Protein AF-0000000068965129 (afdb_homodimer)

Organism: Plasmodiophora brassicae (NCBI:txid37360)

Sequence (446 aa):
MVMEKGTTDAKAMTFIVGRTMVEDPVLAECRDYTQSALNKASPMLLSPDVGQFLKTVAALTNAKNVIEIGTFTGYSTLAMAQALPDDGRIVAMDVSKEFTDVGKRFWKKAKVDHKINLVLGPALDTLRELNADPKNAGAFDLAFIDADKVNYPNYYEALLPLLCKRGTIICDNMMWSMKVANPAITDPDTNGIRALHDRIVKDPRVVASTLNFSDGITMIVKLMVMEKGTTDAKAMTFIVGRTMVEDPVLAECRDYTQSALNKASPMLLSPDVGQFLKTVAALTNAKNVIEIGTFTGYSTLAMAQALPDDGRIVAMDVSKEFTDVGKRFWKKAKVDHKINLVLGPALDTLRELNADPKNAGAFDLAFIDADKVNYPNYYEALLPLLCKRGTIICDNMMWSMKVANPAITDPDTNGIRALHDRIVKDPRVVASTLNFSDGITMIVKL

Secondary structure (DSSP, 8-state):
-HHHHHHHHHHHHHHHHHTT----HHHHHHHHHHHHHSGGGGGGSPPHHHHHHHHHHHHHHT--EEEEE--TTSHHHHHHHHHS-TT-EEEEEES-HHHHHHHHHHHHHTT-GGGEEEEES-HHHHHHHHHHSGGGTT-EEEEEE-S-GGGHHHHHHHHGGGEEEEEEEEES-SSTTTGGG-TT---HHHHHHHHHHHHHHH-TTEEEEEE-STT-EEEEEE-/-HHHHHHHHHHHHHHHHHTT----HHHHHHHHHHHHHSGGGGGGSPPHHHHHHHHHHHHHHT--EEEEE--TTSHHHHHHHHHS-TT-EEEEEES-HHHHHHHHHHHHHTT-GGGEEEEES-HHHHHHHHHHSGGGTT-EEEEEE-S-GGGHHHHHHHHGGGEEEEEEEEES-SSTTTGGG-TT---HHHHHHHHHHHHHHH-TTEEEEEE-STT-EEEEEE-

Structure (mmCIF, N/CA/C/O backbone):
data_AF-0000000068965129-model_v1
#
loop_
_entity.id
_entity.type
_entity.pdbx_description
1 polymer 'Caffeoyl-CoA O-methyltransferase'
#
loop_
_atom_site.group_PDB
_atom_site.id
_atom_site.type_symbol
_atom_site.label_atom_id
_atom_site.label_alt_id
_atom_site.label_comp_id
_atom_site.label_asym_id
_atom_site.label_entity_id
_atom_site.label_seq_id
_atom_site.pdbx_PDB_ins_code
_atom_site.Cartn_x
_atom_site.Cartn_y
_atom_site.Cartn_z
_atom_site.occupancy
_atom_site.B_iso_or_equiv
_atom_site.auth_seq_id
_atom_site.auth_comp_id
_atom_site.auth_asym_id
_atom_site.auth_atom_id
_atom_site.pdbx_PDB_model_num
ATOM 1 N N . MET A 1 1 ? -33.281 0.305 -5.309 1 22.48 1 MET A N 1
ATOM 2 C CA . MET A 1 1 ? -32.594 1.565 -4.996 1 22.48 1 MET A CA 1
ATOM 3 C C . MET A 1 1 ? -31.25 1.316 -4.328 1 22.48 1 MET A C 1
ATOM 5 O O . MET A 1 1 ? -30.375 2.18 -4.352 1 22.48 1 MET A O 1
ATOM 9 N N . VAL A 1 2 ? -31.016 0.327 -3.463 1 27.36 2 VAL A N 1
ATOM 10 C CA . VAL A 1 2 ? -29.844 -0.206 -2.771 1 27.36 2 VAL A CA 1
ATOM 11 C C . VAL A 1 2 ? -28.875 -0.81 -3.787 1 27.36 2 VAL A C 1
ATOM 13 O O . VAL A 1 2 ? -27.656 -0.667 -3.652 1 27.36 2 VAL A O 1
ATOM 16 N N . MET A 1 3 ? -29.328 -1.571 -4.688 1 35.75 3 MET A N 1
ATOM 17 C CA . MET A 1 3 ? -28.641 -2.258 -5.773 1 35.75 3 MET A CA 1
ATOM 18 C C . MET A 1 3 ? -27.922 -1.263 -6.676 1 35.75 3 MET A C 1
ATOM 20 O O . MET A 1 3 ? -26.828 -1.552 -7.184 1 35.75 3 MET A O 1
ATOM 24 N N . GLU A 1 4 ? -28.578 -0.101 -6.895 1 37 4 GLU A N 1
ATOM 25 C CA . GLU A 1 4 ? -28.094 0.909 -7.828 1 37 4 GLU A CA 1
ATOM 26 C C . GLU A 1 4 ? -26.906 1.675 -7.246 1 37 4 GLU A C 1
ATOM 28 O O . GLU A 1 4 ? -25.984 2.047 -7.969 1 37 4 GLU A O 1
ATOM 33 N N . LYS A 1 5 ? -26.984 1.887 -5.93 1 40.78 5 LYS A N 1
ATOM 34 C CA . LYS A 1 5 ? -25.969 2.633 -5.207 1 40.78 5 LYS A CA 1
ATOM 35 C C . LYS A 1 5 ? -24.641 1.863 -5.172 1 40.78 5 LYS A C 1
ATOM 37 O O . LYS A 1 5 ? -23.578 2.445 -5.359 1 40.78 5 LYS A O 1
ATOM 42 N N . GLY A 1 6 ? -24.859 0.576 -4.84 1 44.28 6 GLY A N 1
ATOM 43 C CA . GLY A 1 6 ? -23.719 -0.324 -4.863 1 44.28 6 GLY A CA 1
ATOM 44 C C . GLY A 1 6 ? -23 -0.348 -6.199 1 44.28 6 GLY A C 1
ATOM 45 O O . GLY A 1 6 ? -21.766 -0.294 -6.25 1 44.28 6 GLY A O 1
ATOM 46 N N . THR A 1 7 ? -23.812 -0.347 -7.238 1 45.5 7 THR A N 1
ATOM 47 C CA . THR A 1 7 ? -23.281 -0.38 -8.602 1 45.5 7 THR A CA 1
ATOM 48 C C . THR A 1 7 ? -22.641 0.955 -8.961 1 45.5 7 THR A C 1
ATOM 50 O O . THR A 1 7 ? -21.594 0.988 -9.594 1 45.5 7 THR A O 1
ATOM 53 N N . THR A 1 8 ? -23.344 2.053 -8.516 1 47.78 8 THR A N 1
ATOM 54 C CA . THR A 1 8 ? -22.812 3.387 -8.789 1 47.78 8 THR A CA 1
ATOM 55 C C . THR A 1 8 ? -21.5 3.609 -8.039 1 47.78 8 THR A C 1
ATOM 57 O O . THR A 1 8 ? -20.547 4.168 -8.602 1 47.78 8 THR A O 1
ATOM 60 N N . ASP A 1 9 ? -21.469 2.975 -6.934 1 70.31 9 ASP A N 1
ATOM 61 C CA . ASP A 1 9 ? -20.266 3.131 -6.133 1 70.31 9 ASP A CA 1
ATOM 62 C C . ASP A 1 9 ? -19.109 2.334 -6.727 1 70.31 9 ASP A C 1
ATOM 64 O O . ASP A 1 9 ? -17.969 2.822 -6.785 1 70.31 9 ASP A O 1
ATOM 68 N N . ALA A 1 10 ? -19.578 1.229 -7.332 1 69.44 10 ALA A N 1
ATOM 69 C CA . ALA A 1 10 ? -18.531 0.408 -7.938 1 69.44 10 ALA A CA 1
ATOM 70 C C . ALA A 1 10 ? -17.984 1.065 -9.203 1 69.44 10 ALA A C 1
ATOM 72 O O . ALA A 1 10 ? -16.766 1.053 -9.438 1 69.44 10 ALA A O 1
ATOM 73 N N . LYS A 1 11 ? -18.891 1.588 -10.016 1 75.75 11 LYS A N 1
ATOM 74 C CA . LYS A 1 11 ? -18.469 2.281 -11.227 1 75.75 11 LYS A CA 1
ATOM 75 C C . LYS A 1 11 ? -17.641 3.52 -10.898 1 75.75 11 LYS A C 1
ATOM 77 O O . LYS A 1 11 ? -16.641 3.799 -11.555 1 75.75 11 LYS A O 1
ATOM 82 N N . ALA A 1 12 ? -18.109 4.203 -9.922 1 79.12 12 ALA A N 1
ATOM 83 C CA . ALA A 1 12 ? -17.391 5.398 -9.484 1 79.12 12 ALA A CA 1
ATOM 84 C C . ALA A 1 12 ? -16 5.043 -8.953 1 79.12 12 ALA A C 1
ATOM 86 O O . ALA A 1 12 ? -15.023 5.723 -9.258 1 79.12 12 ALA A O 1
ATOM 87 N N . MET A 1 13 ? -15.945 3.979 -8.289 1 78.5 13 MET A N 1
ATOM 88 C CA . MET A 1 13 ? -14.672 3.521 -7.734 1 78.5 13 MET A CA 1
ATOM 89 C C . MET A 1 13 ? -13.695 3.15 -8.844 1 78.5 13 MET A C 1
ATOM 91 O O . MET A 1 13 ? -12.539 3.568 -8.828 1 78.5 13 MET A O 1
ATOM 95 N N . THR A 1 14 ? -14.242 2.412 -9.805 1 78.38 14 THR A N 1
ATOM 96 C CA . THR A 1 14 ? -13.422 2 -10.938 1 78.38 14 THR A CA 1
ATOM 97 C C . THR A 1 14 ? -12.914 3.215 -11.711 1 78.38 14 THR A C 1
ATOM 99 O O . THR A 1 14 ? -11.766 3.24 -12.156 1 78.38 14 THR A O 1
ATOM 102 N N . PHE A 1 15 ? -13.789 4.152 -11.766 1 78.56 15 PHE A N 1
ATOM 103 C CA . PHE A 1 15 ? -13.414 5.383 -12.461 1 78.56 15 PHE A CA 1
ATOM 104 C C . PHE A 1 15 ? -12.273 6.09 -11.742 1 78.56 15 PHE A C 1
ATOM 106 O O . PHE A 1 15 ? -11.281 6.465 -12.359 1 78.56 15 PHE A O 1
ATOM 113 N N . ILE A 1 16 ? -12.312 6.234 -10.555 1 79.81 16 ILE A N 1
ATOM 114 C CA . ILE A 1 16 ? -11.336 7.004 -9.797 1 79.81 16 ILE A CA 1
ATOM 115 C C . ILE A 1 16 ? -10.008 6.25 -9.766 1 79.81 16 ILE A C 1
ATOM 117 O O . ILE A 1 16 ? -8.945 6.828 -10.031 1 79.81 16 ILE A O 1
ATOM 121 N N . VAL A 1 17 ? -10.109 4.945 -9.547 1 79.69 17 VAL A N 1
ATOM 122 C CA . VAL A 1 17 ? -8.906 4.121 -9.477 1 79.69 17 VAL A CA 1
ATOM 123 C C . VAL A 1 17 ? -8.219 4.098 -10.844 1 79.69 17 VAL A C 1
ATOM 125 O O . VAL A 1 17 ? -6.988 4.109 -10.93 1 79.69 17 VAL A O 1
ATOM 128 N N . GLY A 1 18 ? -9.062 4.176 -11.844 1 81.88 18 GLY A N 1
ATOM 129 C CA . GLY A 1 18 ? -8.539 4.148 -13.203 1 81.88 18 GLY A CA 1
ATOM 130 C C . GLY A 1 18 ? -7.859 5.438 -13.602 1 81.88 18 GLY A C 1
ATOM 131 O O . GLY A 1 18 ? -7.09 5.465 -14.57 1 81.88 18 GLY A O 1
ATOM 132 N N . ARG A 1 19 ? -8.047 6.434 -12.891 1 79.06 19 ARG A N 1
ATOM 133 C CA . ARG A 1 19 ? -7.539 7.75 -13.266 1 79.06 19 ARG A CA 1
ATOM 134 C C . ARG A 1 19 ? -6.023 7.812 -13.125 1 79.06 19 ARG A C 1
ATOM 136 O O . ARG A 1 19 ? -5.367 8.625 -13.781 1 79.06 19 ARG A O 1
ATOM 143 N N . THR A 1 20 ? -5.543 7.031 -12.219 1 78.38 20 THR A N 1
ATOM 144 C CA . THR A 1 20 ? -4.098 7.082 -12.039 1 78.38 20 THR A CA 1
ATOM 145 C C . THR A 1 20 ? -3.434 5.836 -12.617 1 78.38 20 THR A C 1
ATOM 147 O O . THR A 1 20 ? -2.283 5.531 -12.297 1 78.38 20 THR A O 1
ATOM 150 N N . MET A 1 21 ? -4.164 5.172 -13.352 1 81.62 21 MET A N 1
ATOM 151 C CA . MET A 1 21 ? -3.635 3.914 -13.867 1 81.62 21 MET A CA 1
ATOM 152 C C . MET A 1 21 ? -3.4 3.992 -15.367 1 81.62 21 MET A C 1
ATOM 154 O O . MET A 1 21 ? -4.195 4.59 -16.094 1 81.62 21 MET A O 1
ATOM 158 N N . VAL A 1 22 ? -2.266 3.545 -15.734 1 80.62 22 VAL A N 1
ATOM 159 C CA . VAL A 1 22 ? -1.995 3.248 -17.141 1 80.62 22 VAL A CA 1
ATOM 160 C C . VAL A 1 22 ? -1.709 1.757 -17.312 1 80.62 22 VAL A C 1
ATOM 162 O O . VAL A 1 22 ? -0.636 1.278 -16.938 1 80.62 22 VAL A O 1
ATOM 165 N N . GLU A 1 23 ? -2.691 1.065 -17.797 1 89.25 23 GLU A N 1
ATOM 166 C CA . GLU A 1 23 ? -2.479 -0.359 -18.047 1 89.25 23 GLU A CA 1
ATOM 167 C C . GLU A 1 23 ? -1.677 -0.588 -19.328 1 89.25 23 GLU A C 1
ATOM 169 O O . GLU A 1 23 ? -2.062 -0.121 -20.391 1 89.25 23 GLU A O 1
ATOM 174 N N . ASP A 1 24 ? -0.587 -1.286 -19.172 1 93.19 24 ASP A N 1
ATOM 175 C CA . ASP A 1 24 ? 0.201 -1.68 -20.328 1 93.19 24 ASP A CA 1
ATOM 176 C C . ASP A 1 24 ? -0.659 -2.424 -21.344 1 93.19 24 ASP A C 1
ATOM 178 O O . ASP A 1 24 ? -1.48 -3.266 -20.984 1 93.19 24 ASP A O 1
ATOM 182 N N . PRO A 1 25 ? -0.438 -2.135 -22.609 1 95.44 25 PRO A N 1
ATOM 183 C CA . PRO A 1 25 ? -1.286 -2.756 -23.625 1 95.44 25 PRO A CA 1
ATOM 184 C C . PRO A 1 25 ? -1.236 -4.281 -23.594 1 95.44 25 PRO A C 1
ATOM 186 O O . PRO A 1 25 ? -2.25 -4.941 -23.828 1 95.44 25 PRO A O 1
ATOM 189 N N . VAL A 1 26 ? -0.048 -4.895 -23.344 1 97.69 26 VAL A N 1
ATOM 190 C CA . VAL A 1 26 ? 0.055 -6.352 -23.312 1 97.69 26 VAL A CA 1
ATOM 191 C C . VAL A 1 26 ? -0.672 -6.887 -22.078 1 97.69 26 VAL A C 1
ATOM 193 O O . VAL A 1 26 ? -1.292 -7.949 -22.125 1 97.69 26 VAL A O 1
ATOM 196 N N . LEU A 1 27 ? -0.62 -6.156 -20.938 1 96.19 27 LEU A N 1
ATOM 197 C CA . LEU A 1 27 ? -1.403 -6.504 -19.766 1 96.19 27 LEU A CA 1
ATOM 198 C C . LEU A 1 27 ? -2.895 -6.504 -20.078 1 96.19 27 LEU A C 1
ATOM 200 O O . LEU A 1 27 ? -3.615 -7.434 -19.703 1 96.19 27 LEU A O 1
ATOM 204 N N . ALA A 1 28 ? -3.338 -5.484 -20.781 1 95.19 28 ALA A N 1
ATOM 205 C CA . ALA A 1 28 ? -4.742 -5.367 -21.156 1 95.19 28 ALA A CA 1
ATOM 206 C C . ALA A 1 28 ? -5.168 -6.52 -22.062 1 95.19 28 ALA A C 1
ATOM 208 O O . ALA A 1 28 ? -6.27 -7.059 -21.922 1 95.19 28 ALA A O 1
ATOM 209 N N . GLU A 1 29 ? -4.336 -6.863 -22.969 1 96.75 29 GLU A N 1
ATOM 210 C CA . GLU A 1 29 ? -4.621 -7.984 -23.859 1 96.75 29 GLU A CA 1
ATOM 211 C C . GLU A 1 29 ? -4.734 -9.289 -23.078 1 96.75 29 GLU A C 1
ATOM 213 O O . GLU A 1 29 ? -5.605 -10.117 -23.359 1 96.75 29 GLU A O 1
ATOM 218 N N . CYS A 1 30 ? -3.787 -9.508 -22.156 1 96.5 30 CYS A N 1
ATOM 219 C CA . CYS A 1 30 ? -3.83 -10.695 -21.312 1 96.5 30 CYS A CA 1
ATOM 220 C C . CYS A 1 30 ? -5.148 -10.773 -20.547 1 96.5 30 CYS A C 1
ATOM 222 O O . CYS A 1 30 ? -5.785 -11.828 -20.516 1 96.5 30 CYS A O 1
ATOM 224 N N . ARG A 1 31 ? -5.543 -9.648 -19.906 1 94.31 31 ARG A N 1
ATOM 225 C CA . ARG A 1 31 ? -6.797 -9.562 -19.172 1 94.31 31 ARG A CA 1
ATOM 226 C C . ARG A 1 31 ? -7.984 -9.891 -20.078 1 94.31 31 ARG A C 1
ATOM 228 O O . ARG A 1 31 ? -8.828 -10.727 -19.719 1 94.31 31 ARG A O 1
ATOM 235 N N . ASP A 1 32 ? -8.062 -9.266 -21.281 1 93.94 32 ASP A N 1
ATOM 236 C CA . ASP A 1 32 ? -9.172 -9.453 -22.203 1 93.94 32 ASP A CA 1
ATOM 237 C C . ASP A 1 32 ? -9.258 -10.898 -22.688 1 93.94 32 ASP A C 1
ATOM 239 O O . ASP A 1 32 ? -10.344 -11.469 -22.781 1 93.94 32 ASP A O 1
ATOM 243 N N . TYR A 1 33 ? -8.102 -11.445 -22.984 1 94.62 33 TYR A N 1
ATOM 244 C CA . TYR A 1 33 ? -8.062 -12.836 -23.406 1 94.62 33 TYR A CA 1
ATOM 245 C C . TYR A 1 33 ? -8.586 -13.766 -22.312 1 94.62 33 TYR A C 1
ATOM 247 O O . TYR A 1 33 ? -9.398 -14.648 -22.594 1 94.62 33 TYR A O 1
ATOM 255 N N . THR A 1 34 ? -8.055 -13.555 -21.109 1 94.12 34 THR A N 1
ATOM 256 C CA . THR A 1 34 ? -8.453 -14.391 -19.969 1 94.12 34 THR A CA 1
ATOM 257 C C . THR A 1 34 ? -9.961 -14.32 -19.75 1 94.12 34 THR A C 1
ATOM 259 O O . THR A 1 34 ? -10.609 -15.344 -19.547 1 94.12 34 THR A O 1
ATOM 262 N N . GLN A 1 35 ? -10.555 -13.141 -19.812 1 90.62 35 GLN A N 1
ATOM 263 C CA . GLN A 1 35 ? -11.984 -12.938 -19.578 1 90.62 35 GLN A CA 1
ATOM 264 C C . GLN A 1 35 ? -12.82 -13.594 -20.672 1 90.62 35 GLN A C 1
ATOM 266 O O . GLN A 1 35 ? -13.891 -14.133 -20.406 1 90.62 35 GLN A O 1
ATOM 271 N N . SER A 1 36 ? -12.367 -13.531 -21.859 1 90.19 36 SER A N 1
ATOM 272 C CA . SER A 1 36 ? -13.117 -14.055 -23 1 90.19 36 SER A CA 1
ATOM 273 C C . SER A 1 36 ? -12.969 -15.57 -23.094 1 90.19 36 SER A C 1
ATOM 275 O O . SER A 1 36 ? -13.945 -16.281 -23.344 1 90.19 36 SER A O 1
ATOM 277 N N . ALA A 1 37 ? -11.758 -16.031 -22.891 1 86.56 37 ALA A N 1
ATOM 278 C CA . ALA A 1 37 ? -11.453 -17.438 -23.172 1 86.56 37 ALA A CA 1
ATOM 279 C C . ALA A 1 37 ? -11.836 -18.312 -21.984 1 86.56 37 ALA A C 1
ATOM 281 O O . ALA A 1 37 ? -12.164 -19.5 -22.156 1 86.56 37 ALA A O 1
ATOM 282 N N . LEU A 1 38 ? -11.734 -17.75 -20.844 1 82.38 38 LEU A N 1
ATOM 283 C CA . LEU A 1 38 ? -11.922 -18.609 -19.672 1 82.38 38 LEU A CA 1
ATOM 284 C C . LEU A 1 38 ? -13.195 -18.219 -18.922 1 82.38 38 LEU A C 1
ATOM 286 O O . LEU A 1 38 ? -13.344 -18.562 -17.734 1 82.38 38 LEU A O 1
ATOM 290 N N . ASN A 1 39 ? -14.141 -17.672 -19.422 1 71.38 39 ASN A N 1
ATOM 291 C CA . ASN A 1 39 ? -15.43 -17.188 -18.938 1 71.38 39 ASN A CA 1
ATOM 292 C C . ASN A 1 39 ? -15.609 -17.484 -17.453 1 71.38 39 ASN A C 1
ATOM 294 O O . ASN A 1 39 ? -15.688 -16.562 -16.641 1 71.38 39 ASN A O 1
ATOM 298 N N . LYS A 1 40 ? -15.625 -18.797 -17.094 1 69.62 40 LYS A N 1
ATOM 299 C CA . LYS A 1 40 ? -15.945 -19.234 -15.742 1 69.62 40 LYS A CA 1
ATOM 300 C C . LYS A 1 40 ? -14.805 -18.938 -14.773 1 69.62 40 LYS A C 1
ATOM 302 O O . LYS A 1 40 ? -15.031 -18.766 -13.578 1 69.62 40 LYS A O 1
ATOM 307 N N . ALA A 1 41 ? -13.617 -18.984 -15.258 1 70.75 41 ALA A N 1
ATOM 308 C CA . ALA A 1 41 ? -12.445 -18.812 -14.391 1 70.75 41 ALA A CA 1
ATOM 309 C C . ALA A 1 41 ? -12.039 -17.344 -14.312 1 70.75 41 ALA A C 1
ATOM 311 O O . ALA A 1 41 ? -11.141 -16.984 -13.555 1 70.75 41 ALA A O 1
ATOM 312 N N . SER A 1 42 ? -12.789 -16.516 -14.836 1 72.81 42 SER A N 1
ATOM 313 C CA . SER A 1 42 ? -12.445 -15.109 -14.984 1 72.81 42 SER A CA 1
ATOM 314 C C . SER A 1 42 ? -12.414 -14.406 -13.633 1 72.81 42 SER A C 1
ATOM 316 O O . SER A 1 42 ? -11.617 -13.477 -13.43 1 72.81 42 SER A O 1
ATOM 318 N N . PRO A 1 43 ? -13.086 -14.969 -12.711 1 70.88 43 PRO A N 1
ATOM 319 C CA . PRO A 1 43 ? -13.023 -14.258 -11.43 1 70.88 43 PRO A CA 1
ATOM 320 C C . PRO A 1 43 ? -11.68 -14.414 -10.734 1 70.88 43 PRO A C 1
ATOM 322 O O . PRO A 1 43 ? -11.375 -13.672 -9.789 1 70.88 43 PRO A O 1
ATOM 325 N N . MET A 1 44 ? -10.977 -15.242 -11.266 1 78.19 44 MET A N 1
ATOM 326 C CA . MET A 1 44 ? -9.664 -15.469 -10.672 1 78.19 44 MET A CA 1
ATOM 327 C C . MET A 1 44 ? -8.664 -14.422 -11.156 1 78.19 44 MET A C 1
ATOM 329 O O . MET A 1 44 ? -7.582 -14.273 -10.586 1 78.19 44 MET A O 1
ATOM 333 N N . LEU A 1 45 ? -9.062 -13.711 -12.109 1 83.88 45 LEU A N 1
ATOM 334 C CA . LEU A 1 45 ? -8.188 -12.695 -12.695 1 83.88 45 LEU A CA 1
ATOM 335 C C . LEU A 1 45 ? -7.996 -11.523 -11.734 1 83.88 45 LEU A C 1
ATOM 337 O O . LEU A 1 45 ? -8.969 -11.031 -11.148 1 83.88 45 LEU A O 1
ATOM 341 N N . LEU A 1 46 ? -6.715 -11.211 -11.562 1 89.94 46 LEU A N 1
ATOM 342 C CA . LEU A 1 46 ? -6.363 -10.055 -10.75 1 89.94 46 LEU A CA 1
ATOM 343 C C . LEU A 1 46 ? -6.895 -8.773 -11.367 1 89.94 46 LEU A C 1
ATOM 345 O O . LEU A 1 46 ? -6.812 -8.586 -12.586 1 89.94 46 LEU A O 1
ATOM 349 N N . SER A 1 47 ? -7.5 -7.922 -10.57 1 89.44 47 SER A N 1
ATOM 350 C CA . SER A 1 47 ? -7.973 -6.641 -11.086 1 89.44 47 SER A CA 1
ATOM 351 C C . SER A 1 47 ? -6.805 -5.734 -11.477 1 89.44 47 SER A C 1
ATOM 353 O O . SER A 1 47 ? -5.762 -5.746 -10.82 1 89.44 47 SER A O 1
ATOM 355 N N . PRO A 1 48 ? -6.973 -4.941 -12.492 1 91.75 48 PRO A N 1
ATOM 356 C CA . PRO A 1 48 ? -5.895 -4.078 -12.977 1 91.75 48 PRO A CA 1
ATOM 357 C C . PRO A 1 48 ? -5.344 -3.15 -11.898 1 91.75 48 PRO A C 1
ATOM 359 O O . PRO A 1 48 ? -4.148 -2.84 -11.891 1 91.75 48 PRO A O 1
ATOM 362 N N . ASP A 1 49 ? -6.191 -2.684 -11 1 91.44 49 ASP A N 1
ATOM 363 C CA . ASP A 1 49 ? -5.727 -1.786 -9.945 1 91.44 49 ASP A CA 1
ATOM 364 C C . ASP A 1 49 ? -4.758 -2.5 -9.008 1 91.44 49 ASP A C 1
ATOM 366 O O . ASP A 1 49 ? -3.785 -1.903 -8.539 1 91.44 49 ASP A O 1
ATOM 370 N N . VAL A 1 50 ? -4.969 -3.758 -8.75 1 94.19 50 VAL A N 1
ATOM 371 C CA . VAL A 1 50 ? -4.023 -4.52 -7.938 1 94.19 50 VAL A CA 1
ATOM 372 C C . VAL A 1 50 ? -2.727 -4.727 -8.711 1 94.19 50 VAL A C 1
ATOM 374 O O . VAL A 1 50 ? -1.638 -4.676 -8.141 1 94.19 50 VAL A O 1
ATOM 377 N N . GLY A 1 51 ? -2.842 -4.996 -10.023 1 95.25 51 GLY A N 1
ATOM 378 C CA . GLY A 1 51 ? -1.647 -5.055 -10.852 1 95.25 51 GLY A CA 1
ATOM 379 C C . GLY A 1 51 ? -0.8 -3.801 -10.766 1 95.25 51 GLY A C 1
ATOM 380 O O . GLY A 1 51 ? 0.423 -3.879 -10.625 1 95.25 51 GLY A O 1
ATOM 381 N N . GLN A 1 52 ? -1.46 -2.705 -10.859 1 94.75 52 GLN A N 1
ATOM 382 C CA . GLN A 1 52 ? -0.769 -1.425 -10.75 1 94.75 52 GLN A CA 1
ATOM 383 C C . GLN A 1 52 ? -0.145 -1.252 -9.375 1 94.75 52 GLN A C 1
ATOM 385 O O . GLN A 1 52 ? 0.953 -0.706 -9.242 1 94.75 52 GLN A O 1
ATOM 390 N N . PHE A 1 53 ? -0.863 -1.671 -8.398 1 96.06 53 PHE A N 1
ATOM 391 C CA . PHE A 1 53 ? -0.34 -1.621 -7.035 1 96.06 53 PHE A CA 1
ATOM 392 C C . PHE A 1 53 ? 0.927 -2.459 -6.91 1 96.06 53 PHE A C 1
ATOM 394 O O . PHE A 1 53 ? 1.917 -2.014 -6.324 1 96.06 53 PHE A O 1
ATOM 401 N N . LEU A 1 54 ? 0.942 -3.646 -7.473 1 97.5 54 LEU A N 1
ATOM 402 C CA . LEU A 1 54 ? 2.119 -4.508 -7.453 1 97.5 54 LEU A CA 1
ATOM 403 C C . LEU A 1 54 ? 3.293 -3.842 -8.164 1 97.5 54 LEU A C 1
ATOM 405 O O . LEU A 1 54 ? 4.43 -3.906 -7.691 1 97.5 54 LEU A O 1
ATOM 409 N N . LYS A 1 55 ? 3.035 -3.203 -9.273 1 95.88 55 LYS A N 1
ATOM 410 C CA . LYS A 1 55 ? 4.082 -2.461 -9.977 1 95.88 55 LYS A CA 1
ATOM 411 C C . LYS A 1 55 ? 4.656 -1.356 -9.094 1 95.88 55 LYS A C 1
ATOM 413 O O . LYS A 1 55 ? 5.871 -1.148 -9.062 1 95.88 55 LYS A O 1
ATOM 418 N N . THR A 1 56 ? 3.777 -0.686 -8.438 1 96.19 56 THR A N 1
ATOM 419 C CA . THR A 1 56 ? 4.18 0.422 -7.578 1 96.19 56 THR A CA 1
ATOM 420 C C . THR A 1 56 ? 5.039 -0.076 -6.418 1 96.19 56 THR A C 1
ATOM 422 O O . THR A 1 56 ? 6.074 0.517 -6.105 1 96.19 56 THR A O 1
ATOM 425 N N . VAL A 1 57 ? 4.645 -1.199 -5.801 1 97.5 57 VAL A N 1
ATOM 426 C CA . VAL A 1 57 ? 5.406 -1.774 -4.695 1 97.5 57 VAL A CA 1
ATOM 427 C C . VAL A 1 57 ? 6.762 -2.264 -5.203 1 97.5 57 VAL A C 1
ATOM 429 O O . VAL A 1 57 ? 7.781 -2.09 -4.531 1 97.5 57 VAL A O 1
ATOM 432 N N . ALA A 1 58 ? 6.77 -2.859 -6.379 1 96.5 58 ALA A N 1
ATOM 433 C CA . ALA A 1 58 ? 8.031 -3.311 -6.961 1 96.5 58 ALA A CA 1
ATOM 434 C C . ALA A 1 58 ? 8.984 -2.139 -7.18 1 96.5 58 ALA A C 1
ATOM 436 O O . ALA A 1 58 ? 10.18 -2.244 -6.902 1 96.5 58 ALA A O 1
ATOM 437 N N . ALA A 1 59 ? 8.461 -1.035 -7.613 1 93.56 59 ALA A N 1
ATOM 438 C CA . ALA A 1 59 ? 9.273 0.161 -7.824 1 93.56 59 ALA A CA 1
ATOM 439 C C . ALA A 1 59 ? 9.766 0.723 -6.496 1 93.56 59 ALA A C 1
ATOM 441 O O . ALA A 1 59 ? 10.945 1.078 -6.363 1 93.56 59 ALA A O 1
ATOM 442 N N . LEU A 1 60 ? 8.875 0.78 -5.59 1 95.69 60 LEU A N 1
ATOM 443 C CA . LEU A 1 60 ? 9.18 1.317 -4.27 1 95.69 60 LEU A CA 1
ATOM 444 C C . LEU A 1 60 ? 10.32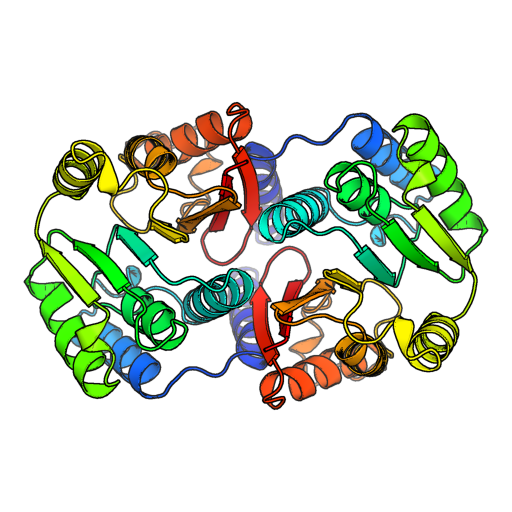8 0.554 -3.623 1 95.69 60 LEU A C 1
ATOM 446 O O . LEU A 1 60 ? 11.219 1.156 -3.016 1 95.69 60 LEU A O 1
ATOM 450 N N . THR A 1 61 ? 10.344 -0.734 -3.785 1 95.06 61 THR A N 1
ATOM 451 C CA . THR A 1 61 ? 11.297 -1.588 -3.084 1 95.06 61 THR A CA 1
ATOM 452 C C . THR A 1 61 ? 12.516 -1.871 -3.957 1 95.06 61 THR A C 1
ATOM 454 O O . THR A 1 61 ? 13.445 -2.562 -3.531 1 95.06 61 THR A O 1
ATOM 457 N N . ASN A 1 62 ? 12.492 -1.384 -5.129 1 93.88 62 ASN A N 1
ATOM 458 C CA . ASN A 1 62 ? 13.523 -1.771 -6.086 1 93.88 62 ASN A CA 1
ATOM 459 C C . ASN A 1 62 ? 13.68 -3.289 -6.164 1 93.88 62 ASN A C 1
ATOM 461 O O . ASN A 1 62 ? 14.789 -3.812 -6.07 1 93.88 62 ASN A O 1
ATOM 465 N N . ALA A 1 63 ? 12.555 -3.941 -6.301 1 97.06 63 ALA A N 1
ATOM 466 C CA . ALA A 1 63 ? 12.531 -5.402 -6.25 1 97.06 63 ALA A CA 1
ATOM 467 C C . ALA A 1 63 ? 13.312 -6 -7.418 1 97.06 63 ALA A C 1
ATOM 469 O O . ALA A 1 63 ? 13.234 -5.504 -8.547 1 97.06 63 ALA A O 1
ATOM 470 N N . LYS A 1 64 ? 14.055 -7.02 -7.105 1 98.44 64 LYS A N 1
ATOM 471 C CA . LYS A 1 64 ? 14.82 -7.738 -8.109 1 98.44 64 LYS A CA 1
ATOM 472 C C . LYS A 1 64 ? 14.469 -9.227 -8.117 1 98.44 64 LYS A C 1
ATOM 474 O O . LYS A 1 64 ? 14.312 -9.828 -9.18 1 98.44 64 LYS A O 1
ATOM 479 N N . ASN A 1 65 ? 14.414 -9.844 -7 1 98.81 65 ASN A N 1
ATOM 480 C CA . ASN A 1 65 ? 14.062 -11.25 -6.836 1 98.81 65 ASN A CA 1
ATOM 481 C C . ASN A 1 65 ? 12.688 -11.406 -6.188 1 98.81 65 ASN A C 1
ATOM 483 O O . ASN A 1 65 ? 12.508 -11.055 -5.02 1 98.81 65 ASN A O 1
ATOM 487 N N . VAL A 1 66 ? 11.75 -12 -6.934 1 98.88 66 VAL A N 1
ATOM 488 C CA . VAL A 1 66 ? 10.352 -12.031 -6.531 1 98.88 66 VAL A CA 1
ATOM 489 C C . VAL A 1 66 ? 9.844 -13.469 -6.543 1 98.88 66 VAL A C 1
ATOM 491 O O . VAL A 1 66 ? 10.258 -14.273 -7.379 1 98.88 66 VAL A O 1
ATOM 494 N N . ILE A 1 67 ? 8.984 -13.812 -5.582 1 98.94 67 ILE A N 1
ATOM 495 C CA . ILE A 1 67 ? 8.266 -15.078 -5.582 1 98.94 67 ILE A CA 1
ATOM 496 C C . ILE A 1 67 ? 6.773 -14.82 -5.773 1 98.94 67 ILE A C 1
ATOM 498 O O . ILE A 1 67 ? 6.207 -13.914 -5.16 1 98.94 67 ILE A O 1
ATOM 502 N N . GLU A 1 68 ? 6.168 -15.562 -6.668 1 98.88 68 GLU A N 1
ATOM 503 C CA . GLU A 1 68 ? 4.719 -15.523 -6.848 1 98.88 68 GLU A CA 1
ATOM 504 C C . GLU A 1 68 ? 4.094 -16.891 -6.645 1 98.88 68 GLU A C 1
ATOM 506 O O . GLU A 1 68 ? 4.477 -17.859 -7.312 1 98.88 68 GLU A O 1
ATOM 511 N N . ILE A 1 69 ? 3.176 -16.969 -5.73 1 98.81 69 ILE A N 1
ATOM 512 C CA . ILE A 1 69 ? 2.381 -18.172 -5.52 1 98.81 69 ILE A CA 1
ATOM 513 C C . ILE A 1 69 ? 0.986 -17.984 -6.109 1 98.81 69 ILE A C 1
ATOM 515 O O . ILE A 1 69 ? 0.189 -17.188 -5.59 1 98.81 69 ILE A O 1
ATOM 519 N N . GLY A 1 70 ? 0.627 -18.734 -7.137 1 98.06 70 GLY A N 1
ATOM 520 C CA . GLY A 1 70 ? -0.587 -18.531 -7.91 1 98.06 70 GLY A CA 1
ATOM 521 C C . GLY A 1 70 ? -0.385 -17.625 -9.109 1 98.06 70 GLY A C 1
ATOM 522 O O . GLY A 1 70 ? -0.516 -16.406 -9 1 98.06 70 GLY A O 1
ATOM 523 N N . THR A 1 71 ? -0.157 -18.281 -10.305 1 97.31 71 THR A N 1
ATOM 524 C CA . THR A 1 71 ? 0.187 -17.547 -11.516 1 97.31 71 THR A CA 1
ATOM 525 C C . THR A 1 71 ? -1.039 -17.375 -12.406 1 97.31 71 THR A C 1
ATOM 527 O O . THR A 1 71 ? -1.197 -16.344 -13.062 1 97.31 71 THR A 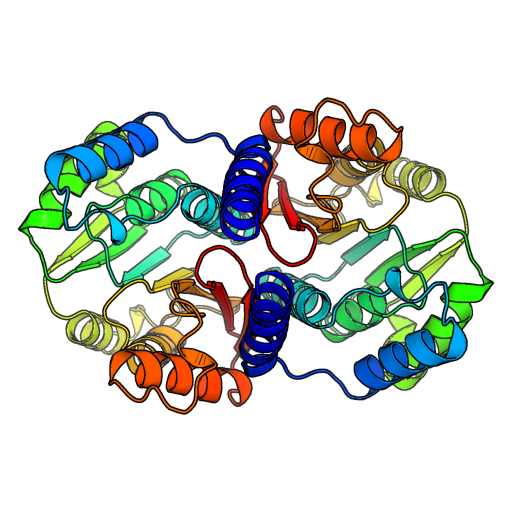O 1
ATOM 530 N N . PHE A 1 72 ? -1.908 -18.438 -12.438 1 96.12 72 PHE A N 1
ATOM 531 C CA . PHE A 1 72 ? -3.076 -18.453 -13.312 1 96.12 72 PHE A CA 1
ATOM 532 C C . PHE A 1 72 ? -2.688 -18.094 -14.742 1 96.12 72 PHE A C 1
ATOM 534 O O . PHE A 1 72 ? -1.818 -18.734 -15.336 1 96.12 72 PHE A O 1
ATOM 541 N N . THR A 1 73 ? -3.275 -17.078 -15.32 1 96.31 73 THR A N 1
ATOM 542 C CA . THR A 1 73 ? -2.967 -16.734 -16.703 1 96.31 73 THR A CA 1
ATOM 543 C C . THR A 1 73 ? -1.865 -15.68 -16.766 1 96.31 73 THR A C 1
ATOM 545 O O . THR A 1 73 ? -1.672 -15.039 -17.797 1 96.31 73 THR A O 1
ATOM 548 N N . GLY A 1 74 ? -1.206 -15.438 -15.711 1 97.44 74 GLY A N 1
ATOM 549 C CA . GLY A 1 74 ? 0.081 -14.766 -15.711 1 97.44 74 GLY A CA 1
ATOM 550 C C . GLY A 1 74 ? -0.039 -13.25 -15.656 1 97.44 74 GLY A C 1
ATOM 551 O O . GLY A 1 74 ? 0.947 -12.539 -15.859 1 97.44 74 GLY A O 1
ATOM 552 N N . TYR A 1 75 ? -1.204 -12.68 -15.375 1 97.62 75 TYR A N 1
ATOM 553 C CA . TYR A 1 75 ? -1.403 -11.234 -15.367 1 97.62 75 TYR A CA 1
ATOM 554 C C . TYR A 1 75 ? -0.542 -10.57 -14.297 1 97.62 75 TYR A C 1
ATOM 556 O O . TYR A 1 75 ? 0.184 -9.617 -14.586 1 97.62 75 TYR A O 1
ATOM 564 N N . SER A 1 76 ? -0.619 -11.062 -13.078 1 97.88 76 SER A N 1
ATOM 565 C CA . SER A 1 76 ? 0.173 -10.492 -12 1 97.88 76 SER A CA 1
ATOM 566 C C . SER A 1 76 ? 1.666 -10.672 -12.25 1 97.88 76 SER A C 1
ATOM 568 O O . SER A 1 76 ? 2.461 -9.773 -11.984 1 97.88 76 SER A O 1
ATOM 570 N N . THR A 1 77 ? 2.037 -11.812 -12.742 1 98.5 77 THR A N 1
ATOM 571 C CA . THR A 1 77 ? 3.428 -12.07 -13.094 1 98.5 77 THR A CA 1
ATOM 572 C C . THR A 1 77 ? 3.939 -11.039 -14.086 1 98.5 77 THR A C 1
ATOM 574 O O . THR A 1 77 ? 5.031 -10.484 -13.914 1 98.5 77 THR A O 1
ATOM 577 N N . LEU A 1 78 ? 3.135 -10.836 -15.117 1 98.38 78 LEU A N 1
ATOM 578 C CA . LEU A 1 78 ? 3.479 -9.883 -16.156 1 98.38 78 LEU A CA 1
ATOM 579 C C . LEU A 1 78 ? 3.625 -8.477 -15.586 1 98.38 78 LEU A C 1
ATOM 581 O O . LEU A 1 78 ? 4.59 -7.773 -15.898 1 98.38 78 LEU A O 1
ATOM 585 N N . ALA A 1 79 ? 2.691 -8.055 -14.766 1 97.19 79 ALA A N 1
ATOM 586 C CA . ALA A 1 79 ? 2.725 -6.73 -14.141 1 97.19 79 ALA A CA 1
ATOM 587 C C . ALA A 1 79 ? 4.008 -6.535 -13.336 1 97.19 79 ALA A C 1
ATOM 589 O O . ALA A 1 79 ? 4.695 -5.523 -13.492 1 97.19 79 ALA A O 1
ATOM 590 N N . MET A 1 80 ? 4.355 -7.477 -12.523 1 98.12 80 MET A N 1
ATOM 591 C CA . MET A 1 80 ? 5.559 -7.375 -11.695 1 98.12 80 MET A CA 1
ATOM 592 C C . MET A 1 80 ? 6.812 -7.414 -12.562 1 98.12 80 MET A C 1
ATOM 594 O O . MET A 1 80 ? 7.73 -6.613 -12.367 1 98.12 80 MET A O 1
ATOM 598 N N . ALA A 1 81 ? 6.832 -8.289 -13.516 1 98.5 81 ALA A N 1
ATOM 599 C CA . ALA A 1 81 ? 8.008 -8.43 -14.375 1 98.5 81 ALA A CA 1
ATOM 600 C C . ALA A 1 81 ? 8.32 -7.125 -15.102 1 98.5 81 ALA A C 1
ATOM 602 O O . ALA A 1 81 ? 9.484 -6.758 -15.258 1 98.5 81 ALA A O 1
ATOM 603 N N . GLN A 1 82 ? 7.297 -6.461 -15.523 1 96.75 82 GLN A N 1
ATOM 604 C CA . GLN A 1 82 ? 7.469 -5.203 -16.234 1 96.75 82 GLN A CA 1
ATOM 605 C C . GLN A 1 82 ? 8.094 -4.137 -15.344 1 96.75 82 GLN A C 1
ATOM 607 O O . GLN A 1 82 ? 8.719 -3.199 -15.836 1 96.75 82 GLN A O 1
ATOM 612 N N . ALA A 1 83 ? 7.926 -4.25 -14.102 1 95.81 83 ALA A N 1
ATOM 613 C CA . ALA A 1 83 ? 8.414 -3.248 -13.156 1 95.81 83 ALA A CA 1
ATOM 614 C C . ALA A 1 83 ? 9.82 -3.586 -12.672 1 95.81 83 ALA A C 1
ATOM 616 O O . ALA A 1 83 ? 10.492 -2.754 -12.055 1 95.81 83 ALA A O 1
ATOM 617 N N . LEU A 1 84 ? 10.297 -4.809 -12.938 1 97.75 84 LEU A N 1
ATOM 618 C CA . LEU A 1 84 ? 11.609 -5.238 -12.484 1 97.75 84 LEU A CA 1
ATOM 619 C C . LEU A 1 84 ? 12.703 -4.758 -13.438 1 97.75 84 LEU A C 1
ATOM 621 O O . LEU A 1 84 ? 12.43 -4.5 -14.609 1 97.75 84 LEU A O 1
ATOM 625 N N . PRO A 1 85 ? 13.945 -4.555 -12.93 1 97 85 PRO A N 1
ATOM 626 C CA . PRO A 1 85 ? 15.055 -4.324 -13.852 1 97 85 PRO A CA 1
ATOM 627 C C . PRO A 1 85 ? 15.297 -5.5 -14.797 1 97 85 PRO A C 1
ATOM 629 O O . PRO A 1 85 ? 14.719 -6.574 -14.609 1 97 85 PRO A O 1
ATOM 632 N N . ASP A 1 86 ? 16.109 -5.309 -15.711 1 97.38 86 ASP A N 1
ATOM 633 C CA . ASP A 1 86 ? 16.312 -6.309 -16.766 1 97.38 86 ASP A CA 1
ATOM 634 C C . ASP A 1 86 ? 16.844 -7.613 -16.172 1 97.38 86 ASP A C 1
ATOM 636 O O . ASP A 1 86 ? 16.562 -8.695 -16.703 1 97.38 86 ASP A O 1
ATOM 640 N N . ASP A 1 87 ? 17.578 -7.492 -15.156 1 98 87 ASP A N 1
ATOM 641 C CA . ASP A 1 87 ? 18.156 -8.68 -14.539 1 98 87 ASP A CA 1
ATOM 642 C C . ASP A 1 87 ? 17.312 -9.164 -13.359 1 98 87 ASP A C 1
ATOM 644 O O . ASP A 1 87 ? 17.781 -9.938 -12.531 1 98 87 ASP A O 1
ATOM 648 N N . GLY A 1 88 ? 16.109 -8.648 -13.25 1 98.44 88 GLY A N 1
ATOM 649 C CA . GLY A 1 88 ? 15.172 -9.141 -12.25 1 98.44 88 GLY A CA 1
ATOM 650 C C . GLY A 1 88 ? 14.695 -10.547 -12.516 1 98.44 88 GLY A C 1
ATOM 651 O O . GLY A 1 88 ? 14.75 -11.031 -13.648 1 98.44 88 GLY A O 1
ATOM 652 N N . ARG A 1 89 ? 14.25 -11.242 -11.438 1 98.69 89 ARG A N 1
ATOM 653 C CA . ARG A 1 89 ? 13.805 -12.633 -11.539 1 98.69 89 ARG A CA 1
ATOM 654 C C . ARG A 1 89 ? 12.523 -12.852 -10.742 1 98.69 89 ARG A C 1
ATOM 656 O O . ARG A 1 89 ? 12.367 -12.32 -9.641 1 98.69 89 ARG A O 1
ATOM 663 N N . ILE A 1 90 ? 11.672 -13.617 -11.328 1 98.88 90 ILE A N 1
ATOM 664 C CA . ILE A 1 90 ? 10.461 -14.055 -10.648 1 98.88 90 ILE A CA 1
ATOM 665 C C . ILE A 1 90 ? 10.398 -15.586 -10.641 1 98.88 90 ILE A C 1
ATOM 667 O O . ILE A 1 90 ? 10.5 -16.219 -11.688 1 98.88 90 ILE A O 1
ATOM 671 N N . VAL A 1 91 ? 10.336 -16.172 -9.516 1 98.94 91 VAL A N 1
ATOM 672 C CA . VAL A 1 91 ? 9.914 -17.562 -9.398 1 98.94 91 VAL A CA 1
ATOM 673 C C . VAL A 1 91 ? 8.391 -17.625 -9.281 1 98.94 91 VAL A C 1
ATOM 675 O O . VAL A 1 91 ? 7.828 -17.312 -8.234 1 98.94 91 VAL A O 1
ATOM 678 N N . ALA A 1 92 ? 7.785 -18 -10.359 1 98.88 92 ALA A N 1
ATOM 679 C CA . ALA A 1 92 ? 6.328 -18.109 -10.414 1 98.88 92 ALA A CA 1
ATOM 680 C C . ALA A 1 92 ? 5.879 -19.547 -10.227 1 98.88 92 ALA A C 1
ATOM 682 O O . ALA A 1 92 ? 6.449 -20.469 -10.828 1 98.88 92 ALA A O 1
ATOM 683 N N . MET A 1 93 ? 4.859 -19.766 -9.391 1 98.81 93 MET A N 1
ATOM 684 C CA . MET A 1 93 ? 4.434 -21.125 -9.055 1 98.81 93 MET A CA 1
ATOM 685 C C . MET A 1 93 ? 2.947 -21.312 -9.344 1 98.81 93 MET A C 1
ATOM 687 O O . MET A 1 93 ? 2.131 -20.438 -9.016 1 98.81 93 MET A O 1
ATOM 691 N N . ASP A 1 94 ? 2.627 -22.359 -9.938 1 98.12 94 ASP A N 1
ATOM 692 C CA . ASP A 1 94 ? 1.247 -22.781 -10.164 1 98.12 94 ASP A CA 1
ATOM 693 C C . ASP A 1 94 ? 1.163 -24.281 -10.406 1 98.12 94 ASP A C 1
ATOM 695 O O . ASP A 1 94 ? 2.176 -24.938 -10.68 1 98.12 94 ASP A O 1
ATOM 699 N N . VAL A 1 95 ? -0.034 -24.781 -10.258 1 96.88 95 VAL A N 1
ATOM 700 C CA . VAL A 1 95 ? -0.206 -26.219 -10.469 1 96.88 95 VAL A CA 1
ATOM 701 C C . VAL A 1 95 ? -0.708 -26.469 -11.891 1 96.88 95 VAL A C 1
ATOM 703 O O . VAL A 1 95 ? -0.587 -27.578 -12.414 1 96.88 95 VAL A O 1
ATOM 706 N N . SER A 1 96 ? -1.276 -25.469 -12.539 1 94.94 96 SER A N 1
ATOM 707 C CA . SER A 1 96 ? -1.974 -25.688 -13.805 1 94.94 96 SER A CA 1
ATOM 708 C C . SER A 1 96 ? -1.109 -25.266 -14.992 1 94.94 96 SER A C 1
ATOM 710 O O . SER A 1 96 ? -0.866 -24.078 -15.195 1 94.94 96 SER A O 1
ATOM 712 N N . LYS A 1 97 ? -0.726 -26.219 -15.805 1 95.81 97 LYS A N 1
ATOM 713 C CA . LYS A 1 97 ? -0.033 -25.922 -17.062 1 95.81 97 LYS A CA 1
ATOM 714 C C . LYS A 1 97 ? -0.958 -25.219 -18.047 1 95.81 97 LYS A C 1
ATOM 716 O O . LYS A 1 97 ? -0.525 -24.328 -18.781 1 95.81 97 LYS A O 1
ATOM 721 N N . GLU A 1 98 ? -2.176 -25.625 -18.047 1 93.75 98 GLU A N 1
ATOM 722 C CA . GLU A 1 98 ? -3.158 -25.078 -18.969 1 93.75 98 GLU A CA 1
ATOM 723 C C . GLU A 1 98 ? -3.266 -23.562 -18.828 1 93.75 98 GLU A C 1
ATOM 725 O O . GLU A 1 98 ? -3.162 -22.844 -19.828 1 93.75 98 GLU A O 1
ATOM 730 N N . PHE A 1 99 ? -3.434 -23.078 -17.656 1 94 99 PHE A N 1
ATOM 731 C CA . PHE A 1 99 ? -3.588 -21.641 -17.422 1 94 99 PHE A CA 1
ATOM 732 C C . PHE A 1 99 ? -2.271 -20.906 -17.656 1 94 99 PHE A C 1
ATOM 734 O O . PHE A 1 99 ? -2.25 -19.844 -18.281 1 94 99 PHE A O 1
ATOM 741 N N . THR A 1 100 ? -1.152 -21.5 -17.234 1 96.06 100 THR A N 1
ATOM 742 C CA . THR A 1 100 ? 0.116 -20.781 -17.297 1 96.06 100 THR A CA 1
ATOM 743 C C . THR A 1 100 ? 0.629 -20.719 -18.734 1 96.06 100 THR A C 1
ATOM 745 O O . THR A 1 100 ? 1.398 -19.828 -19.094 1 96.06 100 THR A O 1
ATOM 748 N N . ASP A 1 101 ? 0.191 -21.625 -19.547 1 96.25 101 ASP A N 1
ATOM 749 C CA . ASP A 1 101 ? 0.557 -21.562 -20.953 1 96.25 101 ASP A CA 1
ATOM 750 C C . ASP A 1 101 ? 0.024 -20.297 -21.609 1 96.25 101 ASP A C 1
ATOM 752 O O . ASP A 1 101 ? 0.642 -19.766 -22.531 1 96.25 101 ASP A O 1
ATOM 756 N N . VAL A 1 102 ? -1.103 -19.891 -21.125 1 94.62 102 VAL A N 1
ATOM 757 C CA . VAL A 1 102 ? -1.635 -18.609 -21.594 1 94.62 102 VAL A CA 1
ATOM 758 C C . VAL A 1 102 ? -0.669 -17.484 -21.25 1 94.62 102 VAL A C 1
ATOM 760 O O . VAL A 1 102 ? -0.345 -16.656 -22.094 1 94.62 102 VAL A O 1
ATOM 763 N N . GLY A 1 103 ? -0.24 -17.438 -20.031 1 95.94 103 GLY A N 1
ATOM 764 C CA . GLY A 1 103 ? 0.658 -16.406 -19.547 1 95.94 103 GLY A CA 1
ATOM 765 C C . GLY A 1 103 ? 1.953 -16.312 -20.328 1 95.94 103 GLY A C 1
ATOM 766 O O . GLY A 1 103 ? 2.426 -15.219 -20.641 1 95.94 103 GLY A O 1
ATOM 767 N N . LYS A 1 104 ? 2.502 -17.469 -20.672 1 97.88 104 LYS A N 1
ATOM 768 C CA . LYS A 1 104 ? 3.773 -17.531 -21.391 1 97.88 104 LYS A CA 1
ATOM 769 C C . LYS A 1 104 ? 3.717 -16.719 -22.688 1 97.88 104 LYS A C 1
ATOM 771 O O . LYS A 1 104 ? 4.691 -16.078 -23.062 1 97.88 104 LYS A O 1
ATOM 776 N N . ARG A 1 105 ? 2.627 -16.781 -23.297 1 97.5 105 ARG A N 1
ATOM 777 C CA . ARG A 1 105 ? 2.463 -16.062 -24.562 1 97.5 105 ARG A CA 1
ATOM 778 C C . ARG A 1 105 ? 2.582 -14.547 -24.344 1 97.5 105 ARG A C 1
ATOM 780 O O . ARG A 1 105 ? 3.248 -13.859 -25.125 1 97.5 105 ARG A O 1
ATOM 787 N N . PHE A 1 106 ? 1.997 -14.078 -23.328 1 98.25 106 PHE A N 1
ATOM 788 C CA . PHE A 1 106 ? 1.979 -12.633 -23.094 1 98.25 106 PHE A CA 1
ATOM 789 C C . PHE A 1 106 ? 3.303 -12.172 -22.5 1 98.25 106 PHE A C 1
ATOM 791 O O . PHE A 1 106 ? 3.746 -11.047 -22.766 1 98.25 106 PHE A O 1
ATOM 798 N N . TRP A 1 107 ? 3.963 -13.055 -21.688 1 98.69 107 TRP A N 1
ATOM 799 C CA . TRP A 1 107 ? 5.285 -12.711 -21.172 1 98.69 107 TRP A CA 1
ATOM 800 C C . TRP A 1 107 ? 6.285 -12.539 -22.312 1 98.69 107 TRP A C 1
ATOM 802 O O . TRP A 1 107 ? 7.105 -11.617 -22.297 1 98.69 107 TRP A O 1
ATOM 812 N N . LYS A 1 108 ? 6.164 -13.398 -23.297 1 98.69 108 LYS A N 1
ATOM 813 C CA . LYS A 1 108 ? 7.02 -13.305 -24.469 1 98.69 108 LYS A CA 1
ATOM 814 C C . LYS A 1 108 ? 6.711 -12.047 -25.281 1 98.69 108 LYS A C 1
ATOM 816 O O . LYS A 1 108 ? 7.621 -11.344 -25.703 1 98.69 108 LYS A O 1
ATOM 821 N N . LYS A 1 109 ? 5.453 -11.82 -25.484 1 98.5 109 LYS A N 1
ATOM 822 C CA . LYS A 1 109 ? 5.027 -10.641 -26.219 1 98.5 109 LYS A CA 1
ATOM 823 C C . LYS A 1 109 ? 5.551 -9.359 -25.578 1 98.5 109 LYS A C 1
ATOM 825 O O . LYS A 1 109 ? 5.938 -8.422 -26.266 1 98.5 109 LYS A O 1
ATOM 830 N N . ALA A 1 110 ? 5.582 -9.297 -24.281 1 98.31 110 ALA A N 1
ATOM 831 C CA . ALA A 1 110 ? 6.027 -8.125 -23.516 1 98.31 110 ALA A CA 1
ATOM 832 C C . ALA A 1 110 ? 7.547 -8.125 -23.359 1 98.31 110 ALA A C 1
ATOM 834 O O . ALA A 1 110 ? 8.117 -7.191 -22.781 1 98.31 110 ALA A O 1
ATOM 835 N N . LYS A 1 111 ? 8.227 -9.18 -23.781 1 98.38 111 LYS A N 1
ATOM 836 C CA . LYS A 1 111 ? 9.672 -9.336 -23.75 1 98.38 111 LYS A CA 1
ATOM 837 C C . LYS A 1 111 ? 10.195 -9.359 -22.312 1 98.38 111 LYS A C 1
ATOM 839 O O . LYS A 1 111 ? 11.219 -8.742 -22 1 98.38 111 LYS A O 1
ATOM 844 N N . VAL A 1 112 ? 9.438 -10.078 -21.453 1 98.56 112 VAL A N 1
ATOM 845 C CA . VAL A 1 112 ? 9.875 -10.18 -20.062 1 98.56 112 VAL A CA 1
ATOM 846 C C . VAL A 1 112 ? 10.023 -11.648 -19.672 1 98.56 112 VAL A C 1
ATOM 848 O O . VAL A 1 112 ? 10.281 -11.961 -18.5 1 98.56 112 VAL A O 1
ATOM 851 N N . ASP A 1 113 ? 9.852 -12.555 -20.578 1 98.62 113 ASP A N 1
ATOM 852 C CA . ASP A 1 113 ? 9.867 -13.984 -20.297 1 98.62 113 ASP A CA 1
ATOM 853 C C . ASP A 1 113 ? 11.211 -14.414 -19.719 1 98.62 113 ASP A C 1
ATOM 855 O O . ASP A 1 113 ? 11.281 -15.352 -18.922 1 98.62 113 ASP A O 1
ATOM 859 N N . HIS A 1 114 ? 12.258 -13.719 -20.062 1 98.62 114 HIS A N 1
ATOM 860 C CA . HIS A 1 114 ? 13.586 -14.062 -19.578 1 98.62 114 HIS A CA 1
ATOM 861 C C . HIS A 1 114 ? 13.688 -13.844 -18.062 1 98.62 114 HIS A C 1
ATOM 863 O O . HIS A 1 114 ? 14.578 -14.383 -17.422 1 98.62 114 HIS A O 1
ATOM 869 N N . LYS A 1 115 ? 12.812 -13.07 -17.438 1 98.75 115 LYS A N 1
ATOM 870 C CA . LYS A 1 115 ? 12.828 -12.773 -16.016 1 98.75 115 LYS A CA 1
ATOM 871 C C . LYS A 1 115 ? 12.047 -13.82 -15.227 1 98.75 115 LYS A C 1
ATOM 873 O O . LYS A 1 115 ? 12.109 -13.852 -13.992 1 98.75 115 LYS A O 1
ATOM 878 N N . ILE A 1 116 ? 11.305 -14.711 -15.906 1 98.88 116 ILE A N 1
ATOM 879 C CA . ILE A 1 116 ? 10.289 -15.508 -15.234 1 98.88 116 ILE A CA 1
ATOM 880 C C . ILE A 1 116 ? 10.688 -16.984 -15.258 1 98.88 116 ILE A C 1
ATOM 882 O O . ILE A 1 116 ? 10.828 -17.578 -16.328 1 98.88 116 ILE A O 1
ATOM 886 N N . ASN A 1 117 ? 10.906 -17.547 -14.125 1 98.75 117 ASN A N 1
ATOM 887 C CA . ASN A 1 117 ? 11.055 -18.984 -13.93 1 98.75 117 ASN A CA 1
ATOM 888 C C . ASN A 1 117 ? 9.758 -19.625 -13.422 1 98.75 117 ASN A C 1
ATOM 890 O O . ASN A 1 117 ? 9.453 -19.531 -12.227 1 98.75 117 ASN A O 1
ATOM 894 N N . LEU A 1 118 ? 9.023 -20.234 -14.258 1 98.81 118 LEU A N 1
ATOM 895 C CA . LEU A 1 118 ? 7.762 -20.875 -13.898 1 98.81 118 LEU A CA 1
ATOM 896 C C . LEU A 1 118 ? 8 -22.297 -13.398 1 98.81 118 LEU A C 1
ATOM 898 O O . LEU A 1 118 ? 8.641 -23.094 -14.078 1 98.81 118 LEU A O 1
ATOM 902 N N . VAL A 1 119 ? 7.492 -22.562 -12.273 1 98.69 119 VAL A N 1
ATOM 903 C CA . VAL A 1 119 ? 7.598 -23.891 -11.68 1 98.69 119 VAL A CA 1
ATOM 904 C C . VAL A 1 119 ? 6.203 -24.484 -11.492 1 98.69 119 VAL A C 1
ATOM 906 O O . VAL A 1 119 ? 5.363 -23.906 -10.797 1 98.69 119 VAL A O 1
ATOM 909 N N . LEU A 1 120 ? 5.957 -25.625 -12.078 1 98.5 120 LEU A N 1
ATOM 910 C CA . LEU A 1 120 ? 4.668 -26.281 -11.969 1 98.5 120 LEU A CA 1
ATOM 911 C C . LEU A 1 120 ? 4.672 -27.297 -10.828 1 98.5 120 LEU A C 1
ATOM 913 O O . LEU A 1 120 ? 5.629 -28.062 -10.672 1 98.5 120 LEU A O 1
ATOM 917 N N . GLY A 1 121 ? 3.646 -27.312 -10 1 98.25 121 GLY A N 1
ATOM 918 C CA . GLY A 1 121 ? 3.492 -28.219 -8.867 1 98.25 121 GLY A CA 1
ATOM 919 C C . GLY A 1 121 ? 2.994 -27.516 -7.617 1 98.25 121 GLY A C 1
ATOM 920 O O . GLY A 1 121 ? 2.799 -26.297 -7.621 1 98.25 121 GLY A O 1
ATOM 921 N N . PRO A 1 122 ? 2.768 -28.281 -6.586 1 98.25 122 PRO A N 1
ATOM 922 C CA . PRO A 1 122 ? 2.367 -27.641 -5.328 1 98.25 122 PRO A CA 1
ATOM 923 C C . PRO A 1 122 ? 3.395 -26.625 -4.824 1 98.25 122 PRO A C 1
ATOM 925 O O . PRO A 1 122 ? 4.582 -26.953 -4.715 1 98.25 122 PRO A O 1
ATOM 928 N N . ALA A 1 123 ? 2.996 -25.422 -4.562 1 98.69 123 ALA A N 1
ATOM 929 C CA . ALA A 1 123 ? 3.889 -24.328 -4.195 1 98.69 123 ALA A CA 1
ATOM 930 C C . ALA A 1 123 ? 4.695 -24.672 -2.945 1 98.69 123 ALA A C 1
ATOM 932 O O . ALA A 1 123 ? 5.867 -24.312 -2.84 1 98.69 123 ALA A O 1
ATOM 933 N N . LEU A 1 124 ? 4.062 -25.359 -2 1 98.75 124 LEU A N 1
ATOM 934 C CA . LEU A 1 124 ? 4.75 -25.672 -0.752 1 98.75 124 LEU A CA 1
ATOM 935 C C . LEU A 1 124 ? 5.945 -26.594 -1.003 1 98.75 124 LEU A C 1
ATOM 937 O O . LEU A 1 124 ? 6.945 -26.531 -0.285 1 98.75 124 LEU A O 1
ATOM 941 N N . ASP A 1 125 ? 5.859 -27.469 -2.053 1 98.62 125 ASP A N 1
ATOM 942 C CA . ASP A 1 125 ? 7.008 -28.297 -2.42 1 98.62 125 ASP A CA 1
ATOM 943 C C . ASP A 1 125 ? 8.164 -27.438 -2.924 1 98.62 125 ASP A C 1
ATOM 945 O O . ASP A 1 125 ? 9.312 -27.625 -2.508 1 98.62 125 ASP A O 1
ATOM 949 N N . THR A 1 126 ? 7.844 -26.5 -3.795 1 98.5 126 THR A N 1
ATOM 950 C CA . THR A 1 126 ? 8.859 -25.594 -4.312 1 98.5 126 THR A CA 1
ATOM 951 C C . THR A 1 126 ? 9.461 -24.75 -3.189 1 98.5 126 THR A C 1
ATOM 953 O O . THR A 1 126 ? 10.68 -24.578 -3.129 1 98.5 126 THR A O 1
ATOM 956 N N . LEU A 1 127 ? 8.664 -24.234 -2.279 1 98.88 127 LEU A N 1
ATOM 957 C CA . LEU A 1 127 ? 9.133 -23.406 -1.165 1 98.88 127 LEU A CA 1
ATOM 958 C C . LEU A 1 127 ? 10.031 -24.219 -0.239 1 98.88 127 LEU A C 1
ATOM 960 O O . LEU A 1 127 ? 11.023 -23.703 0.277 1 98.88 127 LEU A O 1
ATOM 964 N N . ARG A 1 128 ? 9.617 -25.5 -0.039 1 98.69 128 ARG A N 1
ATOM 965 C CA . ARG A 1 128 ? 10.469 -26.391 0.751 1 98.69 128 ARG A CA 1
ATOM 966 C C . ARG A 1 128 ? 11.844 -26.531 0.109 1 98.69 128 ARG A C 1
ATOM 968 O O . ARG A 1 128 ? 12.867 -26.484 0.797 1 98.69 128 ARG A O 1
ATOM 975 N N . GLU A 1 129 ? 11.859 -26.734 -1.139 1 98.56 129 GLU A N 1
ATOM 976 C CA . GLU A 1 129 ? 13.125 -26.859 -1.863 1 98.56 129 GLU A CA 1
ATOM 977 C C . GLU A 1 129 ? 13.938 -25.578 -1.773 1 98.56 129 GLU A C 1
ATOM 979 O O . GLU A 1 129 ? 15.156 -25.609 -1.561 1 98.56 129 GLU A O 1
ATOM 984 N N . LEU A 1 130 ? 13.305 -24.438 -2 1 98.69 130 LEU A N 1
ATOM 985 C CA . LEU A 1 130 ? 14 -23.156 -1.891 1 98.69 130 LEU A CA 1
ATOM 986 C C . LEU A 1 130 ? 14.594 -22.969 -0.499 1 98.69 130 LEU A C 1
ATOM 988 O O . LEU A 1 130 ? 15.742 -22.531 -0.362 1 98.69 130 LEU A O 1
ATOM 992 N N . ASN A 1 131 ? 13.852 -23.344 0.52 1 98.75 131 ASN A N 1
ATOM 993 C CA . ASN A 1 131 ? 14.289 -23.172 1.899 1 98.75 131 ASN A CA 1
ATOM 994 C C . ASN A 1 131 ? 15.43 -24.125 2.25 1 98.75 131 ASN A C 1
ATOM 996 O O . ASN A 1 131 ? 16.219 -23.844 3.158 1 98.75 131 ASN A O 1
ATOM 1000 N N . ALA A 1 132 ? 15.477 -25.266 1.575 1 98.56 132 ALA A N 1
ATOM 1001 C CA . ALA A 1 132 ? 16.5 -26.266 1.855 1 98.56 132 ALA A CA 1
ATOM 1002 C C . ALA A 1 132 ? 17.875 -25.781 1.396 1 98.56 132 ALA A C 1
ATOM 1004 O O . ALA A 1 132 ? 18.906 -26.266 1.871 1 98.56 132 ALA A O 1
ATOM 1005 N N . ASP A 1 133 ? 17.922 -24.906 0.458 1 98.31 133 ASP A N 1
ATOM 1006 C CA . ASP A 1 133 ? 19.172 -24.344 -0.036 1 98.31 133 ASP A CA 1
ATOM 1007 C C . ASP A 1 133 ? 19.531 -23.062 0.708 1 98.31 133 ASP A C 1
ATOM 1009 O O . ASP A 1 133 ? 18.891 -22.031 0.52 1 98.31 133 ASP A O 1
ATOM 1013 N N . PRO A 1 134 ? 20.594 -23.031 1.457 1 97.94 134 PRO A N 1
ATOM 1014 C CA . PRO A 1 134 ? 20.953 -21.875 2.268 1 97.94 134 PRO A CA 1
ATOM 1015 C C . PRO A 1 134 ? 21.203 -20.625 1.427 1 9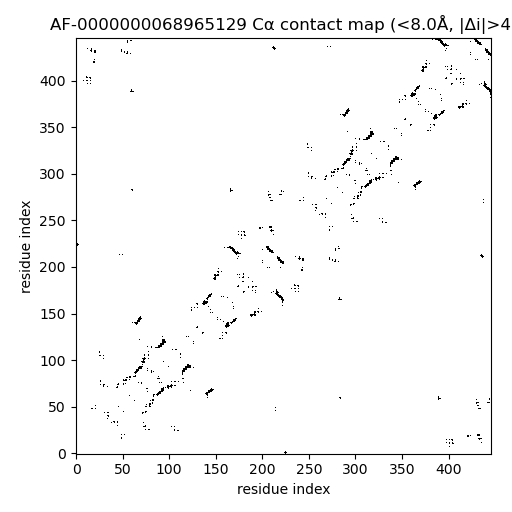7.94 134 PRO A C 1
ATOM 1017 O O . PRO A 1 134 ? 21.094 -19.5 1.932 1 97.94 134 PRO A O 1
ATOM 1020 N N . LYS A 1 135 ? 21.469 -20.797 0.173 1 98.06 135 LYS A N 1
ATOM 1021 C CA . LYS A 1 135 ? 21.719 -19.656 -0.703 1 98.06 135 LYS A CA 1
ATOM 1022 C C . LYS A 1 135 ? 20.469 -18.812 -0.893 1 98.06 135 LYS A C 1
ATOM 1024 O O . LYS A 1 135 ? 20.547 -17.641 -1.276 1 98.06 135 LYS A O 1
ATOM 1029 N N . ASN A 1 136 ? 19.359 -19.328 -0.626 1 98.62 136 ASN A N 1
ATOM 1030 C CA . ASN A 1 136 ? 18.094 -18.641 -0.85 1 98.62 136 ASN A CA 1
ATOM 1031 C C . ASN A 1 136 ? 17.641 -17.875 0.395 1 98.62 136 ASN A C 1
ATOM 1033 O O . ASN A 1 136 ? 16.672 -17.109 0.344 1 98.62 136 ASN A O 1
ATOM 1037 N N . ALA A 1 137 ? 18.344 -18.125 1.501 1 98.69 137 ALA A N 1
ATOM 1038 C CA . ALA A 1 137 ? 17.969 -17.391 2.713 1 98.69 137 ALA A CA 1
ATOM 1039 C C . ALA A 1 137 ? 18.125 -15.883 2.51 1 98.69 137 ALA A C 1
ATOM 1041 O O . ALA A 1 137 ? 19.219 -15.398 2.199 1 98.69 137 ALA A O 1
ATOM 1042 N N . GLY A 1 138 ? 17.062 -15.172 2.654 1 98.62 138 GLY A N 1
ATOM 1043 C CA . GLY A 1 138 ? 17.094 -13.727 2.516 1 98.62 138 GLY A CA 1
ATOM 1044 C C . GLY A 1 138 ? 17.359 -13.266 1.094 1 98.62 138 GLY A C 1
ATOM 1045 O O . GLY A 1 138 ? 17.844 -12.156 0.875 1 98.62 138 GLY A O 1
ATOM 1046 N N . ALA A 1 139 ? 17.031 -14.07 0.107 1 98.62 139 ALA A N 1
ATOM 1047 C CA . ALA A 1 139 ? 17.438 -13.781 -1.265 1 98.62 139 ALA A CA 1
ATOM 1048 C C . ALA A 1 139 ? 16.344 -13.031 -2.02 1 98.62 139 ALA A C 1
ATOM 1050 O O . ALA A 1 139 ? 16.578 -12.492 -3.102 1 98.62 139 ALA A O 1
ATOM 1051 N N . PHE A 1 140 ? 15.172 -12.961 -1.438 1 98.81 140 PHE A N 1
ATOM 1052 C CA . PHE A 1 140 ? 14.039 -12.406 -2.164 1 98.81 140 PHE A CA 1
ATOM 1053 C C . PHE A 1 140 ? 13.57 -11.102 -1.523 1 98.81 140 PHE A C 1
ATOM 1055 O O . PHE A 1 140 ? 13.641 -10.945 -0.303 1 98.81 140 PHE A O 1
ATOM 1062 N N . ASP A 1 141 ? 13.031 -10.227 -2.383 1 98.12 141 ASP A N 1
ATOM 1063 C CA . ASP A 1 141 ? 12.641 -8.883 -1.975 1 98.12 141 ASP A CA 1
ATOM 1064 C C . ASP A 1 141 ? 11.125 -8.789 -1.795 1 98.12 141 ASP A C 1
ATOM 1066 O O . ASP A 1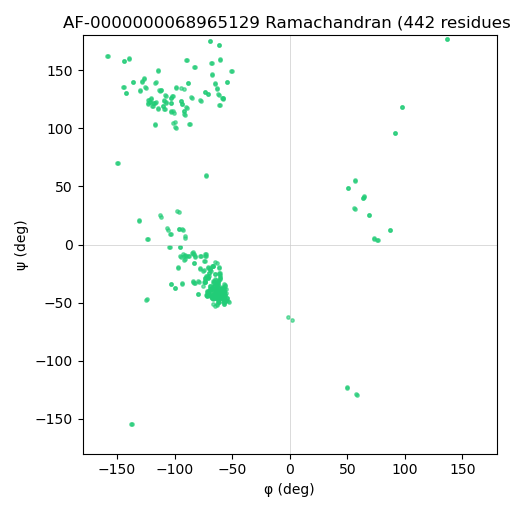 141 ? 10.633 -7.965 -1.017 1 98.12 141 ASP A O 1
ATOM 1070 N N . LEU A 1 142 ? 10.453 -9.523 -2.623 1 98.75 142 LEU A N 1
ATOM 1071 C CA . LEU A 1 142 ? 9.008 -9.398 -2.73 1 98.75 142 LEU A CA 1
ATOM 1072 C C . LEU A 1 142 ? 8.359 -10.758 -2.996 1 98.75 142 LEU A C 1
ATOM 1074 O O . LEU A 1 142 ? 8.891 -11.562 -3.762 1 98.75 142 LEU A O 1
ATOM 1078 N N . ALA A 1 143 ? 7.316 -11.008 -2.299 1 98.94 143 ALA A N 1
ATOM 1079 C CA . ALA A 1 143 ? 6.484 -12.18 -2.555 1 98.94 143 ALA A CA 1
ATOM 1080 C C . ALA A 1 143 ? 5.016 -11.797 -2.703 1 98.94 143 ALA A C 1
ATOM 1082 O O . ALA A 1 143 ? 4.535 -10.891 -2.016 1 98.94 143 ALA A O 1
ATOM 1083 N N . PHE A 1 144 ? 4.348 -12.43 -3.625 1 98.88 144 PHE A N 1
ATOM 1084 C CA . PHE A 1 144 ? 2.92 -12.227 -3.838 1 98.88 144 PHE A CA 1
ATOM 1085 C C . PHE A 1 144 ? 2.16 -13.547 -3.721 1 98.88 144 PHE A C 1
ATOM 1087 O O . PHE A 1 144 ? 2.502 -14.523 -4.383 1 98.88 144 PHE A O 1
ATOM 1094 N N . ILE A 1 145 ? 1.171 -13.586 -2.846 1 98.75 145 ILE A N 1
ATOM 1095 C CA . ILE A 1 145 ? 0.362 -14.781 -2.623 1 98.75 145 ILE A CA 1
ATOM 1096 C C . ILE A 1 145 ? -1.051 -14.555 -3.154 1 98.75 145 ILE A C 1
ATOM 1098 O O . ILE A 1 145 ? -1.777 -13.695 -2.656 1 98.75 145 ILE A O 1
ATOM 1102 N N . ASP A 1 146 ? -1.541 -15.289 -4.086 1 98.06 146 ASP A N 1
ATOM 1103 C CA . ASP A 1 146 ? -2.895 -15.344 -4.633 1 98.06 146 ASP A CA 1
ATOM 1104 C C . ASP A 1 146 ? -3.234 -16.75 -5.129 1 98.06 146 ASP A C 1
ATOM 1106 O O . ASP A 1 146 ? -3.379 -16.969 -6.332 1 98.06 146 ASP A O 1
ATOM 1110 N N . ALA A 1 147 ? -3.389 -17.641 -4.219 1 96.88 147 ALA A N 1
ATOM 1111 C CA . ALA A 1 147 ? -3.559 -19.062 -4.5 1 96.88 147 ALA A CA 1
ATOM 1112 C C . ALA A 1 147 ? -4.648 -19.672 -3.621 1 96.88 147 ALA A C 1
ATOM 1114 O O . ALA A 1 147 ? -5.668 -19.047 -3.359 1 96.88 147 ALA A O 1
ATOM 1115 N N . ASP A 1 148 ? -4.539 -21.031 -3.385 1 96.44 148 ASP A N 1
ATOM 1116 C CA . ASP A 1 148 ? -5.508 -21.672 -2.502 1 96.44 148 ASP A CA 1
ATOM 1117 C C . ASP A 1 148 ? -5.441 -21.094 -1.093 1 96.44 148 ASP A C 1
ATOM 1119 O O . ASP A 1 148 ? -4.375 -21.094 -0.469 1 96.44 148 ASP A O 1
ATOM 1123 N N . LYS A 1 149 ? -6.535 -20.688 -0.53 1 97.5 149 LYS A N 1
ATOM 1124 C CA . LYS A 1 149 ? -6.605 -19.891 0.687 1 97.5 149 LYS A CA 1
ATOM 1125 C C . LYS A 1 149 ? -6.266 -20.719 1.917 1 97.5 149 LYS A C 1
ATOM 1127 O O . LYS A 1 149 ? -5.715 -20.203 2.893 1 97.5 149 LYS A O 1
ATOM 1132 N N . VAL A 1 150 ? -6.523 -21.969 1.865 1 97.81 150 VAL A N 1
ATOM 1133 C CA . VAL A 1 150 ? -6.324 -22.859 3.008 1 97.81 150 VAL A CA 1
ATOM 1134 C C . VAL A 1 150 ? -4.852 -22.859 3.408 1 97.81 150 VAL A C 1
ATOM 1136 O O . VAL A 1 150 ? -4.523 -22.984 4.59 1 97.81 150 VAL A O 1
ATOM 1139 N N . ASN A 1 151 ? -3.938 -22.594 2.525 1 98.38 151 ASN A N 1
ATOM 1140 C CA . ASN A 1 151 ? -2.508 -22.734 2.779 1 98.38 151 ASN A CA 1
ATOM 1141 C C . ASN A 1 151 ? -1.846 -21.375 3.014 1 98.38 151 ASN A C 1
ATOM 1143 O O . ASN A 1 151 ? -0.622 -21.281 3.125 1 98.38 151 ASN A O 1
ATOM 1147 N N . TYR A 1 152 ? -2.594 -20.297 3.141 1 98.62 152 TYR A N 1
ATOM 1148 C CA . TYR A 1 152 ? -2.033 -18.969 3.314 1 98.62 152 TYR A CA 1
ATOM 1149 C C . TYR A 1 152 ? -1.103 -18.922 4.52 1 98.62 152 TYR A C 1
ATOM 1151 O O . TYR A 1 152 ? 0.014 -18.406 4.43 1 98.62 152 TYR A O 1
ATOM 1159 N N . PRO A 1 153 ? -1.492 -19.547 5.688 1 98.62 153 PRO A N 1
ATOM 1160 C CA . PRO A 1 153 ? -0.552 -19.531 6.812 1 98.62 153 PRO A CA 1
ATOM 1161 C C . PRO A 1 153 ? 0.739 -20.281 6.512 1 98.62 153 PRO A C 1
ATOM 1163 O O . PRO A 1 153 ? 1.819 -19.859 6.93 1 98.62 153 PRO A O 1
ATOM 1166 N N . ASN A 1 154 ? 0.634 -21.344 5.75 1 98.81 154 ASN A N 1
ATOM 1167 C CA . ASN A 1 154 ? 1.812 -22.125 5.406 1 98.81 154 ASN A CA 1
ATOM 1168 C C . ASN A 1 154 ? 2.721 -21.391 4.43 1 98.81 154 ASN A C 1
ATOM 1170 O O . ASN A 1 154 ? 3.943 -21.422 4.566 1 98.81 154 ASN A O 1
ATOM 1174 N N . TYR A 1 155 ? 2.119 -20.766 3.438 1 98.88 155 TYR A N 1
ATOM 1175 C CA . TYR A 1 155 ? 2.9 -19.953 2.514 1 98.88 155 TYR A CA 1
ATOM 1176 C C . TYR A 1 155 ? 3.646 -18.844 3.256 1 98.88 155 TYR A C 1
ATOM 1178 O O . TYR A 1 155 ? 4.84 -18.641 3.033 1 98.88 155 TYR A O 1
ATOM 1186 N N . TYR A 1 156 ? 2.916 -18.172 4.156 1 98.81 156 TYR A N 1
ATOM 1187 C CA . TYR A 1 156 ? 3.475 -17.094 4.961 1 98.81 156 TYR A CA 1
ATOM 1188 C C . TYR A 1 156 ? 4.711 -17.562 5.719 1 98.81 156 TYR A C 1
ATOM 1190 O O . TYR A 1 156 ? 5.773 -16.938 5.629 1 98.81 156 TYR A O 1
ATOM 1198 N N . GLU A 1 157 ? 4.613 -18.688 6.363 1 98.81 157 GLU A N 1
ATOM 1199 C CA . GLU A 1 157 ? 5.711 -19.203 7.176 1 98.81 157 GLU A CA 1
ATOM 1200 C C . GLU A 1 157 ? 6.887 -19.641 6.301 1 98.81 157 GLU A C 1
ATOM 1202 O O . GLU A 1 157 ? 8.047 -19.453 6.672 1 98.81 157 GLU A O 1
ATOM 1207 N N . ALA A 1 158 ? 6.574 -20.203 5.191 1 98.88 158 ALA A N 1
ATOM 1208 C CA . ALA A 1 158 ? 7.621 -2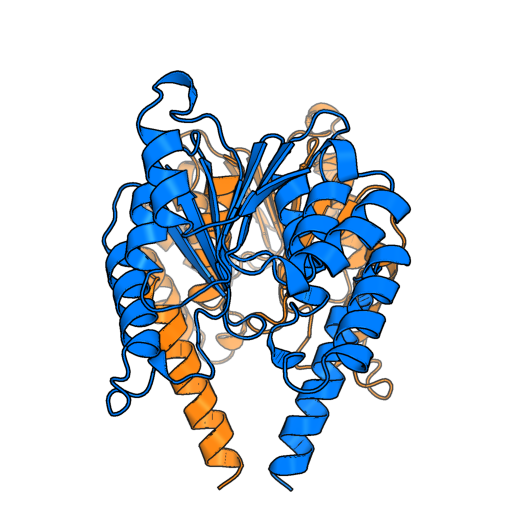0.703 4.297 1 98.88 158 ALA A CA 1
ATOM 1209 C C . ALA A 1 158 ? 8.344 -19.547 3.609 1 98.88 158 ALA A C 1
ATOM 1211 O O . ALA A 1 158 ? 9.516 -19.672 3.26 1 98.88 158 ALA A O 1
ATOM 1212 N N . LEU A 1 159 ? 7.676 -18.422 3.424 1 98.94 159 LEU A N 1
ATOM 1213 C CA . LEU A 1 159 ? 8.219 -17.297 2.662 1 98.94 159 LEU A CA 1
ATOM 1214 C C . LEU A 1 159 ? 9.141 -16.453 3.531 1 98.94 159 LEU A C 1
ATOM 1216 O O . LEU A 1 159 ? 10.125 -15.898 3.039 1 98.94 159 LEU A O 1
ATOM 1220 N N . LEU A 1 160 ? 8.875 -16.328 4.812 1 98.81 160 LEU A N 1
ATOM 1221 C CA . LEU A 1 160 ? 9.531 -15.359 5.676 1 98.81 160 LEU A CA 1
ATOM 1222 C C . LEU A 1 160 ? 11.047 -15.57 5.684 1 98.81 160 LEU A C 1
ATOM 1224 O O . LEU A 1 160 ? 11.812 -14.617 5.512 1 98.81 160 LEU A O 1
ATOM 1228 N N . PRO A 1 161 ? 11.562 -16.875 5.73 1 98.75 161 PRO A N 1
ATOM 1229 C CA . PRO A 1 161 ? 13.016 -17.047 5.75 1 98.75 161 PRO A CA 1
ATOM 1230 C C . PRO A 1 161 ? 13.672 -16.703 4.414 1 98.75 161 PRO A C 1
ATOM 1232 O O . PRO A 1 161 ? 14.875 -16.438 4.359 1 98.75 161 PRO A O 1
ATOM 1235 N N . LEU A 1 162 ? 12.938 -16.703 3.398 1 98.88 162 LEU A N 1
ATOM 1236 C CA . LEU A 1 162 ? 13.461 -16.453 2.061 1 98.88 162 LEU A CA 1
ATOM 1237 C C . LEU A 1 162 ? 13.586 -14.961 1.791 1 98.88 162 LEU A C 1
ATOM 1239 O O . LEU A 1 162 ? 14.266 -14.547 0.852 1 98.88 162 LEU A O 1
ATOM 1243 N N . LEU A 1 163 ? 12.938 -14.117 2.59 1 98.75 163 LEU A N 1
ATOM 1244 C CA . LEU A 1 163 ? 12.891 -12.68 2.365 1 98.75 163 LEU A CA 1
ATOM 1245 C C . LEU A 1 163 ? 14.078 -11.992 3.031 1 98.75 163 LEU A C 1
ATOM 1247 O O . LEU A 1 163 ? 14.477 -12.359 4.141 1 98.75 163 LEU A O 1
ATOM 1251 N N . CYS A 1 164 ? 14.648 -11.047 2.371 1 98.25 164 CYS A N 1
ATOM 1252 C CA . CYS A 1 164 ? 15.648 -10.18 2.969 1 98.25 164 CYS A CA 1
ATOM 1253 C C . CYS A 1 164 ? 15.023 -9.258 4.008 1 98.25 164 CYS A C 1
ATOM 1255 O O . CYS A 1 164 ? 13.805 -9.289 4.219 1 98.25 164 CYS A O 1
ATOM 1257 N N . LYS A 1 165 ? 15.891 -8.492 4.684 1 96.94 165 LYS A N 1
ATOM 1258 C CA . LYS A 1 165 ? 15.383 -7.457 5.574 1 96.94 165 LYS A CA 1
ATOM 1259 C C . LYS A 1 165 ? 14.492 -6.469 4.82 1 96.94 165 LYS A C 1
ATOM 1261 O O . LYS A 1 165 ? 14.867 -5.98 3.754 1 96.94 165 LYS A O 1
ATOM 1266 N N . ARG A 1 166 ? 13.281 -6.301 5.312 1 96.5 166 ARG A N 1
ATOM 1267 C CA . ARG A 1 166 ? 12.25 -5.43 4.777 1 96.5 166 ARG A CA 1
ATOM 1268 C C . ARG A 1 166 ? 11.602 -6.043 3.539 1 96.5 166 ARG A C 1
ATOM 1270 O O . ARG A 1 166 ? 10.836 -5.379 2.834 1 96.5 166 ARG A O 1
ATOM 1277 N N . GLY A 1 167 ? 12.094 -7.309 3.291 1 98.31 167 GLY A N 1
ATOM 1278 C CA . GLY A 1 167 ? 11.328 -8.039 2.291 1 98.31 167 GLY A CA 1
ATOM 1279 C C . GLY A 1 167 ? 9.836 -8.039 2.574 1 98.31 167 GLY A C 1
ATOM 1280 O O . GLY A 1 167 ? 9.414 -8 3.732 1 98.31 167 GLY A O 1
ATOM 1281 N N . THR A 1 168 ? 9.023 -8.094 1.53 1 98.62 168 THR A N 1
ATOM 1282 C CA . THR A 1 168 ? 7.602 -7.812 1.691 1 98.62 168 THR A CA 1
ATOM 1283 C C . THR A 1 168 ? 6.758 -8.906 1.049 1 98.62 168 THR A C 1
ATOM 1285 O O . THR A 1 168 ? 7.062 -9.375 -0.051 1 98.62 168 THR A O 1
ATOM 1288 N N . ILE A 1 169 ? 5.766 -9.375 1.791 1 98.81 169 ILE A N 1
ATOM 1289 C CA . ILE A 1 169 ? 4.742 -10.258 1.251 1 98.81 169 ILE A CA 1
ATOM 1290 C C . ILE A 1 169 ? 3.457 -9.477 1.005 1 98.81 169 ILE A C 1
ATOM 1292 O O . ILE A 1 169 ? 2.986 -8.75 1.884 1 98.81 169 ILE A O 1
ATOM 1296 N N . ILE A 1 170 ? 2.92 -9.531 -0.198 1 98.75 170 ILE A N 1
ATOM 1297 C CA . ILE A 1 170 ? 1.582 -9.039 -0.508 1 98.75 170 ILE A CA 1
ATOM 1298 C C . ILE A 1 170 ? 0.616 -10.211 -0.641 1 98.75 170 ILE A C 1
ATOM 1300 O O . ILE A 1 170 ? 0.835 -11.117 -1.453 1 98.75 170 ILE A O 1
ATOM 1304 N N . CYS A 1 171 ? -0.424 -10.219 0.148 1 98.38 171 CYS A N 1
ATOM 1305 C CA . CYS A 1 171 ? -1.452 -11.258 0.1 1 98.38 171 CYS A CA 1
ATOM 1306 C C . CYS A 1 171 ? -2.744 -10.711 -0.499 1 98.38 171 CYS A C 1
ATOM 1308 O O . CYS A 1 171 ? -3.252 -9.68 -0.057 1 98.38 171 CYS A O 1
ATOM 1310 N N . ASP A 1 172 ? -3.256 -11.383 -1.461 1 97.38 172 ASP A N 1
ATOM 1311 C CA . ASP A 1 172 ? -4.531 -11.023 -2.072 1 97.38 172 ASP A CA 1
ATOM 1312 C C . ASP A 1 172 ? -5.695 -11.719 -1.363 1 97.38 172 ASP A C 1
ATOM 1314 O O . ASP A 1 172 ? -5.484 -12.656 -0.593 1 97.38 172 ASP A O 1
ATOM 1318 N N . ASN A 1 173 ? -6.961 -11.211 -1.467 1 96.12 173 ASN A N 1
ATOM 1319 C CA . ASN A 1 173 ? -8.242 -11.758 -1.028 1 96.12 173 ASN A CA 1
ATOM 1320 C C . ASN A 1 173 ? -8.297 -11.898 0.49 1 96.12 173 ASN A C 1
ATOM 1322 O O . ASN A 1 173 ? -8.812 -12.891 1.005 1 96.12 173 ASN A O 1
ATOM 1326 N N . MET A 1 174 ? -7.793 -10.992 1.184 1 96.25 174 MET A N 1
ATOM 1327 C CA . MET A 1 174 ? -7.68 -11.102 2.635 1 96.25 174 MET A CA 1
ATOM 1328 C C . MET A 1 174 ? -8.977 -10.695 3.316 1 96.25 174 MET A C 1
ATOM 1330 O O . MET A 1 174 ? -9.148 -10.906 4.52 1 96.25 174 MET A O 1
ATOM 1334 N N . MET A 1 175 ? -9.922 -10.148 2.535 1 92.56 175 MET A N 1
ATOM 1335 C CA . MET A 1 175 ? -11.273 -9.953 3.049 1 92.56 175 MET A CA 1
ATOM 1336 C C . MET A 1 175 ? -12.172 -11.141 2.693 1 92.56 175 MET A C 1
ATOM 1338 O O . MET A 1 175 ? -13.086 -11.477 3.447 1 92.56 175 MET A O 1
ATOM 1342 N N . TRP A 1 176 ? -11.914 -11.711 1.569 1 94 176 TRP A N 1
ATOM 1343 C CA . TRP A 1 176 ? -12.57 -12.93 1.094 1 94 176 TRP A CA 1
ATOM 1344 C C . TRP A 1 176 ? -14.078 -12.75 1.046 1 94 176 TRP A C 1
ATOM 1346 O O . TRP A 1 176 ? -14.828 -13.531 1.64 1 94 176 TRP A O 1
ATOM 1356 N N . SER A 1 177 ? -14.414 -11.641 0.28 1 91.06 177 SER A N 1
ATOM 1357 C CA . SER A 1 177 ? -15.828 -11.297 0.118 1 91.06 177 SER A CA 1
ATOM 1358 C C . SER A 1 177 ? -16.5 -11.102 1.468 1 91.06 177 SER A C 1
ATOM 1360 O O . SER A 1 177 ? -17.641 -11.539 1.662 1 91.06 177 SER A O 1
ATOM 1362 N N . MET A 1 178 ? -15.844 -10.68 2.4 1 90.81 178 MET A N 1
ATOM 1363 C CA . MET A 1 178 ? -16.266 -10.312 3.748 1 90.81 178 MET A CA 1
ATOM 1364 C C . MET A 1 178 ? -16.594 -11.547 4.57 1 90.81 178 MET A C 1
ATOM 1366 O O . MET A 1 178 ? -17.031 -11.445 5.723 1 90.81 178 MET A O 1
ATOM 1370 N N . LYS A 1 179 ? -16.375 -12.648 4.082 1 92.88 179 LYS A N 1
ATOM 1371 C CA . LYS A 1 179 ? -16.656 -13.898 4.793 1 92.88 179 LYS A CA 1
ATOM 1372 C C . LYS A 1 179 ? -15.828 -13.992 6.074 1 92.88 179 LYS A C 1
ATOM 1374 O O . LYS A 1 179 ? -16.281 -14.578 7.062 1 92.88 179 LYS A O 1
ATOM 1379 N N . VAL A 1 180 ? -14.719 -13.43 6.055 1 93.5 180 VAL A N 1
ATOM 1380 C CA . VAL A 1 180 ? -13.797 -13.484 7.184 1 93.5 180 VAL A CA 1
ATOM 1381 C C . VAL A 1 180 ? -14.453 -12.867 8.414 1 93.5 180 VAL A C 1
ATOM 1383 O O . VAL A 1 180 ? -14.156 -13.258 9.547 1 93.5 180 VAL A O 1
ATOM 1386 N N . ALA A 1 181 ? -15.414 -11.992 8.219 1 91.94 181 ALA A N 1
ATOM 1387 C CA . ALA A 1 181 ? -16.031 -11.25 9.312 1 91.94 181 ALA A CA 1
ATOM 1388 C C . ALA A 1 181 ? -17.25 -12 9.867 1 91.94 181 ALA A C 1
ATOM 1390 O O . ALA A 1 181 ? -17.781 -11.633 10.914 1 91.94 181 ALA A O 1
ATOM 1391 N N . ASN A 1 182 ? -17.641 -13.039 9.172 1 93.12 182 ASN A N 1
ATOM 1392 C CA . ASN A 1 182 ? -18.844 -13.773 9.57 1 93.12 182 ASN A CA 1
ATOM 1393 C C . ASN A 1 182 ? -18.484 -15.055 10.32 1 93.12 182 ASN A C 1
ATOM 1395 O O . ASN A 1 182 ? -18.078 -16.047 9.719 1 93.12 182 ASN A O 1
ATOM 1399 N N . PRO A 1 183 ? -18.656 -15.047 11.578 1 91.81 183 PRO A N 1
ATOM 1400 C CA . PRO A 1 183 ? -18.25 -16.203 12.383 1 91.81 183 PRO A CA 1
ATOM 1401 C C . PRO A 1 183 ? -19.016 -17.469 12.031 1 91.81 183 PRO A C 1
ATOM 1403 O O . PRO A 1 183 ? -18.562 -18.578 12.352 1 91.81 183 PRO A O 1
ATOM 1406 N N . ALA A 1 184 ? -20.125 -17.375 11.328 1 95.5 184 ALA A N 1
ATOM 1407 C CA . ALA A 1 184 ? -20.938 -18.531 10.969 1 95.5 184 ALA A CA 1
ATOM 1408 C C . ALA A 1 184 ? -20.312 -19.281 9.789 1 95.5 184 ALA A C 1
ATOM 1410 O O . ALA A 1 184 ? -20.641 -20.453 9.547 1 95.5 184 ALA A O 1
ATOM 1411 N N . ILE A 1 185 ? -19.469 -18.609 9.047 1 96.19 185 ILE A N 1
ATOM 1412 C CA . ILE A 1 185 ? -18.812 -19.234 7.902 1 96.19 185 ILE A CA 1
ATOM 1413 C C . ILE A 1 185 ? -17.5 -19.859 8.344 1 96.19 185 ILE A C 1
ATOM 1415 O O . ILE A 1 185 ? -16.578 -19.156 8.766 1 96.19 185 ILE A O 1
ATOM 1419 N N . THR A 1 186 ? -17.375 -21.203 8.203 1 96.56 186 THR A N 1
ATOM 1420 C CA . THR A 1 186 ? -16.203 -21.891 8.75 1 96.56 186 THR A CA 1
ATOM 1421 C C . THR A 1 186 ? -15.578 -22.812 7.703 1 96.56 186 THR A C 1
ATOM 1423 O O . THR A 1 186 ? -14.961 -23.828 8.055 1 96.56 186 THR A O 1
ATOM 1426 N N . ASP A 1 187 ? -15.883 -22.547 6.422 1 97.38 187 ASP A N 1
ATOM 1427 C CA . ASP A 1 187 ? -15.258 -23.375 5.395 1 97.38 187 ASP A CA 1
ATOM 1428 C C . ASP A 1 187 ? -13.734 -23.25 5.441 1 97.38 187 ASP A C 1
ATOM 1430 O O . ASP A 1 187 ? -13.203 -22.281 6 1 97.38 187 ASP A O 1
ATOM 1434 N N . PRO A 1 188 ? -12.938 -24.172 4.906 1 97.62 188 PRO A N 1
ATOM 1435 C CA . PRO A 1 188 ? -11.477 -24.234 5.031 1 97.62 188 PRO A CA 1
ATOM 1436 C C . PRO A 1 188 ? -10.789 -22.984 4.48 1 97.62 188 PRO A C 1
ATOM 1438 O O . PRO A 1 188 ? -9.805 -22.516 5.059 1 97.62 188 PRO A O 1
ATOM 1441 N N . ASP A 1 189 ? -11.234 -22.438 3.443 1 97.44 189 ASP A N 1
ATOM 1442 C CA . ASP A 1 189 ? -10.625 -21.25 2.844 1 97.44 189 ASP A CA 1
ATOM 1443 C C . ASP A 1 189 ? -10.742 -20.047 3.768 1 97.44 189 ASP A C 1
ATOM 1445 O O . ASP A 1 189 ? -9.758 -19.359 4.027 1 97.44 189 ASP A O 1
ATOM 1449 N N . THR A 1 190 ? -11.977 -19.766 4.215 1 97.38 190 THR A N 1
ATOM 1450 C CA . THR A 1 190 ? -12.211 -18.672 5.133 1 97.38 190 THR A CA 1
ATOM 1451 C C . THR A 1 190 ? -11.367 -18.812 6.395 1 97.38 190 THR A C 1
ATOM 1453 O O . THR A 1 190 ? -10.727 -17.859 6.844 1 97.38 190 THR A O 1
ATOM 1456 N N . ASN A 1 191 ? -11.344 -20.016 6.883 1 97.62 191 ASN A N 1
ATOM 1457 C CA . ASN A 1 191 ? -10.555 -20.281 8.078 1 97.62 191 ASN A CA 1
ATOM 1458 C C . ASN A 1 191 ? -9.062 -20.109 7.824 1 97.62 191 ASN A C 1
ATOM 1460 O O . ASN A 1 191 ? -8.32 -19.688 8.719 1 97.62 191 ASN A O 1
ATOM 1464 N N . GLY A 1 192 ? -8.586 -20.469 6.648 1 97.88 192 GLY A N 1
ATOM 1465 C CA . GLY A 1 192 ? -7.195 -20.234 6.281 1 97.88 192 GLY A CA 1
ATOM 1466 C C . GLY A 1 192 ? -6.801 -18.766 6.32 1 97.88 192 GLY A C 1
ATOM 1467 O O . GLY A 1 192 ? -5.754 -18.422 6.863 1 97.88 192 GLY A O 1
ATOM 1468 N N . ILE A 1 193 ? -7.68 -17.922 5.816 1 97.62 193 ILE A N 1
ATOM 1469 C CA . ILE A 1 193 ? -7.414 -16.5 5.805 1 97.62 193 ILE A CA 1
ATOM 1470 C C . ILE A 1 193 ? -7.438 -15.953 7.23 1 97.62 193 ILE A C 1
ATOM 1472 O O . ILE A 1 193 ? -6.562 -15.172 7.621 1 97.62 193 ILE A O 1
ATOM 1476 N N . ARG A 1 194 ? -8.43 -16.375 8.047 1 96.69 194 ARG A N 1
ATOM 1477 C CA . ARG A 1 194 ? -8.5 -15.977 9.445 1 96.69 194 ARG A CA 1
ATOM 1478 C C . ARG A 1 194 ? -7.227 -16.375 10.195 1 96.69 194 ARG A C 1
ATOM 1480 O O . ARG A 1 194 ? -6.688 -15.578 10.969 1 96.69 194 ARG A O 1
ATOM 1487 N N . ALA A 1 195 ? -6.828 -17.578 9.93 1 97.31 195 ALA A N 1
ATOM 1488 C CA . ALA A 1 195 ? -5.629 -18.078 10.602 1 97.31 195 ALA A CA 1
ATOM 1489 C C . ALA A 1 195 ? -4.41 -17.219 10.25 1 97.31 195 ALA A C 1
ATOM 1491 O O . ALA A 1 195 ? -3.553 -16.984 11.102 1 97.31 195 ALA A O 1
ATOM 1492 N N . LEU A 1 196 ? -4.281 -16.812 9.008 1 97.88 196 LEU A N 1
ATOM 1493 C CA . LEU A 1 196 ? -3.162 -15.961 8.625 1 97.88 196 LEU A CA 1
ATOM 1494 C C . LEU A 1 196 ? -3.256 -14.602 9.312 1 97.88 196 LEU A C 1
ATOM 1496 O O . LEU A 1 196 ? -2.256 -14.094 9.828 1 97.88 196 LEU A O 1
ATOM 1500 N N . HIS A 1 197 ? -4.47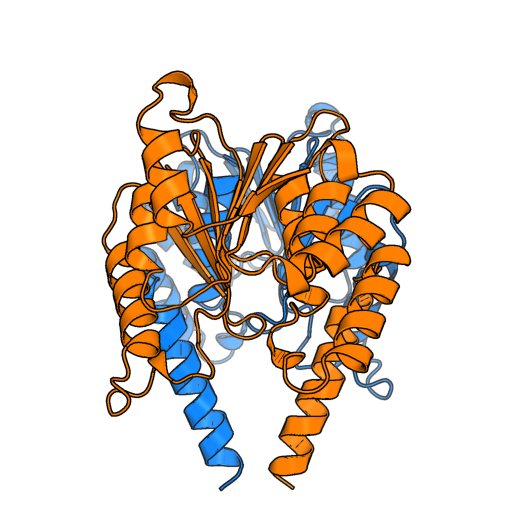3 -14.039 9.312 1 96.62 197 HIS A N 1
ATOM 1501 C CA . HIS A 1 197 ? -4.652 -12.781 10.039 1 96.62 197 HIS A CA 1
ATOM 1502 C C . HIS A 1 197 ? -4.168 -12.906 11.484 1 96.62 197 HIS A C 1
ATOM 1504 O O . HIS A 1 197 ? -3.422 -12.055 11.969 1 96.62 197 HIS A O 1
ATOM 1510 N N . ASP A 1 198 ? -4.605 -13.961 12.148 1 95.31 198 ASP A N 1
ATOM 1511 C CA . ASP A 1 198 ? -4.277 -14.188 13.555 1 95.31 198 ASP A CA 1
ATOM 1512 C C . ASP A 1 198 ? -2.773 -14.359 13.75 1 95.31 198 ASP A C 1
ATOM 1514 O O . ASP A 1 198 ? -2.221 -13.93 14.766 1 95.31 198 ASP A O 1
ATOM 1518 N N . ARG A 1 199 ? -2.154 -14.953 12.812 1 96.44 199 ARG A N 1
ATOM 1519 C CA . ARG A 1 199 ? -0.715 -15.18 12.891 1 96.44 199 ARG A CA 1
ATOM 1520 C C . ARG A 1 199 ? 0.052 -13.867 12.711 1 96.44 199 ARG A C 1
ATOM 1522 O O . ARG A 1 199 ? 1 -13.594 13.453 1 96.44 199 ARG A O 1
ATOM 1529 N N . ILE A 1 200 ? -0.339 -13.086 11.773 1 96.62 200 ILE A N 1
ATOM 1530 C CA . ILE A 1 200 ? 0.36 -11.852 11.422 1 96.62 200 ILE A CA 1
ATOM 1531 C C . ILE A 1 200 ? 0.341 -10.891 12.602 1 96.62 200 ILE A C 1
ATOM 1533 O O . ILE A 1 200 ? 1.372 -10.312 12.961 1 96.62 200 ILE A O 1
ATOM 1537 N N . VAL A 1 201 ? -0.8 -10.742 13.25 1 93.19 201 VAL A N 1
ATOM 1538 C CA . VAL A 1 201 ? -0.987 -9.703 14.258 1 93.19 201 VAL A CA 1
ATOM 1539 C C . VAL A 1 201 ? -0.139 -10.016 15.492 1 93.19 201 VAL A C 1
ATOM 1541 O O . VAL A 1 201 ? 0.278 -9.109 16.219 1 93.19 201 VAL A O 1
ATOM 1544 N N . LYS A 1 202 ? 0.257 -11.273 15.648 1 93.56 202 LYS A N 1
ATOM 1545 C CA . LYS A 1 202 ? 0.995 -11.703 16.828 1 93.56 202 LYS A CA 1
ATOM 1546 C C . LYS A 1 202 ? 2.471 -11.914 16.516 1 93.56 202 LYS A C 1
ATOM 1548 O O . LYS A 1 202 ? 3.258 -12.273 17.391 1 93.56 202 LYS A O 1
ATOM 1553 N N . ASP A 1 203 ? 2.889 -11.758 15.336 1 96.69 203 ASP A N 1
ATOM 1554 C CA . ASP A 1 203 ? 4.238 -12.117 14.906 1 96.69 203 ASP A CA 1
ATOM 1555 C C . ASP A 1 203 ? 5.191 -10.93 15.055 1 96.69 203 ASP A C 1
ATOM 1557 O O . ASP A 1 203 ? 5.082 -9.945 14.328 1 96.69 203 ASP A O 1
ATOM 1561 N N . PRO A 1 204 ? 6.16 -10.945 15.953 1 95.5 204 PRO A N 1
ATOM 1562 C CA . PRO A 1 204 ? 7.078 -9.82 16.172 1 95.5 204 PRO A CA 1
ATOM 1563 C C . PRO A 1 204 ? 8.086 -9.664 15.031 1 95.5 204 PRO A C 1
ATOM 1565 O O . PRO A 1 204 ? 8.812 -8.664 14.984 1 95.5 204 PRO A O 1
ATOM 1568 N N . ARG A 1 205 ? 8.141 -10.641 14.07 1 97.25 205 ARG A N 1
ATOM 1569 C CA . ARG A 1 205 ? 9.102 -10.594 12.969 1 97.25 205 ARG A CA 1
ATOM 1570 C C . ARG A 1 205 ? 8.641 -9.617 11.891 1 97.25 205 ARG A C 1
ATOM 1572 O O . ARG A 1 205 ? 9.414 -9.273 10.984 1 97.25 205 ARG A O 1
ATOM 1579 N N . VAL A 1 206 ? 7.332 -9.133 12.039 1 97.19 206 VAL A N 1
ATOM 1580 C CA . VAL A 1 206 ? 6.812 -8.383 10.898 1 97.19 206 VAL A CA 1
ATOM 1581 C C . VAL A 1 206 ? 6.008 -7.184 11.398 1 97.19 206 VAL A C 1
ATOM 1583 O O . VAL A 1 206 ? 5.652 -7.113 12.57 1 97.19 206 VAL A O 1
ATOM 1586 N N . VAL A 1 207 ? 5.824 -6.219 10.547 1 95.25 207 VAL A N 1
ATOM 1587 C CA . VAL A 1 207 ? 4.766 -5.211 10.609 1 95.25 207 VAL A CA 1
ATOM 1588 C C . VAL A 1 207 ? 3.855 -5.344 9.391 1 95.25 207 VAL A C 1
ATOM 1590 O O . VAL A 1 207 ? 4.316 -5.664 8.289 1 95.25 207 VAL A O 1
ATOM 1593 N N . ALA A 1 208 ? 2.553 -5.199 9.656 1 96.38 208 ALA A N 1
ATOM 1594 C CA . ALA A 1 208 ? 1.629 -5.477 8.555 1 96.38 208 ALA A CA 1
ATOM 1595 C C . ALA A 1 208 ? 0.438 -4.523 8.586 1 96.38 208 ALA A C 1
ATOM 1597 O O . ALA A 1 208 ? 0.149 -3.914 9.625 1 96.38 208 ALA A O 1
ATOM 1598 N N . SER A 1 209 ? -0.193 -4.367 7.445 1 95.38 209 SER A N 1
ATOM 1599 C CA . SER A 1 209 ? -1.447 -3.635 7.301 1 95.38 209 SER A CA 1
ATOM 1600 C C . SER A 1 209 ? -2.371 -4.312 6.297 1 95.38 209 SER A C 1
ATOM 1602 O O . SER A 1 209 ? -1.943 -4.684 5.199 1 95.38 209 SER A O 1
ATOM 1604 N N . THR A 1 210 ? -3.59 -4.508 6.707 1 95.31 210 THR A N 1
ATOM 1605 C CA . THR A 1 210 ? -4.637 -4.961 5.793 1 95.31 210 THR A CA 1
ATOM 1606 C C . THR A 1 210 ? -5.41 -3.777 5.227 1 95.31 210 THR A C 1
ATOM 1608 O O . THR A 1 210 ? -5.922 -2.945 5.98 1 95.31 210 THR A O 1
ATOM 1611 N N . LEU A 1 211 ? -5.418 -3.725 3.916 1 92.94 211 LEU A N 1
ATOM 1612 C CA . LEU A 1 211 ? -6.086 -2.65 3.191 1 92.94 211 LEU A CA 1
ATOM 1613 C C . LEU A 1 211 ? -7.434 -3.119 2.65 1 92.94 211 LEU A C 1
ATOM 1615 O O . LEU A 1 211 ? -7.523 -4.184 2.031 1 92.94 211 LEU A O 1
ATOM 1619 N N . ASN A 1 212 ? -8.484 -2.361 2.947 1 88.44 212 ASN A N 1
ATOM 1620 C CA . ASN A 1 212 ? -9.758 -2.605 2.275 1 88.44 212 ASN A CA 1
ATOM 1621 C C . ASN A 1 212 ? -9.719 -2.15 0.82 1 88.44 212 ASN A C 1
ATOM 1623 O O . ASN A 1 212 ? -10.461 -1.245 0.428 1 88.44 212 ASN A O 1
ATOM 1627 N N . PHE A 1 213 ? -8.914 -2.652 0.15 1 86.06 213 PHE A N 1
ATOM 1628 C CA . PHE A 1 213 ? -8.594 -2.455 -1.259 1 86.06 213 PHE A CA 1
ATOM 1629 C C . PHE A 1 213 ? -8.852 -3.73 -2.055 1 86.06 213 PHE A C 1
ATOM 1631 O O . PHE A 1 213 ? -8.305 -4.789 -1.732 1 86.06 213 PHE A O 1
ATOM 1638 N N . SER A 1 214 ? -9.742 -3.641 -3.113 1 88.5 214 SER A N 1
ATOM 1639 C CA . SER A 1 214 ? -10.203 -4.816 -3.85 1 88.5 214 SER A CA 1
ATOM 1640 C C . SER A 1 214 ? -10.867 -5.828 -2.922 1 88.5 214 SER A C 1
ATOM 1642 O O . SER A 1 214 ? -11.773 -5.48 -2.166 1 88.5 214 SER A O 1
ATOM 1644 N N . ASP A 1 215 ? -10.508 -7.09 -2.91 1 90.69 215 ASP A N 1
ATOM 1645 C CA . ASP A 1 215 ? -11.07 -8.078 -1.998 1 90.69 215 ASP A CA 1
ATOM 1646 C C . ASP A 1 215 ? -10.164 -8.289 -0.787 1 90.69 215 ASP A C 1
ATOM 1648 O O . ASP A 1 215 ? -10.047 -9.406 -0.276 1 90.69 215 ASP A O 1
ATOM 1652 N N . GLY A 1 216 ? -9.414 -7.199 -0.451 1 93 216 GLY A N 1
ATOM 1653 C CA . GLY A 1 216 ? -8.523 -7.234 0.697 1 93 216 GLY A CA 1
ATOM 1654 C C . GLY A 1 216 ? -7.086 -7.539 0.326 1 93 216 GLY A C 1
ATOM 1655 O O . GLY A 1 216 ? -6.797 -8.586 -0.262 1 93 216 GLY A O 1
ATOM 1656 N N . ILE A 1 217 ? -6.211 -6.605 0.616 1 96.31 217 ILE A N 1
ATOM 1657 C CA . ILE A 1 217 ? -4.777 -6.785 0.427 1 96.31 217 ILE A CA 1
ATOM 1658 C C . ILE A 1 217 ? -4.055 -6.617 1.762 1 96.31 217 ILE A C 1
ATOM 1660 O O . ILE A 1 217 ? -4.316 -5.664 2.5 1 96.31 217 ILE A O 1
ATOM 1664 N N . THR A 1 218 ? -3.271 -7.57 2.162 1 97.38 218 THR A N 1
ATOM 1665 C CA . THR A 1 218 ? -2.408 -7.383 3.322 1 97.38 218 THR A CA 1
ATOM 1666 C C . THR A 1 218 ? -0.95 -7.242 2.893 1 97.38 218 THR A C 1
ATOM 1668 O O . THR A 1 218 ? -0.444 -8.055 2.119 1 97.38 218 THR A O 1
ATOM 1671 N N . MET A 1 219 ? -0.351 -6.156 3.254 1 97.38 219 MET A N 1
ATOM 1672 C CA . MET A 1 219 ? 1.081 -5.922 3.092 1 97.38 219 MET A CA 1
ATOM 1673 C C . MET A 1 219 ? 1.842 -6.312 4.355 1 97.38 219 MET A C 1
ATOM 1675 O O . MET A 1 219 ? 1.536 -5.824 5.445 1 97.38 219 MET A O 1
ATOM 1679 N N . ILE A 1 220 ? 2.766 -7.219 4.266 1 98.19 220 ILE A N 1
ATOM 1680 C CA . ILE A 1 220 ? 3.545 -7.723 5.391 1 98.19 220 ILE A CA 1
ATOM 1681 C C . ILE A 1 220 ? 5.027 -7.438 5.16 1 98.19 220 ILE A C 1
ATOM 1683 O O . ILE A 1 220 ? 5.621 -7.941 4.207 1 98.19 220 ILE A O 1
ATOM 1687 N N . VAL A 1 221 ? 5.641 -6.676 6.043 1 97.62 221 VAL A N 1
ATOM 1688 C CA . VAL A 1 221 ? 7.047 -6.301 5.922 1 97.62 221 VAL A CA 1
ATOM 1689 C C . VAL A 1 221 ? 7.867 -7.016 6.988 1 97.62 221 VAL A C 1
ATOM 1691 O O . VAL A 1 221 ? 7.57 -6.914 8.18 1 97.62 221 VAL A O 1
ATOM 1694 N N . LYS A 1 222 ? 8.828 -7.699 6.5 1 98.19 222 LYS A N 1
ATOM 1695 C CA . LYS A 1 222 ? 9.734 -8.367 7.426 1 98.19 222 LYS A CA 1
ATOM 1696 C C . LYS A 1 222 ? 10.664 -7.363 8.109 1 98.19 222 LYS A C 1
ATOM 1698 O O . LYS A 1 222 ? 11.273 -6.52 7.441 1 98.19 222 LYS A O 1
ATOM 1703 N N . LEU A 1 223 ? 10.789 -7.434 9.398 1 95.06 223 LEU A N 1
ATOM 1704 C CA . LEU A 1 223 ? 11.617 -6.508 10.164 1 95.06 223 LEU A CA 1
ATOM 1705 C C . LEU A 1 223 ? 13.047 -7.035 10.289 1 95.06 223 LEU A C 1
ATOM 1707 O O . LEU A 1 223 ? 13.266 -8.25 10.273 1 95.06 223 LEU A O 1
ATOM 1711 N N . MET B 1 1 ? -33.188 -1.835 4.215 1 23 1 MET B N 1
ATOM 1712 C CA . MET B 1 1 ? -32.438 -3.043 3.891 1 23 1 MET B CA 1
ATOM 1713 C C . MET B 1 1 ? -31.094 -2.695 3.271 1 23 1 MET B C 1
ATOM 1715 O O . MET B 1 1 ? -30.094 -3.391 3.502 1 23 1 MET B O 1
ATOM 1719 N N . VAL B 1 2 ? -30.969 -1.694 2.299 1 28.83 2 VAL B N 1
ATOM 1720 C CA . VAL B 1 2 ? -29.844 -1.118 1.592 1 28.83 2 VAL B CA 1
ATOM 1721 C C . VAL B 1 2 ? -28.953 -0.356 2.576 1 28.83 2 VAL B C 1
ATOM 1723 O O . VAL B 1 2 ? -27.719 -0.415 2.486 1 28.83 2 VAL B O 1
ATOM 1726 N N . MET B 1 3 ? -29.531 0.358 3.447 1 33.53 3 MET B N 1
ATOM 1727 C CA . MET B 1 3 ? -28.906 1.143 4.504 1 33.53 3 MET B CA 1
ATOM 1728 C C . MET B 1 3 ? -28.172 0.237 5.496 1 33.53 3 MET B C 1
ATOM 1730 O O . MET B 1 3 ? -27.109 0.585 5.992 1 33.53 3 MET B O 1
ATOM 1734 N N . GLU B 1 4 ? -28.766 -0.909 5.777 1 36.88 4 GLU B N 1
ATOM 1735 C CA . GLU B 1 4 ? -28.266 -1.874 6.754 1 36.88 4 GLU B CA 1
ATOM 1736 C C . GLU B 1 4 ? -27.047 -2.623 6.223 1 36.88 4 GLU B C 1
ATOM 1738 O O . GLU B 1 4 ? -26.125 -2.928 6.973 1 36.88 4 GLU B O 1
ATOM 1743 N N . LYS B 1 5 ? -27.062 -2.814 4.895 1 41.59 5 LYS B N 1
ATOM 1744 C CA . LYS B 1 5 ? -25.984 -3.52 4.195 1 41.59 5 LYS B CA 1
ATOM 1745 C C . LYS B 1 5 ? -24.703 -2.699 4.191 1 41.59 5 LYS B C 1
ATOM 1747 O O . LYS B 1 5 ? -23.609 -3.236 4.414 1 41.59 5 LYS B O 1
ATOM 1752 N N . GLY B 1 6 ? -24.938 -1.409 3.914 1 45.19 6 GLY B N 1
ATOM 1753 C CA . GLY B 1 6 ? -23.844 -0.463 3.959 1 45.19 6 GLY B CA 1
ATOM 1754 C C . GLY B 1 6 ? -23.156 -0.415 5.312 1 45.19 6 GLY B C 1
ATOM 1755 O O . GLY B 1 6 ? -21.922 -0.426 5.387 1 45.19 6 GLY B O 1
ATOM 1756 N N . THR B 1 7 ? -23.984 -0.443 6.34 1 45.62 7 THR B N 1
ATOM 1757 C CA . THR B 1 7 ? -23.484 -0.39 7.707 1 45.62 7 THR B CA 1
ATOM 1758 C C . THR B 1 7 ? -22.797 -1.702 8.086 1 45.62 7 THR B C 1
ATOM 1760 O O . THR B 1 7 ? -21.766 -1.7 8.742 1 45.62 7 THR B O 1
ATOM 1763 N N . THR B 1 8 ? -23.438 -2.816 7.625 1 47.91 8 THR B N 1
ATOM 1764 C CA . THR B 1 8 ? -22.875 -4.133 7.91 1 47.91 8 THR B CA 1
ATOM 1765 C C . THR B 1 8 ? -21.547 -4.312 7.195 1 47.91 8 THR B C 1
ATOM 1767 O O . THR B 1 8 ? -20.594 -4.836 7.773 1 47.91 8 THR B O 1
ATOM 1770 N N . ASP B 1 9 ? -21.516 -3.699 6.082 1 70.19 9 ASP B N 1
ATOM 1771 C CA . ASP B 1 9 ? -20.281 -3.811 5.309 1 70.19 9 ASP B CA 1
ATOM 1772 C C . ASP B 1 9 ? -19.172 -2.973 5.926 1 70.19 9 ASP B C 1
ATOM 1774 O O . ASP B 1 9 ? -18.016 -3.42 6.008 1 70.19 9 ASP B O 1
ATOM 1778 N N . ALA B 1 10 ? -19.703 -1.856 6.516 1 68.88 10 ALA B N 1
ATOM 1779 C CA . ALA B 1 10 ? -18.703 -0.999 7.145 1 68.88 10 ALA B CA 1
ATOM 1780 C C . ALA B 1 10 ? -18.156 -1.64 8.414 1 68.88 10 ALA B C 1
ATOM 1782 O O . ALA B 1 10 ? -16.953 -1.584 8.68 1 68.88 10 ALA B O 1
ATOM 1783 N N . LYS B 1 11 ? -19.062 -2.199 9.227 1 75.75 11 LYS B N 1
ATOM 1784 C CA . LYS B 1 11 ? -18.641 -2.879 10.445 1 75.75 11 LYS B CA 1
ATOM 1785 C C . LYS B 1 11 ? -17.766 -4.09 10.133 1 75.75 11 LYS B C 1
ATOM 1787 O O . LYS B 1 11 ? -16.766 -4.336 10.812 1 75.75 11 LYS B O 1
ATOM 1792 N N . ALA B 1 12 ? -18.172 -4.781 9.141 1 78.31 12 ALA B N 1
ATOM 1793 C CA . ALA B 1 12 ? -17.406 -5.953 8.719 1 78.31 12 ALA B CA 1
ATOM 1794 C C . ALA B 1 12 ? -16.031 -5.551 8.227 1 78.31 12 ALA B C 1
ATOM 1796 O O . ALA B 1 12 ? -15.031 -6.199 8.555 1 78.31 12 ALA B O 1
ATOM 1797 N N . MET B 1 13 ? -15.984 -4.484 7.562 1 78.31 13 MET B N 1
ATOM 1798 C CA . MET B 1 13 ? -14.711 -3.982 7.039 1 78.31 13 MET B CA 1
ATOM 1799 C C . MET B 1 13 ? -13.773 -3.582 8.18 1 78.31 13 MET B C 1
ATOM 1801 O O . MET B 1 13 ? -12.602 -3.963 8.188 1 78.31 13 MET B O 1
ATOM 1805 N N . THR B 1 14 ? -14.383 -2.875 9.125 1 78 14 THR B N 1
ATOM 1806 C CA . THR B 1 14 ? -13.602 -2.438 10.273 1 78 14 THR B CA 1
ATOM 1807 C C . THR B 1 14 ? -13.07 -3.637 11.055 1 78 14 THR B C 1
ATOM 1809 O O . THR B 1 14 ? -11.93 -3.625 11.531 1 78 14 THR B O 1
ATOM 1812 N N . PHE B 1 15 ? -13.898 -4.602 11.102 1 78.5 15 PHE B N 1
ATOM 1813 C CA . PHE B 1 15 ? -13.508 -5.82 11.805 1 78.5 15 PHE B CA 1
ATOM 1814 C C . PHE B 1 15 ? -12.328 -6.488 11.109 1 78.5 15 PHE B C 1
ATOM 1816 O O . PHE B 1 15 ? -11.336 -6.828 11.758 1 78.5 15 PHE B O 1
ATOM 1823 N N . ILE B 1 16 ? -12.344 -6.625 9.914 1 79.62 16 ILE B N 1
ATOM 1824 C CA . ILE B 1 16 ? -11.32 -7.359 9.18 1 79.62 16 ILE B CA 1
ATOM 1825 C C . ILE B 1 16 ? -10.016 -6.562 9.18 1 79.62 16 ILE B C 1
ATOM 1827 O O . ILE B 1 16 ? -8.945 -7.105 9.484 1 79.62 16 ILE B O 1
ATOM 1831 N N . VAL B 1 17 ? -10.164 -5.258 8.961 1 79.5 17 VAL B N 1
ATOM 1832 C CA . VAL B 1 17 ? -8.984 -4.398 8.922 1 79.5 17 VAL B CA 1
ATOM 1833 C C . VAL B 1 17 ? -8.336 -4.348 10.305 1 79.5 17 VAL B C 1
ATOM 1835 O O . VAL B 1 17 ? -7.109 -4.32 10.422 1 79.5 17 VAL B O 1
ATOM 1838 N N . GLY B 1 18 ? -9.195 -4.469 11.289 1 81.88 18 GLY B N 1
ATOM 1839 C CA . GLY B 1 18 ? -8.711 -4.422 12.656 1 81.88 18 GLY B CA 1
ATOM 1840 C C . GLY B 1 18 ? -7.992 -5.691 13.078 1 81.88 18 GLY B C 1
ATOM 1841 O O . GLY B 1 18 ? -7.246 -5.695 14.055 1 81.88 18 GLY B O 1
ATOM 1842 N N . ARG B 1 19 ? -8.125 -6.688 12.359 1 79.12 19 ARG B N 1
ATOM 1843 C CA . ARG B 1 19 ? -7.582 -7.988 12.742 1 79.12 19 ARG B CA 1
ATOM 1844 C C . ARG B 1 19 ? -6.059 -7.996 12.641 1 79.12 19 ARG B C 1
ATOM 1846 O O . ARG B 1 19 ? -5.391 -8.781 13.312 1 79.12 19 ARG B O 1
ATOM 1853 N N . THR B 1 20 ? -5.586 -7.199 11.75 1 78.38 20 THR B N 1
ATOM 1854 C CA . THR B 1 20 ? -4.133 -7.199 11.594 1 78.38 20 THR B CA 1
ATOM 1855 C C . THR B 1 20 ? -3.525 -5.938 12.195 1 78.38 20 THR B C 1
ATOM 1857 O O . THR B 1 20 ? -2.375 -5.598 11.906 1 78.38 20 THR B O 1
ATOM 1860 N N . MET B 1 21 ? -4.309 -5.293 12.906 1 81.69 21 MET B N 1
ATOM 1861 C CA . MET B 1 21 ? -3.832 -4.016 13.422 1 81.69 21 MET B CA 1
ATOM 1862 C C . MET B 1 21 ? -3.643 -4.082 14.938 1 81.69 21 MET B C 1
ATOM 1864 O O . MET B 1 21 ? -4.441 -4.699 15.641 1 81.69 21 MET B O 1
ATOM 1868 N N . VAL B 1 22 ? -2.529 -3.596 15.336 1 80.75 22 VAL B N 1
ATOM 1869 C CA . VAL B 1 22 ? -2.312 -3.289 16.75 1 80.75 22 VAL B CA 1
ATOM 1870 C C . VAL B 1 22 ? -2.084 -1.789 16.922 1 80.75 22 VAL B C 1
ATOM 1872 O O . VAL B 1 22 ? -1.02 -1.273 16.562 1 80.75 22 VAL B O 1
ATOM 1875 N N . GLU B 1 23 ? -3.102 -1.142 17.391 1 89.56 23 GLU B N 1
ATOM 1876 C CA . GLU B 1 23 ? -2.945 0.289 17.641 1 89.56 23 GLU B CA 1
ATOM 1877 C C . GLU B 1 23 ? -2.186 0.544 18.938 1 89.56 23 GLU B C 1
ATOM 1879 O O . GLU B 1 23 ? -2.584 0.064 20 1 89.56 23 GLU B O 1
ATOM 1884 N N . ASP B 1 24 ? -1.113 1.287 18.812 1 93.31 24 ASP B N 1
ATOM 1885 C CA . ASP B 1 24 ? -0.366 1.704 20 1 93.31 24 ASP B CA 1
ATOM 1886 C C . ASP B 1 24 ? -1.275 2.414 21 1 93.31 24 ASP B C 1
ATOM 1888 O O . ASP B 1 24 ? -2.117 3.229 20.609 1 93.31 24 ASP B O 1
ATOM 1892 N N . PRO B 1 25 ? -1.079 2.139 22.266 1 95.62 25 PRO B N 1
ATOM 1893 C CA . PRO B 1 25 ? -1.97 2.727 23.266 1 95.62 25 PRO B CA 1
ATOM 1894 C C . PRO B 1 25 ? -1.975 4.254 23.234 1 95.62 25 PRO B C 1
ATOM 1896 O O . PRO B 1 25 ? -3.016 4.879 23.438 1 95.62 25 PRO B O 1
ATOM 1899 N N . VAL B 1 26 ? -0.809 4.906 23.016 1 97.69 26 VAL B N 1
ATOM 1900 C CA . VAL B 1 26 ? -0.757 6.363 22.984 1 97.69 26 VAL B CA 1
ATOM 1901 C C . VAL B 1 26 ? -1.474 6.875 21.734 1 97.69 26 VAL B C 1
ATOM 1903 O O . VAL B 1 26 ? -2.131 7.914 21.766 1 97.69 26 VAL B O 1
ATOM 1906 N N . LEU B 1 27 ? -1.366 6.145 20.594 1 96.31 27 LEU B N 1
ATOM 1907 C CA . LEU B 1 27 ? -2.133 6.465 19.406 1 96.31 27 LEU B CA 1
ATOM 1908 C C . LEU B 1 27 ? -3.631 6.41 19.688 1 96.31 27 LEU B C 1
ATOM 1910 O O . LEU B 1 27 ? -4.371 7.312 19.281 1 96.31 27 LEU B O 1
ATOM 1914 N N . ALA B 1 28 ? -4.051 5.379 20.375 1 95.38 28 ALA B N 1
ATOM 1915 C CA . ALA B 1 28 ? -5.461 5.211 20.719 1 95.38 28 ALA B CA 1
ATOM 1916 C C . ALA B 1 28 ? -5.949 6.348 21.609 1 95.38 28 ALA B C 1
ATOM 1918 O O . ALA B 1 28 ? -7.062 6.848 21.438 1 95.38 28 ALA B O 1
ATOM 1919 N N . GLU B 1 29 ? -5.145 6.719 22.531 1 96.88 29 GLU B N 1
ATOM 1920 C CA . GLU B 1 29 ? -5.492 7.824 23.406 1 96.88 29 GLU B CA 1
ATOM 1921 C C . GLU B 1 29 ? -5.633 9.133 22.625 1 96.88 29 GLU B C 1
ATOM 1923 O O . GLU B 1 29 ? -6.539 9.922 22.891 1 96.88 29 GLU B O 1
ATOM 1928 N N . CYS B 1 30 ? -4.676 9.375 21.734 1 96.56 30 CYS B N 1
ATOM 1929 C CA . CYS B 1 30 ? -4.738 10.562 20.891 1 96.56 30 CYS B CA 1
ATOM 1930 C C . CYS B 1 30 ? -6.039 10.594 20.094 1 96.56 30 CYS B C 1
ATOM 1932 O O . CYS B 1 30 ? -6.715 11.625 20.047 1 96.56 30 CYS B O 1
ATOM 1934 N N . ARG B 1 31 ? -6.375 9.461 19.438 1 94.56 31 ARG B N 1
ATOM 1935 C CA . ARG B 1 31 ? -7.609 9.336 18.672 1 94.56 31 ARG B CA 1
ATOM 1936 C C . ARG B 1 31 ? -8.828 9.625 19.547 1 94.56 31 ARG B C 1
ATOM 1938 O O . ARG B 1 31 ? -9.688 10.422 19.172 1 94.56 31 ARG B O 1
ATOM 1945 N N . ASP B 1 32 ? -8.922 9 20.734 1 94.12 32 ASP B N 1
ATOM 1946 C CA . ASP B 1 32 ? -10.062 9.141 21.641 1 94.12 32 ASP B CA 1
ATOM 1947 C C . ASP B 1 32 ? -10.203 10.586 22.125 1 94.12 32 ASP B C 1
ATOM 1949 O O . ASP B 1 32 ? -11.312 11.109 22.188 1 94.12 32 ASP B O 1
ATOM 1953 N N . TYR B 1 33 ? -9.078 11.164 22.438 1 94.69 33 TYR B N 1
ATOM 1954 C CA . TYR B 1 33 ? -9.094 12.555 22.875 1 94.69 33 TYR B CA 1
ATOM 1955 C C . TYR B 1 33 ? -9.625 13.461 21.766 1 94.69 33 TYR B C 1
ATOM 1957 O O . TYR B 1 33 ? -10.477 14.32 22.016 1 94.69 33 TYR B O 1
ATOM 1965 N N . THR B 1 34 ? -9.055 13.281 20.578 1 94.31 34 THR B N 1
ATOM 1966 C CA . THR B 1 34 ? -9.453 14.102 19.438 1 94.31 34 THR B CA 1
ATOM 1967 C C . THR B 1 34 ? -10.953 13.984 19.188 1 94.31 34 THR B C 1
ATOM 1969 O O . THR B 1 34 ? -11.633 14.984 18.953 1 94.31 34 THR B O 1
ATOM 1972 N N . GLN B 1 35 ? -11.508 12.789 19.203 1 90.81 35 GLN B N 1
ATOM 1973 C CA . GLN B 1 35 ? -12.922 12.523 18.953 1 90.81 35 GLN B CA 1
ATOM 1974 C C . GLN B 1 35 ? -13.805 13.156 20.016 1 90.81 35 GLN B C 1
ATOM 1976 O O . GLN B 1 35 ? -14.898 13.648 19.719 1 90.81 35 GLN B O 1
ATOM 1981 N N . SER B 1 36 ? -13.383 13.117 21.203 1 90.44 36 SER B N 1
ATOM 1982 C CA . SER B 1 36 ? -14.172 13.617 22.328 1 90.44 36 SER B CA 1
ATOM 1983 C C . SER B 1 36 ? -14.078 15.133 22.438 1 90.44 36 SER B C 1
ATOM 1985 O O . SER B 1 36 ? -15.086 15.812 22.656 1 90.44 36 SER B O 1
ATOM 1987 N N . ALA B 1 37 ? -12.891 15.633 22.266 1 86.75 37 ALA B N 1
ATOM 1988 C CA . ALA B 1 37 ? -12.641 17.047 22.547 1 86.75 37 ALA B CA 1
ATOM 1989 C C . ALA B 1 37 ? -13.023 17.922 21.359 1 86.75 37 ALA B C 1
ATOM 1991 O O . ALA B 1 37 ? -13.391 19.094 21.547 1 86.75 37 ALA B O 1
ATOM 1992 N N . LEU B 1 38 ? -12.867 17.375 20.219 1 82.62 38 LEU B N 1
ATOM 1993 C CA . LEU B 1 38 ? -13.039 18.25 19.062 1 82.62 38 LEU B CA 1
ATOM 1994 C C . LEU B 1 38 ? -14.289 17.859 18.281 1 82.62 38 LEU B C 1
ATOM 1996 O O . LEU B 1 38 ? -14.461 18.281 17.125 1 82.62 38 LEU B O 1
ATOM 2000 N N . ASN B 1 39 ? -15.25 17.25 18.75 1 72.25 39 ASN B N 1
ATOM 2001 C CA . ASN B 1 39 ? -16.516 16.75 18.219 1 72.25 39 ASN B CA 1
ATOM 2002 C C . ASN B 1 39 ? -16.656 17.016 16.734 1 72.25 39 ASN B C 1
ATOM 2004 O O . ASN B 1 39 ? -16.625 16.078 15.93 1 72.25 39 ASN B O 1
ATOM 2008 N N . LYS B 1 40 ? -16.719 18.344 16.344 1 69.75 40 LYS B N 1
ATOM 2009 C CA . LYS B 1 40 ? -17.016 18.75 14.969 1 69.75 40 LYS B CA 1
ATOM 2010 C C . LYS B 1 40 ? -15.828 18.5 14.047 1 69.75 40 LYS B C 1
ATOM 2012 O O . LYS B 1 40 ? -16 18.312 12.836 1 69.75 40 LYS B O 1
ATOM 2017 N N . ALA B 1 41 ? -14.641 18.578 14.562 1 71.06 41 ALA B N 1
ATOM 2018 C CA . ALA B 1 41 ? -13.445 18.453 13.75 1 71.06 41 ALA B CA 1
ATOM 2019 C C . ALA B 1 41 ? -12.984 16.984 13.68 1 71.06 41 ALA B C 1
ATOM 2021 O O . ALA B 1 41 ? -12.055 16.656 12.945 1 71.06 41 ALA B O 1
ATOM 2022 N N . SER B 1 42 ? -13.719 16.125 14.203 1 73.19 42 SER B N 1
ATOM 2023 C CA . SER B 1 42 ? -13.336 14.734 14.359 1 73.19 42 SER B CA 1
ATOM 2024 C C . SER B 1 42 ? -13.25 14.023 13.016 1 73.19 42 SER B C 1
ATOM 2026 O O . SER B 1 42 ? -12.422 13.133 12.828 1 73.19 42 SER B O 1
ATOM 2028 N N . PRO B 1 43 ? -13.93 14.562 12.07 1 71.5 43 PRO B N 1
ATOM 2029 C CA . PRO B 1 43 ? -13.82 13.852 10.789 1 71.5 43 PRO B CA 1
ATOM 2030 C C . PRO B 1 43 ? -12.461 14.047 10.125 1 71.5 43 PRO B C 1
ATOM 2032 O O . PRO B 1 43 ? -12.125 13.32 9.188 1 71.5 43 PRO B O 1
ATOM 2035 N N . MET B 1 44 ? -11.789 14.898 10.664 1 79.06 44 MET B N 1
ATOM 2036 C CA . MET B 1 44 ? -10.469 15.156 10.094 1 79.06 44 MET B CA 1
ATOM 2037 C C . MET B 1 44 ? -9.445 14.141 10.602 1 79.06 44 MET B C 1
ATOM 2039 O O . MET B 1 44 ? -8.352 14.031 10.047 1 79.06 44 MET B O 1
ATOM 2043 N N . LEU B 1 45 ? -9.844 13.414 11.539 1 84.62 45 LEU B N 1
ATOM 2044 C CA . LEU B 1 45 ? -8.953 12.43 12.148 1 84.62 45 LEU B CA 1
ATOM 2045 C C . LEU B 1 45 ? -8.695 11.266 11.195 1 84.62 45 LEU B C 1
ATOM 2047 O O . LEU B 1 45 ? -9.633 10.742 10.586 1 84.62 45 LEU B O 1
ATOM 2051 N N . LEU B 1 46 ? -7.398 11 11.055 1 90.19 46 LEU B N 1
ATOM 2052 C CA . LEU B 1 46 ? -6.988 9.852 10.25 1 90.19 46 LEU B CA 1
ATOM 2053 C C . LEU B 1 46 ? -7.492 8.555 10.859 1 90.19 46 LEU B C 1
ATOM 2055 O O . LEU B 1 46 ? -7.434 8.367 12.078 1 90.19 46 LEU B O 1
ATOM 2059 N N . SER B 1 47 ? -8.039 7.688 10.039 1 89.56 47 SER B N 1
ATOM 2060 C CA . SER B 1 47 ? -8.477 6.391 10.547 1 89.56 47 SER B CA 1
ATOM 2061 C C . SER B 1 47 ? -7.289 5.531 10.969 1 89.56 47 SER B C 1
ATOM 2063 O O . SER B 1 47 ? -6.227 5.586 10.344 1 89.56 47 SER B O 1
ATOM 2065 N N . PRO B 1 48 ? -7.457 4.723 11.977 1 91.88 48 PRO B N 1
ATOM 2066 C CA . PRO B 1 48 ? -6.363 3.895 12.492 1 91.88 48 PRO B CA 1
ATOM 2067 C C . PRO B 1 48 ? -5.758 2.988 11.43 1 91.88 48 PRO B C 1
ATOM 2069 O O . PRO B 1 48 ? -4.551 2.723 11.453 1 91.88 48 PRO B O 1
ATOM 2072 N N . ASP B 1 49 ? -6.562 2.498 10.508 1 91.62 49 ASP B N 1
ATOM 2073 C CA . ASP B 1 49 ? -6.039 1.618 9.461 1 91.62 49 ASP B CA 1
ATOM 2074 C C . ASP B 1 49 ? -5.074 2.365 8.547 1 91.62 49 ASP B C 1
ATOM 2076 O O . ASP B 1 49 ? -4.066 1.803 8.109 1 91.62 49 ASP B O 1
ATOM 2080 N N . VAL B 1 50 ? -5.324 3.613 8.281 1 94.25 50 VAL B N 1
ATOM 2081 C CA . VAL B 1 50 ? -4.383 4.406 7.496 1 94.25 50 VAL B CA 1
ATOM 2082 C C . VAL B 1 50 ? -3.117 4.66 8.305 1 94.25 50 VAL B C 1
ATOM 2084 O O . VAL B 1 50 ? -2.01 4.648 7.762 1 94.25 50 VAL B O 1
ATOM 2087 N N . GLY B 1 51 ? -3.275 4.926 9.617 1 95.25 51 GLY B N 1
ATOM 2088 C CA . GLY B 1 51 ? -2.107 5.031 10.477 1 95.25 51 GLY B CA 1
ATOM 2089 C C . GLY B 1 51 ? -1.212 3.807 10.414 1 95.25 51 GLY B C 1
ATOM 2090 O O . GLY B 1 51 ? 0.01 3.93 10.305 1 95.25 51 GLY B O 1
ATOM 2091 N N . GLN B 1 52 ? -1.821 2.689 10.492 1 94.81 52 GLN B N 1
ATOM 2092 C CA . GLN B 1 52 ? -1.081 1.435 10.398 1 94.81 52 GLN B CA 1
ATOM 2093 C C . GLN B 1 52 ? -0.417 1.284 9.031 1 94.81 52 GLN B C 1
ATOM 2095 O O . GLN B 1 52 ? 0.703 0.78 8.938 1 94.81 52 GLN B O 1
ATOM 2100 N N . PHE B 1 53 ? -1.127 1.68 8.039 1 96.12 53 PHE B N 1
ATOM 2101 C CA . PHE B 1 53 ? -0.57 1.648 6.688 1 96.12 53 PHE B CA 1
ATOM 2102 C C . PHE B 1 53 ? 0.668 2.533 6.594 1 96.12 53 PHE B C 1
ATOM 2104 O O . PHE B 1 53 ? 1.687 2.125 6.031 1 96.12 53 PHE B O 1
ATOM 2111 N N . LEU B 1 54 ? 0.623 3.717 7.16 1 97.5 54 LEU B N 1
ATOM 2112 C CA . LEU B 1 54 ? 1.769 4.621 7.172 1 97.5 54 LEU B CA 1
ATOM 2113 C C . LEU B 1 54 ? 2.947 3.994 7.91 1 97.5 54 LEU B C 1
ATOM 2115 O O . LEU B 1 54 ? 4.094 4.102 7.465 1 97.5 54 LEU B O 1
ATOM 2119 N N . LYS B 1 55 ? 2.684 3.35 9.008 1 95.81 55 LYS B N 1
ATOM 2120 C CA . LYS B 1 55 ? 3.736 2.645 9.734 1 95.81 55 LYS B CA 1
ATOM 2121 C C . LYS B 1 55 ? 4.371 1.561 8.867 1 95.81 55 LYS B C 1
ATOM 2123 O O . LYS B 1 55 ? 5.594 1.396 8.867 1 95.81 55 LYS B O 1
ATOM 2128 N N . THR B 1 56 ? 3.541 0.857 8.188 1 96.19 56 THR B N 1
ATOM 2129 C CA . THR B 1 56 ? 4.004 -0.236 7.344 1 96.19 56 THR B CA 1
ATOM 2130 C C . THR B 1 56 ? 4.871 0.292 6.207 1 96.19 56 THR B C 1
ATOM 2132 O O . THR B 1 56 ? 5.934 -0.269 5.914 1 96.19 56 THR B O 1
ATOM 2135 N N . VAL B 1 57 ? 4.449 1.406 5.574 1 97.44 57 VAL B N 1
ATOM 2136 C CA . VAL B 1 57 ? 5.215 2.008 4.492 1 97.44 57 VAL B CA 1
ATOM 2137 C C . VAL B 1 57 ? 6.539 2.545 5.031 1 97.44 57 VAL B C 1
ATOM 2139 O O . VAL B 1 57 ? 7.582 2.408 4.383 1 97.44 57 VAL B O 1
ATOM 2142 N N . ALA B 1 58 ? 6.504 3.135 6.207 1 96.5 58 ALA B N 1
ATOM 2143 C CA . ALA B 1 58 ? 7.734 3.629 6.824 1 96.5 58 ALA B CA 1
ATOM 2144 C C . ALA B 1 58 ? 8.719 2.49 7.062 1 96.5 58 ALA B C 1
ATOM 2146 O O . ALA B 1 58 ? 9.922 2.637 6.812 1 96.5 58 ALA B O 1
ATOM 2147 N N . ALA B 1 59 ? 8.227 1.362 7.492 1 93.69 59 ALA B N 1
ATOM 2148 C CA . ALA B 1 59 ? 9.078 0.195 7.719 1 93.69 59 ALA B CA 1
ATOM 2149 C C . ALA B 1 59 ? 9.625 -0.349 6.402 1 93.69 59 ALA B C 1
ATOM 2151 O O . ALA B 1 59 ? 10.812 -0.666 6.301 1 93.69 59 ALA B O 1
ATOM 2152 N N . LEU B 1 60 ? 8.75 -0.438 5.473 1 95.69 60 LEU B N 1
ATOM 2153 C CA . LEU B 1 60 ? 9.109 -0.963 4.16 1 95.69 60 LEU B CA 1
ATOM 2154 C C . LEU B 1 60 ? 10.242 -0.159 3.545 1 95.69 60 LEU B C 1
ATOM 2156 O O . LEU B 1 60 ? 11.172 -0.731 2.961 1 95.69 60 LEU B O 1
ATOM 2160 N N . THR B 1 61 ? 10.211 1.138 3.699 1 95.12 61 THR B N 1
ATOM 2161 C CA . THR B 1 61 ? 11.148 2.025 3.021 1 95.12 61 THR B CA 1
ATOM 2162 C C . THR B 1 61 ? 12.336 2.35 3.924 1 95.12 61 THR B C 1
ATOM 2164 O O . THR B 1 61 ? 13.25 3.074 3.52 1 95.12 61 THR B O 1
ATOM 2167 N N . ASN B 1 62 ? 12.305 1.856 5.105 1 93.94 62 ASN B N 1
ATOM 2168 C CA . ASN B 1 62 ? 13.305 2.275 6.086 1 93.94 62 ASN B CA 1
ATOM 2169 C C . ASN B 1 62 ? 13.398 3.797 6.172 1 93.94 62 ASN B C 1
ATOM 2171 O O . ASN B 1 62 ? 14.492 4.359 6.098 1 93.94 62 ASN B O 1
ATOM 2175 N N . ALA B 1 63 ? 12.25 4.414 6.285 1 97.12 63 ALA B N 1
ATOM 2176 C CA . ALA B 1 63 ? 12.18 5.871 6.234 1 97.12 63 ALA B CA 1
ATOM 2177 C C . ALA B 1 63 ? 12.914 6.496 7.422 1 97.12 63 ALA B C 1
ATOM 2179 O O . ALA B 1 63 ? 12.828 5.996 8.547 1 97.12 63 ALA B O 1
ATOM 2180 N N . LYS B 1 64 ? 13.617 7.551 7.129 1 98.44 64 LYS B N 1
ATOM 2181 C CA . LYS B 1 64 ? 14.336 8.297 8.156 1 98.44 64 LYS B CA 1
ATOM 2182 C C . LYS B 1 64 ? 13.93 9.766 8.148 1 98.44 64 LYS B C 1
ATOM 2184 O O . LYS B 1 64 ? 13.727 10.367 9.211 1 98.44 64 LYS B O 1
ATOM 2189 N N . ASN B 1 65 ? 13.891 10.391 7.023 1 98.81 65 ASN B N 1
ATOM 2190 C CA . ASN B 1 65 ? 13.484 11.781 6.855 1 98.81 65 ASN B CA 1
ATOM 2191 C C . ASN B 1 65 ? 12.125 11.891 6.172 1 98.81 65 ASN B C 1
ATOM 2193 O O . ASN B 1 65 ? 11.984 11.539 5 1 98.81 65 ASN B O 1
ATOM 2197 N N . VAL B 1 66 ? 11.156 12.445 6.898 1 98.88 66 VAL B 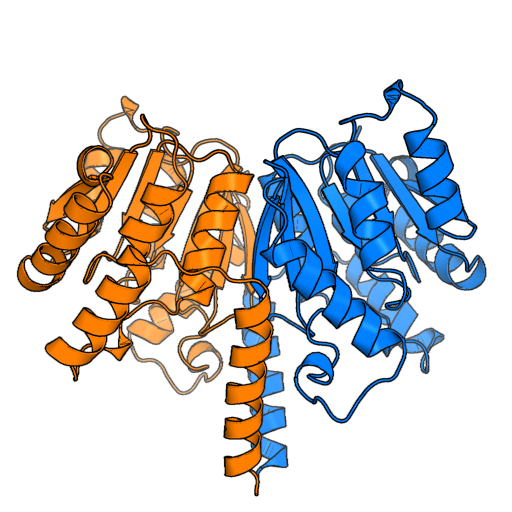N 1
ATOM 2198 C CA . VAL B 1 66 ? 9.766 12.422 6.461 1 98.88 66 VAL B CA 1
ATOM 2199 C C . VAL B 1 66 ? 9.195 13.844 6.465 1 98.88 66 VAL B C 1
ATOM 2201 O O . VAL B 1 66 ? 9.562 14.664 7.309 1 98.88 66 VAL B O 1
ATOM 2204 N N . ILE B 1 67 ? 8.359 14.156 5.477 1 98.94 67 ILE B N 1
ATOM 2205 C CA . ILE B 1 67 ? 7.594 15.398 5.457 1 98.94 67 ILE B CA 1
ATOM 2206 C C . ILE B 1 67 ? 6.105 15.094 5.617 1 98.94 67 ILE B C 1
ATOM 2208 O O . ILE B 1 67 ? 5.59 14.164 4.992 1 98.94 67 ILE B O 1
ATOM 2212 N N . GLU B 1 68 ? 5.441 15.805 6.504 1 98.88 68 GLU B N 1
ATOM 2213 C CA . GLU B 1 68 ? 3.992 15.711 6.648 1 98.88 68 GLU B CA 1
ATOM 2214 C C . GLU B 1 68 ? 3.324 17.062 6.43 1 98.88 68 GLU B C 1
ATOM 2216 O O . GLU B 1 68 ? 3.652 18.047 7.109 1 98.88 68 GLU B O 1
ATOM 2221 N N . ILE B 1 69 ? 2.436 17.109 5.488 1 98.81 69 ILE B N 1
ATOM 2222 C CA . ILE B 1 69 ? 1.604 18.281 5.254 1 98.81 69 ILE B CA 1
ATOM 2223 C C . ILE B 1 69 ? 0.203 18.031 5.812 1 98.81 69 ILE B C 1
ATOM 2225 O O . ILE B 1 69 ? -0.553 17.219 5.273 1 98.81 69 ILE B O 1
ATOM 2229 N N . GLY B 1 70 ? -0.214 18.766 6.828 1 98.06 70 GLY B N 1
ATOM 2230 C CA . GLY B 1 70 ? -1.438 18.516 7.574 1 98.06 70 GLY B CA 1
ATOM 2231 C C . GLY B 1 70 ? -1.23 17.625 8.781 1 98.06 70 GLY B C 1
ATOM 2232 O O . GLY B 1 70 ? -1.312 16.391 8.664 1 98.06 70 GLY B O 1
ATOM 2233 N N . THR B 1 71 ? -1.062 18.297 9.969 1 97.44 71 THR B N 1
ATOM 2234 C CA . THR B 1 71 ? -0.723 17.578 11.195 1 97.44 71 THR B CA 1
ATOM 2235 C C . THR B 1 71 ? -1.963 17.359 12.055 1 97.44 71 THR B C 1
ATOM 2237 O O . THR B 1 71 ? -2.1 16.312 12.695 1 97.44 71 THR B O 1
ATOM 2240 N N . PHE B 1 72 ? -2.865 18.375 12.07 1 96.19 72 PHE B N 1
ATOM 2241 C CA . PHE B 1 72 ? -4.051 18.344 12.914 1 96.19 72 PHE B CA 1
ATOM 2242 C C . PHE B 1 72 ? -3.686 18 14.352 1 96.19 72 PHE B C 1
ATOM 2244 O O . PHE B 1 72 ? -2.852 18.656 14.969 1 96.19 72 PHE B O 1
ATOM 2251 N N . THR B 1 73 ? -4.246 16.984 14.914 1 96.38 73 THR B N 1
ATOM 2252 C CA . THR B 1 73 ? -3.959 16.641 16.297 1 96.38 73 THR B CA 1
ATOM 2253 C C . THR B 1 73 ? -2.824 15.633 16.391 1 96.38 73 THR B C 1
ATOM 2255 O O . THR B 1 73 ? -2.635 15 17.438 1 96.38 73 THR B O 1
ATOM 2258 N N . GLY B 1 74 ? -2.133 15.414 15.359 1 97.5 74 GLY B N 1
ATOM 2259 C CA . GLY B 1 74 ? -0.824 14.781 15.391 1 97.5 74 GLY B CA 1
ATOM 2260 C C . GLY B 1 74 ? -0.893 13.266 15.336 1 97.5 74 GLY B C 1
ATOM 2261 O O . GLY B 1 74 ? 0.111 12.586 15.555 1 97.5 74 GLY B O 1
ATOM 2262 N N . TYR B 1 75 ? -2.033 12.656 15.023 1 97.69 75 TYR B N 1
ATOM 2263 C CA . TYR B 1 75 ? -2.184 11.203 15.008 1 97.69 75 TYR B CA 1
ATOM 2264 C C . TYR B 1 75 ? -1.274 10.57 13.961 1 97.69 75 TYR B C 1
ATOM 2266 O O . TYR B 1 75 ? -0.521 9.641 14.258 1 97.69 75 TYR B O 1
ATOM 2274 N N . SER B 1 76 ? -1.336 11.055 12.734 1 97.88 76 SER B N 1
ATOM 2275 C CA . SER B 1 76 ? -0.496 10.516 11.672 1 97.88 76 SER B CA 1
ATOM 2276 C C . SER B 1 76 ? 0.983 10.75 11.961 1 97.88 76 SER B C 1
ATOM 2278 O O . SER B 1 76 ? 1.817 9.875 11.711 1 97.88 76 SER B O 1
ATOM 2280 N N . THR B 1 77 ? 1.295 11.906 12.469 1 98.5 77 THR B N 1
ATOM 2281 C CA . THR B 1 77 ? 2.668 12.219 12.859 1 98.5 77 THR B CA 1
ATOM 2282 C C . THR B 1 77 ? 3.189 11.195 13.859 1 98.5 77 THR B C 1
ATOM 2284 O O . THR B 1 77 ? 4.301 10.688 13.719 1 98.5 77 THR B O 1
ATOM 2287 N N . LEU B 1 78 ? 2.371 10.953 14.867 1 98.38 78 LEU B N 1
ATOM 2288 C CA . LEU B 1 78 ? 2.723 10.008 15.922 1 98.38 78 LEU B CA 1
ATOM 2289 C C . LEU B 1 78 ? 2.934 8.617 15.352 1 98.38 78 LEU B C 1
ATOM 2291 O O . LEU B 1 78 ? 3.916 7.945 15.68 1 98.38 78 LEU B O 1
ATOM 2295 N N . ALA B 1 79 ? 2.035 8.164 14.5 1 97.19 79 ALA B N 1
ATOM 2296 C CA . ALA B 1 79 ? 2.131 6.848 13.875 1 97.19 79 ALA B CA 1
ATOM 2297 C C . ALA B 1 79 ? 3.439 6.699 13.109 1 97.19 79 ALA B C 1
ATOM 2299 O O . ALA B 1 79 ? 4.16 5.711 13.281 1 97.19 79 ALA B O 1
ATOM 2300 N N . MET B 1 80 ? 3.768 7.656 12.289 1 98.06 80 MET B N 1
ATOM 2301 C CA . MET B 1 80 ? 4.992 7.598 11.5 1 98.06 80 MET B CA 1
ATOM 2302 C C . MET B 1 80 ? 6.227 7.676 12.398 1 98.06 80 MET B C 1
ATOM 2304 O O . MET B 1 80 ? 7.176 6.91 12.219 1 98.06 80 MET B O 1
ATOM 2308 N N . ALA B 1 81 ? 6.188 8.555 13.359 1 98.44 81 ALA B N 1
ATOM 2309 C CA . ALA B 1 81 ? 7.332 8.734 14.25 1 98.44 81 ALA B CA 1
ATOM 2310 C C . ALA B 1 81 ? 7.672 7.434 14.977 1 98.44 81 ALA B C 1
ATOM 2312 O O . ALA B 1 81 ? 8.844 7.109 15.164 1 98.44 81 ALA B O 1
ATOM 2313 N N . GLN B 1 82 ? 6.668 6.738 15.375 1 96.75 82 GLN B N 1
ATOM 2314 C CA . GLN B 1 82 ? 6.867 5.488 16.094 1 96.75 82 GLN B CA 1
ATOM 2315 C C . GLN B 1 82 ? 7.547 4.445 15.219 1 96.75 82 GLN B C 1
ATOM 2317 O O . GLN B 1 82 ? 8.203 3.529 15.719 1 96.75 82 GLN B O 1
ATOM 2322 N N . ALA B 1 83 ? 7.414 4.555 13.961 1 95.75 83 ALA B N 1
ATOM 2323 C CA . ALA B 1 83 ? 7.961 3.57 13.023 1 95.75 83 ALA B CA 1
ATOM 2324 C C . ALA B 1 83 ? 9.367 3.961 12.578 1 95.75 83 ALA B C 1
ATOM 2326 O O . ALA B 1 83 ? 10.078 3.152 11.984 1 95.75 83 ALA B O 1
ATOM 2327 N N . LEU B 1 84 ? 9.789 5.207 12.852 1 97.75 84 LEU B N 1
ATOM 2328 C CA . LEU B 1 84 ? 11.102 5.684 12.43 1 97.75 84 LEU B CA 1
ATOM 2329 C C . LEU B 1 84 ? 12.18 5.238 13.414 1 97.75 84 LEU B C 1
ATOM 2331 O O . LEU B 1 84 ? 11.891 4.969 14.578 1 97.75 84 LEU B O 1
ATOM 2335 N N . PRO B 1 85 ? 13.445 5.078 12.93 1 97 85 PRO B N 1
ATOM 2336 C CA . PRO B 1 85 ? 14.539 4.879 13.883 1 97 85 PRO B CA 1
ATOM 2337 C C . PRO B 1 85 ? 14.719 6.059 14.836 1 97 85 PRO B C 1
ATOM 2339 O O . PRO B 1 85 ? 14.109 7.117 14.633 1 97 85 PRO B O 1
ATOM 2342 N N . ASP B 1 86 ? 15.516 5.898 15.773 1 97.38 86 ASP B N 1
ATOM 2343 C CA . ASP B 1 86 ? 15.656 6.898 16.828 1 97.38 86 ASP B CA 1
ATOM 2344 C C . ASP B 1 86 ? 16.156 8.219 16.266 1 97.38 86 ASP B C 1
ATOM 2346 O O . ASP B 1 86 ? 15.828 9.289 16.781 1 97.38 86 ASP B O 1
ATOM 2350 N N . ASP B 1 87 ? 16.922 8.133 15.258 1 98 87 ASP B N 1
ATOM 2351 C CA . ASP B 1 87 ? 17.469 9.344 14.656 1 98 87 ASP B CA 1
ATOM 2352 C C . ASP B 1 87 ? 16.641 9.797 13.461 1 98 87 ASP B C 1
ATOM 2354 O O . ASP B 1 87 ? 17.109 10.594 12.641 1 98 87 ASP B O 1
ATOM 2358 N N . GLY B 1 88 ? 15.453 9.234 13.32 1 98.5 88 GLY B N 1
ATOM 2359 C CA . GLY B 1 88 ? 14.531 9.688 12.289 1 98.5 88 GLY B CA 1
ATOM 2360 C C . GLY B 1 88 ? 13.984 11.086 12.547 1 98.5 88 GLY B C 1
ATOM 2361 O O . GLY B 1 88 ? 13.992 11.555 13.688 1 98.5 88 GLY B O 1
ATOM 2362 N N . ARG B 1 89 ? 13.547 11.781 11.461 1 98.69 89 ARG B N 1
ATOM 2363 C CA . ARG B 1 89 ? 13.047 13.148 11.555 1 98.69 89 ARG B CA 1
ATOM 2364 C C . ARG B 1 89 ? 11.781 13.32 10.727 1 98.69 89 ARG B C 1
ATOM 2366 O O . ARG B 1 89 ? 11.672 12.789 9.617 1 98.69 89 ARG B O 1
ATOM 2373 N N . ILE B 1 90 ? 10.898 14.047 11.297 1 98.88 90 ILE B N 1
ATOM 2374 C CA . ILE B 1 90 ? 9.688 14.445 10.586 1 98.88 90 ILE B CA 1
ATOM 2375 C C . ILE B 1 90 ? 9.57 15.969 10.578 1 98.88 90 ILE B C 1
ATOM 2377 O O . ILE B 1 90 ? 9.625 16.609 11.625 1 98.88 90 ILE B O 1
ATOM 2381 N N . VAL B 1 91 ? 9.523 16.562 9.445 1 98.94 91 VAL B N 1
ATOM 2382 C CA . VAL B 1 91 ? 9.055 17.938 9.32 1 98.94 91 VAL B CA 1
ATOM 2383 C C . VAL B 1 91 ? 7.531 17.953 9.172 1 98.94 91 VAL B C 1
ATOM 2385 O O . VAL B 1 91 ? 7.004 17.625 8.102 1 98.94 91 VAL B O 1
ATOM 2388 N N . ALA B 1 92 ? 6.883 18.297 10.234 1 98.88 92 ALA B N 1
ATOM 2389 C CA . ALA B 1 92 ? 5.422 18.344 10.242 1 98.88 92 ALA B CA 1
ATOM 2390 C C . ALA B 1 92 ? 4.93 19.781 10.047 1 98.88 92 ALA B C 1
ATOM 2392 O O . ALA B 1 92 ? 5.449 20.719 10.664 1 98.88 92 ALA B O 1
ATOM 2393 N N . MET B 1 93 ? 3.92 19.953 9.195 1 98.81 93 MET B N 1
ATOM 2394 C CA . MET B 1 93 ? 3.453 21.297 8.844 1 98.81 93 MET B CA 1
ATOM 2395 C C . MET B 1 93 ? 1.956 21.422 9.102 1 98.81 93 MET B C 1
ATOM 2397 O O . MET B 1 93 ? 1.179 20.531 8.75 1 98.81 93 MET B O 1
ATOM 2401 N N . ASP B 1 94 ? 1.587 22.469 9.68 1 98.12 94 ASP B N 1
ATOM 2402 C CA . ASP B 1 94 ? 0.188 22.828 9.875 1 98.12 94 ASP B CA 1
ATOM 2403 C C . ASP B 1 94 ? 0.045 24.344 10.117 1 98.12 94 ASP B C 1
ATOM 2405 O O . ASP B 1 94 ? 1.025 25.016 10.422 1 98.12 94 ASP B O 1
ATOM 2409 N N . VAL B 1 95 ? -1.17 24.797 9.93 1 97.06 95 VAL B N 1
ATOM 2410 C CA . VAL B 1 95 ? -1.396 26.219 10.148 1 97.06 95 VAL B CA 1
ATOM 2411 C C . VAL B 1 95 ? -1.952 26.438 11.555 1 97.06 95 VAL B C 1
ATOM 2413 O O . VAL B 1 95 ? -1.892 27.562 12.078 1 97.06 95 VAL B O 1
ATOM 2416 N N . SER B 1 96 ? -2.502 25.438 12.188 1 95.12 96 SER B N 1
ATOM 2417 C CA . SER B 1 96 ? -3.24 25.609 13.43 1 95.12 96 SER B CA 1
ATOM 2418 C C . SER B 1 96 ? -2.389 25.219 14.633 1 95.12 96 SER B C 1
ATOM 2420 O O . SER B 1 96 ? -2.109 24.047 14.852 1 95.12 96 SER B O 1
ATOM 2422 N N . LYS B 1 97 ? -2.055 26.188 15.461 1 95.94 97 LYS B N 1
ATOM 2423 C CA . LYS B 1 97 ? -1.382 25.938 16.734 1 95.94 97 LYS B CA 1
ATOM 2424 C C . LYS B 1 97 ? -2.303 25.188 17.703 1 95.94 97 LYS B C 1
ATOM 2426 O O . LYS B 1 97 ? -1.854 24.312 18.438 1 95.94 97 LYS B O 1
ATOM 2431 N N . GLU B 1 98 ? -3.533 25.547 17.656 1 93.88 98 GLU B N 1
ATOM 2432 C CA . GLU B 1 98 ? -4.516 24.969 18.562 1 93.88 98 GLU B CA 1
ATOM 2433 C C . GLU B 1 98 ? -4.562 23.453 18.422 1 93.88 98 GLU B C 1
ATOM 2435 O O . GLU B 1 98 ? -4.465 22.734 19.422 1 93.88 98 GLU B O 1
ATOM 2440 N N . PHE B 1 99 ? -4.688 22.953 17.25 1 94.06 99 PHE B N 1
ATOM 2441 C CA . PHE B 1 99 ? -4.781 21.516 17.016 1 94.06 99 PHE B CA 1
ATOM 2442 C C . PHE B 1 99 ? -3.447 20.844 17.281 1 94.06 99 PHE B C 1
ATOM 2444 O O . PHE B 1 99 ? -3.402 19.781 17.906 1 94.06 99 PHE B O 1
ATOM 2451 N N . THR B 1 100 ? -2.332 21.469 16.875 1 96.12 100 THR B N 1
ATOM 2452 C CA . THR B 1 100 ? -1.04 20.797 16.984 1 96.12 100 THR B CA 1
ATOM 2453 C C . THR B 1 100 ? -0.564 20.766 18.438 1 96.12 100 THR B C 1
ATOM 2455 O O . THR B 1 100 ? 0.228 19.891 18.812 1 96.12 100 THR B O 1
ATOM 2458 N N . ASP B 1 101 ? -1.059 21.641 19.219 1 96.25 101 ASP B N 1
ATOM 2459 C CA . ASP B 1 101 ? -0.728 21.594 20.641 1 96.25 101 ASP B CA 1
ATOM 2460 C C . ASP B 1 101 ? -1.232 20.312 21.281 1 96.25 101 ASP B C 1
ATOM 2462 O O . ASP B 1 101 ? -0.62 19.797 22.219 1 96.25 101 ASP B O 1
ATOM 2466 N N . VAL B 1 102 ? -2.332 19.859 20.766 1 94.62 102 VAL B N 1
ATOM 2467 C CA . VAL B 1 102 ? -2.83 18.562 21.234 1 94.62 102 VAL B CA 1
ATOM 2468 C C . VAL B 1 102 ? -1.816 17.469 20.906 1 94.62 102 VAL B C 1
ATOM 2470 O O . VAL B 1 102 ? -1.48 16.641 21.75 1 94.62 102 VAL B O 1
ATOM 2473 N N . GLY B 1 103 ? -1.354 17.438 19.703 1 96 103 GLY B N 1
ATOM 2474 C CA . GLY B 1 103 ? -0.41 16.438 19.234 1 96 103 GLY B CA 1
ATOM 2475 C C . GLY B 1 103 ? 0.867 16.391 20.047 1 96 103 GLY B C 1
ATOM 2476 O O . GLY B 1 103 ? 1.368 15.305 20.375 1 96 103 GLY B O 1
ATOM 2477 N N . LYS B 1 104 ? 1.368 17.562 20.406 1 97.94 104 LYS B N 1
ATOM 2478 C CA . LYS B 1 104 ? 2.617 17.656 21.156 1 97.94 104 LYS B CA 1
ATOM 2479 C C . LYS B 1 104 ? 2.555 16.859 22.453 1 97.94 104 LYS B C 1
ATOM 2481 O O . LYS B 1 104 ? 3.541 16.234 22.844 1 97.94 104 LYS B O 1
ATOM 2486 N N . ARG B 1 105 ? 1.454 16.859 23.031 1 97.5 105 ARG B N 1
ATOM 2487 C CA . ARG B 1 105 ? 1.281 16.141 24.297 1 97.5 105 ARG B CA 1
ATOM 2488 C C . ARG B 1 105 ? 1.457 14.641 24.078 1 97.5 105 ARG B C 1
ATOM 2490 O O . ARG B 1 105 ? 2.127 13.969 24.875 1 97.5 105 ARG B O 1
ATOM 2497 N N . PHE B 1 106 ? 0.919 14.148 23.047 1 98.25 106 PHE B N 1
ATOM 2498 C CA . PHE B 1 106 ? 0.957 12.711 22.812 1 98.25 106 PHE B CA 1
ATOM 2499 C C . PHE B 1 106 ? 2.311 12.289 22.25 1 98.25 106 PHE B C 1
ATOM 2501 O O . PHE B 1 106 ? 2.783 11.18 22.516 1 98.25 106 PHE B O 1
ATOM 2508 N N . TRP B 1 107 ? 2.959 13.188 21.469 1 98.75 107 TRP B N 1
ATOM 2509 C CA . TRP B 1 107 ? 4.305 12.891 20.984 1 98.75 107 TRP B CA 1
ATOM 2510 C C . TRP B 1 107 ? 5.281 12.75 22.141 1 98.75 107 TRP B C 1
ATOM 2512 O O . TRP B 1 107 ? 6.137 11.859 22.141 1 98.75 107 TRP B O 1
ATOM 2522 N N . LYS B 1 108 ? 5.098 13.617 23.125 1 98.69 108 LYS B N 1
ATOM 2523 C CA . LYS B 1 108 ? 5.926 13.547 24.328 1 98.69 108 LYS B CA 1
ATOM 2524 C C . LYS B 1 108 ? 5.637 12.281 25.109 1 98.69 108 LYS B C 1
ATOM 2526 O O . LYS B 1 108 ? 6.559 11.602 25.562 1 98.69 108 LYS B O 1
ATOM 2531 N N . LYS B 1 109 ? 4.387 11.992 25.297 1 98.5 109 LYS B N 1
ATOM 2532 C CA . LYS B 1 109 ? 3.986 10.797 26.031 1 98.5 109 LYS B CA 1
ATOM 2533 C C . LYS B 1 109 ? 4.566 9.539 25.391 1 98.5 109 LYS B C 1
ATOM 2535 O O . LYS B 1 109 ? 4.965 8.609 26.094 1 98.5 109 LYS B O 1
ATOM 2540 N N . ALA B 1 110 ? 4.641 9.484 24.078 1 98.31 110 ALA B N 1
ATOM 2541 C CA . ALA B 1 110 ? 5.145 8.336 23.328 1 98.31 110 ALA B CA 1
ATOM 2542 C C . ALA B 1 110 ? 6.664 8.391 23.219 1 98.31 110 ALA B C 1
ATOM 2544 O O . ALA B 1 110 ? 7.277 7.473 22.656 1 98.31 110 ALA B O 1
ATOM 2545 N N . LYS B 1 111 ? 7.289 9.469 23.656 1 98.38 111 LYS B N 1
ATOM 2546 C CA . LYS B 1 111 ? 8.734 9.672 23.656 1 98.38 111 LYS B CA 1
ATOM 2547 C C . LYS B 1 111 ? 9.289 9.719 22.234 1 98.38 111 LYS B C 1
ATOM 2549 O O . LYS B 1 111 ? 10.344 9.141 21.953 1 98.38 111 LYS B O 1
ATOM 2554 N N . VAL B 1 112 ? 8.523 10.406 21.344 1 98.56 112 VAL B N 1
ATOM 2555 C CA . VAL B 1 112 ? 8.992 10.523 19.969 1 98.56 112 VAL B CA 1
ATOM 2556 C C . VAL B 1 112 ? 9.102 12 19.594 1 98.56 112 VAL B C 1
ATOM 2558 O O . VAL B 1 112 ? 9.375 12.32 18.438 1 98.56 112 VAL B O 1
ATOM 2561 N N . ASP B 1 113 ? 8.883 12.906 20.5 1 98.62 113 ASP B N 1
ATOM 2562 C CA . ASP B 1 113 ? 8.852 14.336 20.219 1 98.62 113 ASP B CA 1
ATOM 2563 C C . ASP B 1 113 ? 10.195 14.812 19.672 1 98.62 113 ASP B C 1
ATOM 2565 O O . ASP B 1 113 ? 10.25 15.75 18.875 1 98.62 113 ASP B O 1
ATOM 2569 N N . HIS B 1 114 ? 11.258 14.156 20.047 1 98.62 114 HIS B N 1
ATOM 2570 C CA . HIS B 1 114 ? 12.586 14.547 19.578 1 98.62 114 HIS B CA 1
ATOM 2571 C C . HIS B 1 114 ? 12.727 14.32 18.078 1 98.62 114 HIS B C 1
ATOM 2573 O O . HIS B 1 114 ? 13.617 14.891 17.453 1 98.62 114 HIS B O 1
ATOM 2579 N N . LYS B 1 115 ? 11.898 13.516 17.438 1 98.75 115 LYS B N 1
ATOM 2580 C CA . LYS B 1 115 ? 11.953 13.219 16 1 98.75 115 LYS B CA 1
ATOM 2581 C C . LYS B 1 115 ? 11.156 14.242 15.195 1 98.75 115 LYS B C 1
ATOM 2583 O O . LYS B 1 115 ? 11.242 14.266 13.969 1 98.75 115 LYS B O 1
ATOM 2588 N N . ILE B 1 116 ? 10.367 15.109 15.867 1 98.88 116 ILE B N 1
ATOM 2589 C CA . ILE B 1 116 ? 9.336 15.875 15.164 1 98.88 116 ILE B CA 1
ATOM 2590 C C . ILE B 1 116 ? 9.688 17.359 15.203 1 98.88 116 ILE B C 1
ATOM 2592 O O . ILE B 1 116 ? 9.781 17.953 16.281 1 98.88 116 ILE B O 1
ATOM 2596 N N . ASN B 1 117 ? 9.914 17.953 14.078 1 98.81 117 ASN B N 1
ATOM 2597 C CA . ASN B 1 117 ? 10.016 19.391 13.898 1 98.81 117 ASN B CA 1
ATOM 2598 C C . ASN B 1 117 ? 8.711 19.984 13.352 1 98.81 117 ASN B C 1
ATOM 2600 O O . ASN B 1 117 ? 8.445 19.891 12.148 1 98.81 117 ASN B O 1
ATOM 2604 N N . LEU B 1 118 ? 7.938 20.562 14.172 1 98.81 118 LEU B N 1
ATOM 2605 C CA . LEU B 1 118 ? 6.668 21.172 13.781 1 98.81 118 LEU B CA 1
ATOM 2606 C C . LEU B 1 118 ? 6.875 22.594 13.281 1 98.81 118 LEU B C 1
ATOM 2608 O O . LEU B 1 118 ? 7.477 23.422 13.977 1 98.81 118 LEU B O 1
ATOM 2612 N N . VAL B 1 119 ? 6.387 22.844 12.125 1 98.75 119 VAL B N 1
ATOM 2613 C CA . VAL B 1 119 ? 6.457 24.188 11.531 1 98.75 119 VAL B CA 1
ATOM 2614 C C . VAL B 1 119 ? 5.047 24.719 11.312 1 98.75 119 VAL B C 1
ATOM 2616 O O . VAL B 1 119 ? 4.246 24.109 10.594 1 98.75 119 VAL B O 1
ATOM 2619 N N . LEU B 1 120 ? 4.754 25.844 11.914 1 98.5 120 LEU B N 1
ATOM 2620 C CA . LEU B 1 120 ? 3.441 26.469 11.773 1 98.5 120 LEU B CA 1
ATOM 2621 C C . LEU B 1 120 ? 3.439 27.469 10.625 1 98.5 120 LEU B C 1
ATOM 2623 O O . LEU B 1 120 ? 4.375 28.266 10.492 1 98.5 120 LEU B O 1
ATOM 2627 N N . GLY B 1 121 ? 2.432 27.438 9.773 1 98.25 121 GLY B N 1
ATOM 2628 C CA . GLY B 1 121 ? 2.273 28.328 8.633 1 98.25 121 GLY B CA 1
ATOM 2629 C C . GLY B 1 121 ? 1.829 27.609 7.371 1 98.25 121 GLY B C 1
ATOM 2630 O O . GLY B 1 121 ? 1.678 26.391 7.371 1 98.25 121 GLY B O 1
ATOM 2631 N N . PRO B 1 122 ? 1.603 28.359 6.336 1 98.25 122 PRO B N 1
ATOM 2632 C CA . PRO B 1 122 ? 1.257 27.719 5.07 1 98.25 122 PRO B CA 1
ATOM 2633 C C . PRO B 1 122 ? 2.334 26.75 4.59 1 98.25 122 PRO B C 1
ATOM 2635 O O . PRO B 1 122 ? 3.508 27.109 4.508 1 98.25 122 PRO B O 1
ATOM 2638 N N . ALA B 1 123 ? 1.975 25.547 4.312 1 98.69 123 ALA B N 1
ATOM 2639 C CA . ALA B 1 123 ? 2.916 24.484 3.969 1 98.69 123 ALA B CA 1
ATOM 2640 C C . ALA B 1 123 ? 3.738 24.859 2.738 1 98.69 123 ALA B C 1
ATOM 2642 O O . ALA B 1 123 ? 4.93 24.547 2.662 1 98.69 123 ALA B O 1
ATOM 2643 N N . LEU B 1 124 ? 3.111 25.531 1.785 1 98.75 124 LEU B N 1
ATOM 2644 C CA . LEU B 1 124 ? 3.818 25.859 0.555 1 98.75 124 LEU B CA 1
ATOM 2645 C C . LEU B 1 124 ? 4.969 26.828 0.837 1 98.75 124 LEU B C 1
ATOM 2647 O O . LEU B 1 124 ? 5.988 26.797 0.144 1 98.75 124 LEU B O 1
ATOM 2651 N N . ASP B 1 125 ? 4.824 27.703 1.893 1 98.62 125 ASP B N 1
ATOM 2652 C CA . ASP B 1 125 ? 5.934 28.562 2.291 1 98.62 125 ASP B CA 1
ATOM 2653 C C . ASP B 1 125 ? 7.105 27.75 2.82 1 98.62 125 ASP B C 1
ATOM 2655 O O . ASP B 1 125 ? 8.258 27.969 2.432 1 98.62 125 ASP B O 1
ATOM 2659 N N . THR B 1 126 ? 6.801 26.797 3.668 1 98.5 126 THR B N 1
ATOM 2660 C CA . THR B 1 126 ? 7.836 25.922 4.211 1 98.5 126 THR B CA 1
ATOM 2661 C C . THR B 1 126 ? 8.492 25.109 3.102 1 98.5 126 THR B C 1
ATOM 2663 O O . THR B 1 126 ? 9.719 24.969 3.07 1 98.5 126 THR B O 1
ATOM 2666 N N . LEU B 1 127 ? 7.734 24.562 2.18 1 98.88 127 LEU B N 1
ATOM 2667 C CA . LEU B 1 127 ? 8.258 23.766 1.077 1 98.88 127 LEU B CA 1
ATOM 2668 C C . LEU B 1 127 ? 9.156 24.609 0.173 1 98.88 127 LEU B C 1
ATOM 2670 O O . LEU B 1 127 ? 10.18 24.125 -0.32 1 98.88 127 LEU B O 1
ATOM 2674 N N . ARG B 1 128 ? 8.695 25.859 -0.043 1 98.69 128 ARG B N 1
ATOM 2675 C CA . ARG B 1 128 ? 9.531 26.781 -0.813 1 98.69 128 ARG B CA 1
ATOM 2676 C C . ARG B 1 128 ? 10.891 26.969 -0.139 1 98.69 128 ARG B C 1
ATOM 2678 O O . ARG B 1 128 ? 11.922 26.953 -0.803 1 98.69 128 ARG B O 1
ATOM 2685 N N . GLU B 1 129 ? 10.867 27.172 1.108 1 98.56 129 GLU B N 1
ATOM 2686 C CA . GLU B 1 129 ? 12.109 27.344 1.861 1 98.56 129 GLU B CA 1
ATOM 2687 C C . GLU B 1 129 ? 12.977 26.094 1.793 1 98.56 129 GLU B C 1
ATOM 2689 O O . GLU B 1 129 ? 14.188 26.172 1.608 1 98.56 129 GLU B O 1
ATOM 2694 N N . LEU B 1 130 ? 12.375 24.922 2.01 1 98.69 130 LEU B N 1
ATOM 2695 C CA . LEU B 1 130 ? 13.117 23.672 1.918 1 98.69 130 LEU B CA 1
ATOM 2696 C C . LEU B 1 130 ? 13.758 23.516 0.542 1 98.69 130 LEU B C 1
ATOM 2698 O O . LEU B 1 130 ? 14.914 23.109 0.434 1 98.69 130 LEU B O 1
ATOM 2702 N N . ASN B 1 131 ? 13.016 23.859 -0.495 1 98.75 131 ASN B N 1
ATOM 2703 C CA . ASN B 1 131 ? 13.5 23.703 -1.864 1 98.75 131 ASN B CA 1
ATOM 2704 C C . ASN B 1 131 ? 14.609 24.688 -2.189 1 98.75 131 ASN B C 1
ATOM 2706 O O . ASN B 1 131 ? 15.43 24.453 -3.074 1 98.75 131 ASN B O 1
ATOM 2710 N N . ALA B 1 132 ? 14.602 25.828 -1.512 1 98.56 132 ALA B N 1
ATOM 2711 C CA . ALA B 1 132 ? 15.602 26.875 -1.77 1 98.56 132 ALA B CA 1
ATOM 2712 C C . ALA B 1 132 ? 16.984 26.438 -1.277 1 98.56 132 ALA B C 1
ATOM 2714 O O . ALA B 1 132 ? 18 26.953 -1.735 1 98.56 132 ALA B O 1
ATOM 2715 N N . ASP B 1 133 ? 17.016 25.562 -0.335 1 98.31 133 ASP B N 1
ATOM 2716 C CA . ASP B 1 133 ? 18.281 25.047 0.191 1 98.31 133 ASP B CA 1
ATOM 2717 C C . ASP B 1 133 ? 18.703 23.781 -0.545 1 98.31 133 ASP B C 1
ATOM 2719 O O . ASP B 1 133 ? 18.094 22.734 -0.372 1 98.31 133 ASP B O 1
ATOM 2723 N N . PRO B 1 134 ? 19.781 23.797 -1.264 1 97.94 134 PRO B N 1
ATOM 2724 C CA . PRO B 1 134 ? 20.203 22.656 -2.066 1 97.94 134 PRO B CA 1
ATOM 2725 C C . PRO B 1 134 ? 20.484 21.406 -1.22 1 97.94 134 PRO B C 1
ATOM 2727 O O . PRO B 1 134 ? 20.422 20.281 -1.729 1 97.94 134 PRO B O 1
ATOM 2730 N N . LYS B 1 135 ? 20.703 21.609 0.04 1 98 135 LYS B N 1
ATOM 2731 C CA . LYS B 1 135 ? 20.984 20.469 0.922 1 98 135 LYS B CA 1
ATOM 2732 C C . LYS B 1 135 ? 19.75 19.578 1.08 1 98 135 LYS B C 1
ATOM 2734 O O . LYS B 1 135 ? 19.875 18.422 1.462 1 98 135 LYS B O 1
ATOM 2739 N N . ASN B 1 136 ? 18.641 20.062 0.782 1 98.62 136 ASN B N 1
ATOM 2740 C CA . ASN B 1 136 ? 17.391 19.312 0.975 1 98.62 136 ASN B CA 1
ATOM 2741 C C . ASN B 1 136 ? 17 18.547 -0.28 1 98.62 136 ASN B C 1
ATOM 2743 O O . ASN B 1 136 ? 16.078 17.734 -0.25 1 98.62 136 ASN B O 1
ATOM 2747 N N . ALA B 1 137 ? 17.719 18.812 -1.362 1 98.69 137 ALA B N 1
ATOM 2748 C CA . ALA B 1 137 ? 17.406 18.062 -2.582 1 98.69 137 ALA B CA 1
ATOM 2749 C C . ALA B 1 137 ? 17.609 16.578 -2.379 1 98.69 137 ALA B C 1
ATOM 2751 O O . ALA B 1 137 ? 18.703 16.125 -2.045 1 98.69 137 ALA B O 1
ATOM 2752 N N . GLY B 1 138 ? 16.578 15.82 -2.545 1 98.62 138 GLY B N 1
ATOM 2753 C CA . GLY B 1 138 ? 16.656 14.375 -2.408 1 98.62 138 GLY B CA 1
ATOM 2754 C C . GLY B 1 138 ? 16.906 13.93 -0.982 1 98.62 138 GLY B C 1
ATOM 2755 O O . GLY B 1 138 ? 17.422 12.836 -0.753 1 98.62 138 GLY B O 1
ATOM 2756 N N . ALA B 1 139 ? 16.531 14.711 -0.003 1 98.62 139 ALA B N 1
ATOM 2757 C CA . ALA B 1 139 ? 16.922 14.43 1.378 1 98.62 139 ALA B CA 1
ATOM 2758 C C . ALA B 1 139 ? 15.828 13.648 2.104 1 98.62 139 ALA B C 1
ATOM 2760 O O . ALA B 1 139 ? 16.062 13.109 3.189 1 98.62 139 ALA B O 1
ATOM 2761 N N . PHE B 1 140 ? 14.68 13.531 1.485 1 98.81 140 PHE B N 1
ATOM 2762 C CA . PHE B 1 140 ? 13.547 12.938 2.182 1 98.81 140 PHE B CA 1
ATOM 2763 C C . PHE B 1 140 ? 13.141 11.625 1.53 1 98.81 140 PHE B C 1
ATOM 2765 O O . PHE B 1 140 ? 13.242 11.469 0.312 1 98.81 140 PHE B O 1
ATOM 2772 N N . ASP B 1 141 ? 12.609 10.727 2.375 1 98.06 141 ASP B N 1
ATOM 2773 C CA . ASP B 1 141 ? 12.273 9.367 1.958 1 98.06 141 ASP B CA 1
ATOM 2774 C C . ASP B 1 141 ? 10.766 9.219 1.743 1 98.06 141 ASP B C 1
ATOM 2776 O O . ASP B 1 141 ? 10.328 8.383 0.959 1 98.06 141 ASP B O 1
ATOM 2780 N N . LEU B 1 142 ? 10.047 9.93 2.555 1 98.75 142 LEU B N 1
ATOM 2781 C CA . LEU B 1 142 ? 8.602 9.75 2.629 1 98.75 142 LEU B CA 1
ATOM 2782 C C . LEU B 1 142 ? 7.902 11.086 2.879 1 98.75 142 LEU B C 1
ATOM 2784 O O . LEU B 1 142 ? 8.383 11.906 3.658 1 98.75 142 LEU B O 1
ATOM 2788 N N . ALA B 1 143 ? 6.859 11.305 2.156 1 98.94 143 ALA B N 1
ATOM 2789 C CA . ALA B 1 143 ? 5.984 12.445 2.391 1 98.94 143 ALA B CA 1
ATOM 2790 C C . ALA B 1 143 ? 4.527 12.016 2.502 1 98.94 143 ALA B C 1
ATOM 2792 O O . ALA B 1 143 ? 4.094 11.094 1.803 1 98.94 143 ALA B O 1
ATOM 2793 N N . PHE B 1 144 ? 3.816 12.617 3.416 1 98.88 144 PHE B N 1
ATOM 2794 C CA . PHE B 1 144 ? 2.391 12.359 3.594 1 98.88 144 PHE B CA 1
ATOM 2795 C C . PHE B 1 144 ? 1.592 13.648 3.457 1 98.88 144 PHE B C 1
ATOM 2797 O O . PHE B 1 144 ? 1.882 14.641 4.129 1 98.88 144 PHE B O 1
ATOM 2804 N N . ILE B 1 145 ? 0.622 13.664 2.549 1 98.81 145 ILE B N 1
ATOM 2805 C CA . ILE B 1 145 ? -0.222 14.828 2.305 1 98.81 145 ILE B CA 1
ATOM 2806 C C . ILE B 1 145 ? -1.639 14.555 2.805 1 98.81 145 ILE B C 1
ATOM 2808 O O . ILE B 1 145 ? -2.324 13.664 2.289 1 98.81 145 ILE B O 1
ATOM 2812 N N . ASP B 1 146 ? -2.172 15.273 3.725 1 98.06 146 ASP B N 1
ATOM 2813 C CA . ASP B 1 146 ? -3.539 15.273 4.234 1 98.06 146 ASP B CA 1
ATOM 2814 C C . ASP B 1 146 ? -3.936 16.656 4.73 1 98.06 146 ASP B C 1
ATOM 2816 O O . ASP B 1 146 ? -4.113 16.875 5.934 1 98.06 146 ASP B O 1
ATOM 2820 N N . ALA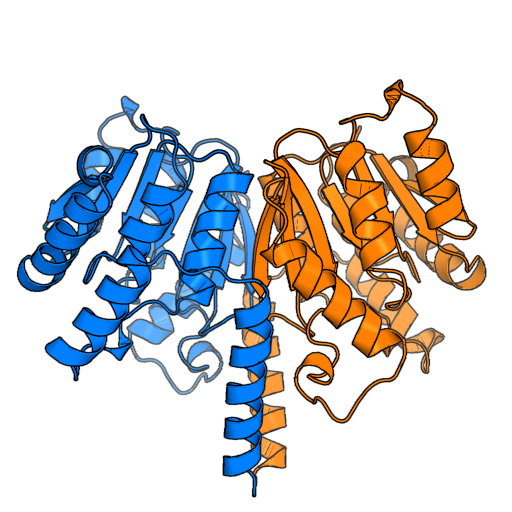 B 1 147 ? -4.105 17.562 3.816 1 97 147 ALA B N 1
ATOM 2821 C CA . ALA B 1 147 ? -4.332 18.969 4.094 1 97 147 ALA B CA 1
ATOM 2822 C C . ALA B 1 147 ? -5.418 19.547 3.189 1 97 147 ALA B C 1
ATOM 2824 O O . ALA B 1 147 ? -6.414 18.875 2.902 1 97 147 ALA B O 1
ATOM 2825 N N . ASP B 1 148 ? -5.355 20.891 2.953 1 96.56 148 ASP B N 1
ATOM 2826 C CA . ASP B 1 148 ? -6.328 21.5 2.049 1 96.56 148 ASP B CA 1
ATOM 2827 C C . ASP B 1 148 ? -6.203 20.922 0.641 1 96.56 148 ASP B C 1
ATOM 2829 O O . ASP B 1 148 ? -5.129 20.953 0.042 1 96.56 148 ASP B O 1
ATOM 2833 N N . LYS B 1 149 ? -7.277 20.484 0.051 1 97.56 149 LYS B N 1
ATOM 2834 C CA . LYS B 1 149 ? -7.289 19.688 -1.168 1 97.56 149 LYS B CA 1
ATOM 2835 C C . LYS B 1 149 ? -6.953 20.531 -2.391 1 97.56 149 LYS B C 1
ATOM 2837 O O . LYS B 1 149 ? -6.359 20.031 -3.352 1 97.56 149 LYS B O 1
ATOM 2842 N N . VAL B 1 150 ? -7.254 21.766 -2.344 1 97.88 150 VAL B N 1
ATOM 2843 C CA . VAL B 1 150 ? -7.059 22.656 -3.482 1 97.88 150 VAL B CA 1
ATOM 2844 C C . VAL B 1 150 ? -5.578 22.719 -3.844 1 97.88 150 VAL B C 1
ATOM 2846 O O . VAL B 1 150 ? -5.223 22.859 -5.02 1 97.88 150 VAL B O 1
ATOM 2849 N N . ASN B 1 151 ? -4.68 22.469 -2.932 1 98.44 151 ASN B N 1
ATOM 2850 C CA . ASN B 1 151 ? -3.25 22.672 -3.146 1 98.44 151 ASN B CA 1
ATOM 2851 C C . ASN B 1 151 ? -2.533 21.344 -3.369 1 98.44 151 ASN B C 1
ATOM 2853 O O . ASN B 1 151 ? -1.305 21.297 -3.451 1 98.44 151 ASN B O 1
ATOM 2857 N N . TYR B 1 152 ? -3.234 20.234 -3.527 1 98.69 152 TYR B N 1
ATOM 2858 C CA . TYR B 1 152 ? -2.619 18.922 -3.684 1 98.69 152 TYR B CA 1
ATOM 2859 C C . TYR B 1 152 ? -1.658 18.906 -4.867 1 98.69 152 TYR B C 1
ATOM 2861 O O . TYR B 1 152 ? -0.526 18.438 -4.75 1 98.69 152 TYR B O 1
ATOM 2869 N N . PRO B 1 153 ? -2.043 19.516 -6.039 1 98.62 153 PRO B N 1
ATOM 2870 C CA . PRO B 1 153 ? -1.073 19.547 -7.137 1 98.62 153 PRO B CA 1
ATOM 2871 C C . PRO B 1 153 ? 0.18 20.344 -6.801 1 98.62 153 PRO B C 1
ATOM 2873 O O . PRO B 1 153 ? 1.285 19.969 -7.199 1 98.62 153 PRO B O 1
ATOM 2876 N N . ASN B 1 154 ? 0.019 21.391 -6.039 1 98.81 154 ASN B N 1
ATOM 2877 C CA . ASN B 1 154 ? 1.156 22.219 -5.668 1 98.81 154 ASN B CA 1
ATOM 2878 C C . ASN B 1 154 ? 2.066 21.516 -4.668 1 98.81 154 ASN B C 1
ATOM 2880 O O . ASN B 1 154 ? 3.291 21.594 -4.773 1 98.81 154 ASN B O 1
ATOM 2884 N N . TYR B 1 155 ? 1.468 20.859 -3.695 1 98.88 155 TYR B N 1
ATOM 2885 C CA . TYR B 1 155 ? 2.256 20.078 -2.754 1 98.88 155 TYR B CA 1
ATOM 2886 C C . TYR B 1 155 ? 3.061 19 -3.479 1 98.88 155 TYR B C 1
ATOM 2888 O O . TYR B 1 155 ? 4.258 18.844 -3.227 1 98.88 155 TYR B O 1
ATOM 2896 N N . TYR B 1 156 ? 2.367 18.312 -4.395 1 98.88 156 TYR B N 1
ATOM 2897 C CA . TYR B 1 156 ? 2.984 17.25 -5.184 1 98.88 156 TYR B CA 1
ATOM 2898 C C . TYR B 1 156 ? 4.219 17.766 -5.914 1 98.88 156 TYR B C 1
ATOM 2900 O O . TYR B 1 156 ? 5.301 17.188 -5.797 1 98.88 156 TYR B O 1
ATOM 2908 N N . GLU B 1 157 ? 4.109 18.891 -6.562 1 98.81 157 GLU B N 1
ATOM 2909 C CA . GLU B 1 157 ? 5.211 19.453 -7.348 1 98.81 157 GLU B CA 1
ATOM 2910 C C . GLU B 1 157 ? 6.344 19.922 -6.445 1 98.81 157 GLU B C 1
ATOM 2912 O O . GLU B 1 157 ? 7.52 19.781 -6.789 1 98.81 157 GLU B O 1
ATOM 2917 N N . ALA B 1 158 ? 5.98 20.484 -5.344 1 98.88 158 ALA B N 1
ATOM 2918 C CA . ALA B 1 158 ? 6.988 21 -4.426 1 98.88 158 ALA B CA 1
ATOM 2919 C C . ALA B 1 158 ? 7.734 19.875 -3.723 1 98.88 158 ALA B C 1
ATOM 2921 O O . ALA B 1 158 ? 8.898 20.031 -3.352 1 98.88 158 ALA B O 1
ATOM 2922 N N . LEU B 1 159 ? 7.105 18.719 -3.555 1 98.94 159 LEU B N 1
ATOM 2923 C CA . LEU B 1 159 ? 7.672 17.625 -2.779 1 98.94 159 LEU B CA 1
ATOM 2924 C C . LEU B 1 159 ? 8.648 16.812 -3.625 1 98.94 159 LEU B C 1
ATOM 2926 O O . LEU B 1 159 ? 9.641 16.297 -3.107 1 98.94 159 LEU B O 1
ATOM 2930 N N . LEU B 1 160 ? 8.406 16.688 -4.906 1 98.81 160 LEU B N 1
ATOM 2931 C CA . LEU B 1 160 ? 9.125 15.734 -5.754 1 98.81 160 LEU B CA 1
ATOM 2932 C C . LEU B 1 160 ? 10.625 16 -5.723 1 98.81 160 LEU B C 1
ATOM 2934 O O . LEU B 1 160 ? 11.422 15.078 -5.531 1 98.81 160 LEU B O 1
ATOM 2938 N N . PRO B 1 161 ? 11.086 17.328 -5.762 1 98.75 161 PRO B N 1
ATOM 2939 C CA . PRO B 1 161 ? 12.539 17.547 -5.75 1 98.75 161 PRO B CA 1
ATOM 2940 C C . PRO B 1 161 ? 13.172 17.234 -4.398 1 98.75 161 PRO B C 1
ATOM 2942 O O . PRO B 1 161 ? 14.383 17.016 -4.32 1 98.75 161 PRO B O 1
ATOM 2945 N N . LEU B 1 162 ? 12.414 17.203 -3.395 1 98.88 162 LEU B N 1
ATOM 2946 C CA . LEU B 1 162 ? 12.922 16.969 -2.045 1 98.88 162 LEU B CA 1
ATOM 2947 C C . LEU B 1 162 ? 13.094 15.484 -1.773 1 98.88 162 LEU B C 1
ATOM 2949 O O . LEU B 1 162 ? 13.766 15.094 -0.817 1 98.88 162 LEU B O 1
ATOM 2953 N N . LEU B 1 163 ? 12.492 14.617 -2.592 1 98.75 163 LEU B N 1
ATOM 2954 C CA . LEU B 1 163 ? 12.5 13.18 -2.369 1 98.75 163 LEU B CA 1
ATOM 2955 C C . LEU B 1 163 ? 13.727 12.531 -3.006 1 98.75 163 LEU B C 1
ATOM 2957 O O . LEU B 1 163 ? 14.133 12.914 -4.105 1 98.75 163 LEU B O 1
ATOM 2961 N N . CYS B 1 164 ? 14.312 11.617 -2.332 1 98.25 164 CYS B N 1
ATOM 2962 C CA . CYS B 1 164 ? 15.359 10.781 -2.908 1 98.25 164 CYS B CA 1
ATOM 2963 C C . CYS B 1 164 ? 14.781 9.836 -3.957 1 98.25 164 CYS B C 1
ATOM 2965 O O . CYS B 1 164 ? 13.578 9.828 -4.199 1 98.25 164 CYS B O 1
ATOM 2967 N N . LYS B 1 165 ? 15.695 9.102 -4.617 1 96.88 165 LYS B N 1
ATOM 2968 C CA . LYS B 1 165 ? 15.242 8.055 -5.52 1 96.88 165 LYS B CA 1
ATOM 2969 C C . LYS B 1 165 ? 14.375 7.031 -4.785 1 96.88 165 LYS B C 1
ATOM 2971 O O . LYS B 1 165 ? 14.742 6.559 -3.709 1 96.88 165 LYS B O 1
ATOM 2976 N N . ARG B 1 166 ? 13.18 6.809 -5.305 1 96.44 166 ARG B N 1
ATOM 2977 C CA . ARG B 1 166 ? 12.164 5.902 -4.789 1 96.44 166 ARG B CA 1
ATOM 2978 C C . ARG B 1 166 ? 11.469 6.496 -3.566 1 96.44 166 ARG B C 1
ATOM 2980 O O . ARG B 1 166 ? 10.711 5.805 -2.879 1 96.44 166 ARG B O 1
ATOM 2987 N N . GLY B 1 167 ? 11.914 7.777 -3.311 1 98.25 167 GLY B N 1
ATOM 2988 C CA . GLY B 1 167 ? 11.094 8.477 -2.332 1 98.25 167 GLY B CA 1
ATOM 2989 C C . GLY B 1 167 ? 9.609 8.43 -2.65 1 98.25 167 GLY B C 1
ATOM 2990 O O . GLY B 1 167 ? 9.227 8.375 -3.82 1 98.25 167 GLY B O 1
ATOM 2991 N N . THR B 1 168 ? 8.766 8.453 -1.629 1 98.62 168 THR B N 1
ATOM 2992 C CA . THR B 1 168 ? 7.363 8.117 -1.825 1 98.62 168 THR B CA 1
ATOM 2993 C C . THR B 1 168 ? 6.461 9.18 -1.202 1 98.62 168 THR B C 1
ATOM 2995 O O . THR B 1 168 ? 6.727 9.648 -0.094 1 98.62 168 THR B O 1
ATOM 2998 N N . ILE B 1 169 ? 5.477 9.609 -1.977 1 98.81 169 ILE B N 1
ATOM 2999 C CA . ILE B 1 169 ? 4.41 10.461 -1.462 1 98.81 169 ILE B CA 1
ATOM 3000 C C . ILE B 1 169 ? 3.145 9.633 -1.249 1 98.81 169 ILE B C 1
ATOM 3002 O O . ILE B 1 169 ? 2.721 8.898 -2.141 1 98.81 169 ILE B O 1
ATOM 3006 N N . ILE B 1 170 ? 2.574 9.656 -0.059 1 98.75 170 ILE B N 1
ATOM 3007 C CA . ILE B 1 170 ? 1.247 9.117 0.217 1 98.75 170 ILE B CA 1
ATOM 3008 C C . ILE B 1 170 ? 0.239 10.258 0.326 1 98.75 170 ILE B C 1
ATOM 3010 O O . ILE B 1 170 ? 0.406 11.172 1.144 1 98.75 170 ILE B O 1
ATOM 3014 N N . CYS B 1 171 ? -0.781 10.242 -0.498 1 98.44 171 CYS B N 1
ATOM 3015 C CA . CYS B 1 171 ? -1.845 11.242 -0.474 1 98.44 171 CYS B CA 1
ATOM 3016 C C . CYS B 1 171 ? -3.131 10.656 0.091 1 98.44 171 CYS B C 1
ATOM 3018 O O . CYS B 1 171 ? -3.596 9.609 -0.368 1 98.44 171 CYS B O 1
ATOM 3020 N N . ASP B 1 172 ? -3.693 11.297 1.047 1 97.38 172 ASP B N 1
ATOM 3021 C CA . ASP B 1 172 ? -4.973 10.898 1.625 1 97.38 172 ASP B CA 1
ATOM 3022 C C . ASP B 1 172 ? -6.141 11.547 0.886 1 97.38 172 ASP B C 1
ATOM 3024 O O . ASP B 1 172 ? -5.945 12.5 0.128 1 97.38 172 ASP B O 1
ATOM 3028 N N . ASN B 1 173 ? -7.379 11.008 0.956 1 96.19 173 ASN B N 1
ATOM 3029 C CA . ASN B 1 173 ? -8.664 11.508 0.485 1 96.19 173 ASN B CA 1
ATOM 3030 C C . ASN B 1 173 ? -8.688 11.648 -1.034 1 96.19 173 ASN B C 1
ATOM 3032 O O . ASN B 1 173 ? -9.219 12.633 -1.562 1 96.19 173 ASN B O 1
ATOM 3036 N N . MET B 1 174 ? -8.141 10.75 -1.712 1 96.31 174 MET B N 1
ATOM 3037 C CA . MET B 1 174 ? -7.996 10.875 -3.16 1 96.31 174 MET B CA 1
ATOM 3038 C C . MET B 1 174 ? -9.266 10.422 -3.875 1 96.31 174 MET B C 1
ATOM 3040 O O . MET B 1 174 ? -9.406 10.617 -5.082 1 96.31 174 MET B O 1
ATOM 3044 N N . MET B 1 175 ? -10.203 9.844 -3.121 1 92.69 175 MET B N 1
ATOM 3045 C CA . MET B 1 175 ? -11.539 9.602 -3.664 1 92.69 175 MET B CA 1
ATOM 3046 C C . MET B 1 175 ? -12.477 10.758 -3.334 1 92.69 175 MET B C 1
ATOM 3048 O O . MET B 1 175 ? -13.375 11.07 -4.113 1 92.69 175 MET B O 1
ATOM 3052 N N . TRP B 1 176 ? -12.266 11.328 -2.205 1 94.12 176 TRP B N 1
ATOM 3053 C CA . TRP B 1 176 ? -12.969 12.523 -1.745 1 94.12 176 TRP B CA 1
ATOM 3054 C C . TRP B 1 176 ? -14.477 12.297 -1.732 1 94.12 176 TRP B C 1
ATOM 3056 O O . TRP B 1 176 ? -15.227 13.055 -2.346 1 94.12 176 TRP B O 1
ATOM 3066 N N . SER B 1 177 ? -14.789 11.18 -0.964 1 91.25 177 SER B N 1
ATOM 3067 C CA . SER B 1 177 ? -16.188 10.789 -0.837 1 91.25 177 SER B CA 1
ATOM 3068 C C . SER B 1 177 ? -16.828 10.578 -2.203 1 91.25 177 SER B C 1
ATOM 3070 O O . SER B 1 177 ? -17.984 10.961 -2.426 1 91.25 177 SER B O 1
ATOM 3072 N N . MET B 1 178 ? -16.125 10.172 -3.125 1 90.94 178 MET B N 1
ATOM 3073 C CA . MET B 1 178 ? -16.516 9.789 -4.48 1 90.94 178 MET B CA 1
ATOM 3074 C C . MET B 1 178 ? -16.859 11.023 -5.316 1 90.94 178 MET B C 1
ATOM 3076 O O . MET B 1 178 ? -17.266 10.898 -6.477 1 90.94 178 MET B O 1
ATOM 3080 N N . LYS B 1 179 ? -16.688 12.133 -4.816 1 93.06 179 LYS B N 1
ATOM 3081 C CA . LYS B 1 179 ? -16.984 13.367 -5.531 1 93.06 179 LYS B CA 1
ATOM 3082 C C . LYS B 1 179 ? -16.141 13.492 -6.797 1 93.06 179 LYS B C 1
ATOM 3084 O O . LYS B 1 179 ? -16.594 14.062 -7.797 1 93.06 179 LYS B O 1
ATOM 3089 N N . VAL B 1 180 ? -15.016 12.945 -6.75 1 93.69 180 VAL B N 1
ATOM 3090 C CA . VAL B 1 180 ? -14.07 13.039 -7.855 1 93.69 180 VAL B CA 1
ATOM 3091 C C . VAL B 1 180 ? -14.672 12.398 -9.102 1 93.69 180 VAL B C 1
ATOM 3093 O O . VAL B 1 180 ? -14.367 12.805 -10.227 1 93.69 180 VAL B O 1
ATOM 3096 N N . ALA B 1 181 ? -15.602 11.492 -8.938 1 92.12 181 ALA B N 1
ATOM 3097 C CA . ALA B 1 181 ? -16.172 10.734 -10.047 1 92.12 181 ALA B CA 1
ATOM 3098 C C . ALA B 1 181 ? -17.391 11.438 -10.625 1 92.12 181 ALA B C 1
ATOM 3100 O O . ALA B 1 181 ? -17.891 11.055 -11.688 1 92.12 181 ALA B O 1
ATOM 3101 N N . ASN B 1 182 ? -17.859 12.461 -9.945 1 93.25 182 ASN B N 1
ATOM 3102 C CA . ASN B 1 182 ? -19.062 13.156 -10.367 1 93.25 182 ASN B CA 1
ATOM 3103 C C . ASN B 1 182 ? -18.734 14.453 -11.117 1 93.25 182 ASN B C 1
ATOM 3105 O O . ASN B 1 182 ? -18.375 15.453 -10.5 1 93.25 182 ASN B O 1
ATOM 3109 N N . PRO B 1 183 ? -18.891 14.445 -12.375 1 92 183 PRO B N 1
ATOM 3110 C CA . PRO B 1 183 ? -18.484 15.609 -13.164 1 92 183 PRO B CA 1
ATOM 3111 C C . PRO B 1 183 ? -19.312 16.859 -12.828 1 92 183 PRO B C 1
ATOM 3113 O O . PRO B 1 183 ? -18.891 17.969 -13.141 1 92 183 PRO B O 1
ATOM 3116 N N . ALA B 1 184 ? -20.438 16.703 -12.156 1 95.62 184 ALA B N 1
ATOM 3117 C CA . ALA B 1 184 ? -21.297 17.844 -11.812 1 95.62 184 ALA B CA 1
ATOM 3118 C C . ALA B 1 184 ? -20.734 18.609 -10.625 1 95.62 184 ALA B C 1
ATOM 3120 O O . ALA B 1 184 ? -21.109 19.766 -10.391 1 95.62 184 ALA B O 1
ATOM 3121 N N . ILE B 1 185 ? -19.891 17.969 -9.852 1 96.19 185 ILE B N 1
ATOM 3122 C CA . ILE B 1 185 ? -19.281 18.609 -8.695 1 96.19 185 ILE B CA 1
ATOM 3123 C C . ILE B 1 185 ? -17.969 19.297 -9.102 1 96.19 185 ILE B C 1
ATOM 3125 O O . ILE B 1 185 ? -17.016 18.625 -9.508 1 96.19 185 ILE B O 1
ATOM 3129 N N . THR B 1 186 ? -17.891 20.641 -8.961 1 96.62 186 THR B N 1
ATOM 3130 C CA . THR B 1 186 ? -16.734 21.359 -9.477 1 96.62 186 THR B CA 1
ATOM 3131 C C . THR B 1 186 ? -16.172 22.312 -8.422 1 96.62 186 THR B C 1
ATOM 3133 O O . THR B 1 186 ? -15.594 23.344 -8.75 1 96.62 186 THR B O 1
ATOM 3136 N N . ASP B 1 187 ? -16.5 22.031 -7.141 1 97.44 187 ASP B N 1
ATOM 3137 C CA . ASP B 1 187 ? -15.93 22.875 -6.098 1 97.44 187 ASP B CA 1
ATOM 3138 C C . ASP B 1 187 ? -14.398 22.797 -6.105 1 97.44 187 ASP B C 1
ATOM 3140 O O . ASP B 1 187 ? -13.82 21.859 -6.648 1 97.44 187 ASP B O 1
ATOM 3144 N N . PRO B 1 188 ? -13.656 23.766 -5.547 1 97.75 188 PRO B N 1
ATOM 3145 C CA . PRO B 1 188 ? -12.203 23.875 -5.637 1 97.75 188 PRO B CA 1
ATOM 3146 C C . PRO B 1 188 ? -11.477 22.656 -5.074 1 97.75 188 PRO B C 1
ATOM 3148 O O . PRO B 1 188 ? -10.469 22.219 -5.629 1 97.75 188 PRO B O 1
ATOM 3151 N N . ASP B 1 189 ? -11.938 22.078 -4.047 1 97.5 189 ASP B N 1
ATOM 3152 C CA . ASP B 1 189 ? -11.297 20.922 -3.436 1 97.5 189 ASP B CA 1
ATOM 3153 C C . ASP B 1 189 ? -11.352 19.703 -4.359 1 97.5 189 ASP B C 1
ATOM 3155 O O . ASP B 1 189 ? -10.336 19.047 -4.598 1 97.5 189 ASP B O 1
ATOM 3159 N N . THR B 1 190 ? -12.555 19.391 -4.84 1 97.44 190 THR B N 1
ATOM 3160 C CA . THR B 1 190 ? -12.727 18.281 -5.766 1 97.44 190 THR B CA 1
ATOM 3161 C C . THR B 1 190 ? -11.859 18.469 -7.004 1 97.44 190 THR B C 1
ATOM 3163 O O . THR B 1 190 ? -11.18 17.531 -7.441 1 97.44 190 THR B O 1
ATOM 3166 N N . ASN B 1 191 ? -11.859 19.656 -7.488 1 97.69 191 ASN B N 1
ATOM 3167 C CA . ASN B 1 191 ? -11.055 19.969 -8.664 1 97.69 191 ASN B CA 1
ATOM 3168 C C . ASN B 1 191 ? -9.562 19.828 -8.375 1 97.69 191 ASN B C 1
ATOM 3170 O O . ASN B 1 191 ? -8.781 19.453 -9.25 1 97.69 191 ASN B O 1
ATOM 3174 N N . GLY B 1 192 ? -9.133 20.203 -7.184 1 97.94 192 GLY B N 1
ATOM 3175 C CA . GLY B 1 192 ? -7.746 20.031 -6.781 1 97.94 192 GLY B CA 1
ATOM 3176 C C . GLY B 1 192 ? -7.301 18.578 -6.812 1 97.94 192 GLY B C 1
ATOM 3177 O O . GLY B 1 192 ? -6.227 18.266 -7.332 1 97.94 192 GLY B O 1
ATOM 3178 N N . ILE B 1 193 ? -8.156 17.703 -6.332 1 97.75 193 ILE B N 1
ATOM 3179 C CA . ILE B 1 193 ? -7.836 16.281 -6.312 1 97.75 193 ILE B CA 1
ATOM 3180 C C . ILE B 1 193 ? -7.809 15.742 -7.742 1 97.75 193 ILE B C 1
ATOM 3182 O O . ILE B 1 193 ? -6.898 14.992 -8.109 1 97.75 193 ILE B O 1
ATOM 3186 N N . ARG B 1 194 ? -8.797 16.141 -8.578 1 96.75 194 ARG B N 1
ATOM 3187 C CA . ARG B 1 194 ? -8.812 15.734 -9.984 1 96.75 194 ARG B CA 1
ATOM 3188 C C . ARG B 1 194 ? -7.539 16.172 -10.695 1 96.75 194 ARG B C 1
ATOM 3190 O O . ARG B 1 194 ? -6.957 15.398 -11.461 1 96.75 194 ARG B O 1
ATOM 3197 N N . ALA B 1 195 ? -7.191 17.375 -10.414 1 97.44 195 ALA B N 1
ATOM 3198 C CA . ALA B 1 195 ? -5.996 17.922 -11.055 1 97.44 195 ALA B CA 1
ATOM 3199 C C . ALA B 1 195 ? -4.758 17.109 -10.68 1 97.44 195 ALA B C 1
ATOM 3201 O O . ALA B 1 195 ? -3.871 16.906 -11.516 1 97.44 195 ALA B O 1
ATOM 3202 N N . LEU B 1 196 ? -4.641 16.703 -9.43 1 97.94 196 LEU B N 1
ATOM 3203 C CA . LEU B 1 196 ? -3.502 15.891 -9.023 1 97.94 196 LEU B CA 1
ATOM 3204 C C . LEU B 1 196 ? -3.529 14.531 -9.719 1 97.94 196 LEU B C 1
ATOM 3206 O O . LEU B 1 196 ? -2.5 14.055 -10.203 1 97.94 196 LEU B O 1
ATOM 3210 N N . HIS B 1 197 ? -4.723 13.922 -9.75 1 96.69 197 HIS B N 1
ATOM 3211 C CA . HIS B 1 197 ? -4.84 12.672 -10.484 1 96.69 197 HIS B CA 1
ATOM 3212 C C . HIS B 1 197 ? -4.324 12.812 -11.914 1 96.69 197 HIS B C 1
ATOM 3214 O O . HIS B 1 197 ? -3.533 11.992 -12.375 1 96.69 197 HIS B O 1
ATOM 3220 N N . ASP B 1 198 ? -4.785 13.844 -12.586 1 95.38 198 ASP B N 1
ATOM 3221 C CA . ASP B 1 198 ? -4.434 14.086 -13.984 1 95.38 198 ASP B CA 1
ATOM 3222 C C . ASP B 1 198 ? -2.932 14.312 -14.141 1 95.38 198 ASP B C 1
ATOM 3224 O O . ASP B 1 198 ? -2.338 13.898 -15.133 1 95.38 198 ASP B O 1
ATOM 3228 N N . ARG B 1 199 ? -2.352 14.93 -13.188 1 96.5 199 ARG B N 1
ATOM 3229 C CA . ARG B 1 199 ? -0.919 15.203 -13.234 1 96.5 199 ARG B CA 1
ATOM 3230 C C . ARG B 1 199 ? -0.111 13.922 -13.031 1 96.5 199 ARG B C 1
ATOM 3232 O O . ARG B 1 199 ? 0.865 13.688 -13.742 1 96.5 199 ARG B O 1
ATOM 3239 N N . ILE B 1 200 ? -0.502 13.117 -12.109 1 96.69 200 ILE B N 1
ATOM 3240 C CA . ILE B 1 200 ? 0.231 11.906 -11.734 1 96.69 200 ILE B CA 1
ATOM 3241 C C . ILE B 1 200 ? 0.277 10.945 -12.922 1 96.69 200 ILE B C 1
ATOM 3243 O O . ILE B 1 200 ? 1.336 10.414 -13.258 1 96.69 200 ILE B O 1
ATOM 3247 N N . VAL B 1 201 ? -0.84 10.773 -13.594 1 93.31 201 VAL B N 1
ATOM 3248 C CA . VAL B 1 201 ? -0.964 9.727 -14.609 1 93.31 201 VAL B CA 1
ATOM 3249 C C . VAL B 1 201 ? -0.096 10.07 -15.812 1 93.31 201 VAL B C 1
ATOM 3251 O O . VAL B 1 201 ? 0.377 9.18 -16.516 1 93.31 201 VAL B O 1
ATOM 3254 N N . LYS B 1 202 ? 0.252 11.336 -15.969 1 93.62 202 LYS B N 1
ATOM 3255 C CA . LYS B 1 202 ? 1.004 11.797 -17.125 1 93.62 202 LYS B CA 1
ATOM 3256 C C . LYS B 1 202 ? 2.463 12.062 -16.781 1 93.62 202 LYS B C 1
ATOM 3258 O O . LYS B 1 202 ? 3.256 12.453 -17.641 1 93.62 202 LYS B O 1
ATOM 3263 N N . ASP B 1 203 ? 2.855 11.906 -15.594 1 96.75 203 ASP B N 1
ATOM 3264 C CA . ASP B 1 203 ? 4.18 12.312 -15.125 1 96.75 203 ASP B CA 1
ATOM 3265 C C . ASP B 1 203 ? 5.176 11.156 -15.242 1 96.75 203 ASP B C 1
ATOM 3267 O O . ASP B 1 203 ? 5.082 10.172 -14.516 1 96.75 203 ASP B O 1
ATOM 3271 N N . PRO B 1 204 ? 6.18 11.219 -16.109 1 95.56 204 PRO B N 1
ATOM 3272 C CA . PRO B 1 204 ? 7.141 10.125 -16.297 1 95.56 204 PRO B CA 1
ATOM 3273 C C . PRO B 1 204 ? 8.125 10.008 -15.133 1 95.56 204 PRO B C 1
ATOM 3275 O O . PRO B 1 204 ? 8.883 9.031 -15.062 1 95.56 204 PRO B O 1
ATOM 3278 N N . ARG B 1 205 ? 8.117 10.992 -14.188 1 97.31 205 ARG B N 1
ATOM 3279 C CA . ARG B 1 205 ? 9.039 10.977 -13.055 1 97.31 205 ARG B CA 1
ATOM 3280 C C . ARG B 1 205 ? 8.594 9.984 -11.992 1 97.31 205 ARG B C 1
ATOM 3282 O O . ARG B 1 205 ? 9.352 9.664 -11.07 1 97.31 205 ARG B O 1
ATOM 3289 N N . VAL B 1 206 ? 7.305 9.453 -12.18 1 97.25 206 VAL B N 1
ATOM 3290 C CA . VAL B 1 206 ? 6.781 8.688 -11.055 1 97.25 206 VAL B CA 1
ATOM 3291 C C . VAL B 1 206 ? 6.039 7.453 -11.57 1 97.25 206 VAL B C 1
ATOM 3293 O O . VAL B 1 206 ? 5.719 7.371 -12.758 1 97.25 206 VAL B O 1
ATOM 3296 N N . VAL B 1 207 ? 5.871 6.473 -10.727 1 95.31 207 VAL B N 1
ATOM 3297 C CA . VAL B 1 207 ? 4.855 5.43 -10.82 1 95.31 207 VAL B CA 1
ATOM 3298 C C . VAL B 1 207 ? 3.91 5.527 -9.625 1 95.31 207 VAL B C 1
ATOM 3300 O O . VAL B 1 207 ? 4.332 5.863 -8.516 1 95.31 207 VAL B O 1
ATOM 3303 N N . ALA B 1 208 ? 2.625 5.324 -9.922 1 96.44 208 ALA B N 1
ATOM 3304 C CA . ALA B 1 208 ? 1.664 5.57 -8.844 1 96.44 208 ALA B CA 1
ATOM 3305 C C . ALA B 1 208 ? 0.511 4.574 -8.906 1 96.44 208 ALA B C 1
ATOM 3307 O O . ALA B 1 208 ? 0.274 3.947 -9.938 1 96.44 208 ALA B O 1
ATOM 3308 N N . SER B 1 209 ? -0.148 4.398 -7.777 1 95.38 209 SER B N 1
ATOM 3309 C CA . SER B 1 209 ? -1.377 3.621 -7.66 1 95.38 209 SER B CA 1
ATOM 3310 C C . SER B 1 209 ? -2.35 4.266 -6.68 1 95.38 209 SER B C 1
ATOM 3312 O O . SER B 1 209 ? -1.962 4.648 -5.574 1 95.38 209 SER B O 1
ATOM 3314 N N . THR B 1 210 ? -3.566 4.414 -7.125 1 95.38 210 THR B N 1
ATOM 3315 C CA . THR B 1 210 ? -4.648 4.832 -6.242 1 95.38 210 THR B CA 1
ATOM 3316 C C . THR B 1 210 ? -5.398 3.621 -5.691 1 95.38 210 THR B C 1
ATOM 3318 O O . THR B 1 210 ? -5.859 2.771 -6.457 1 95.38 210 THR B O 1
ATOM 3321 N N . LEU B 1 211 ? -5.441 3.574 -4.387 1 93 211 LEU B N 1
ATOM 3322 C CA . LEU B 1 211 ? -6.09 2.479 -3.678 1 93 211 LEU B CA 1
ATOM 3323 C C . LEU B 1 211 ? -7.461 2.9 -3.166 1 93 211 LEU B C 1
ATOM 3325 O O . LEU B 1 211 ? -7.602 3.959 -2.551 1 93 211 LEU B O 1
ATOM 3329 N N . ASN B 1 212 ? -8.469 2.098 -3.5 1 88.56 212 ASN B N 1
ATOM 3330 C CA . ASN B 1 212 ? -9.766 2.295 -2.855 1 88.56 212 ASN B CA 1
ATOM 3331 C C . ASN B 1 212 ? -9.742 1.839 -1.398 1 88.56 212 ASN B C 1
ATOM 3333 O O . ASN B 1 212 ? -10.453 0.905 -1.023 1 88.56 212 ASN B O 1
ATOM 3337 N N . PHE B 1 213 ? -8.969 2.379 -0.707 1 86.38 213 PHE B N 1
ATOM 3338 C CA . PHE B 1 213 ? -8.672 2.193 0.709 1 86.38 213 PHE B CA 1
ATOM 3339 C C . PHE B 1 213 ? -8.992 3.455 1.499 1 86.38 213 PHE B C 1
ATOM 3341 O O . PHE B 1 213 ? -8.477 4.531 1.195 1 86.38 213 PHE B O 1
ATOM 3348 N N . SER B 1 214 ? -9.922 3.332 2.533 1 88.69 214 SER B N 1
ATOM 3349 C CA . SER B 1 214 ? -10.445 4.488 3.256 1 88.69 214 SER B CA 1
ATOM 3350 C C . SER B 1 214 ? -11.117 5.473 2.311 1 88.69 214 SER B C 1
ATOM 3352 O O . SER B 1 214 ? -11.992 5.09 1.531 1 88.69 214 SER B O 1
ATOM 3354 N N . ASP B 1 215 ? -10.812 6.762 2.318 1 90.81 215 ASP B N 1
ATOM 3355 C CA . ASP B 1 215 ? -11.383 7.73 1.392 1 90.81 215 ASP B CA 1
ATOM 3356 C C . ASP B 1 215 ? -10.461 7.969 0.201 1 90.81 215 ASP B C 1
ATOM 3358 O O . ASP B 1 215 ? -10.375 9.086 -0.319 1 90.81 215 ASP B O 1
ATOM 3362 N N . GLY B 1 216 ? -9.664 6.906 -0.12 1 93.06 216 GLY B N 1
ATOM 3363 C CA . GLY B 1 216 ? -8.75 6.969 -1.245 1 93.06 216 GLY B CA 1
ATOM 3364 C C . GLY B 1 216 ? -7.328 7.324 -0.838 1 93.06 216 GLY B C 1
ATOM 3365 O O . GLY B 1 216 ? -7.094 8.375 -0.242 1 93.06 216 GLY B O 1
ATOM 3366 N N . ILE B 1 217 ? -6.41 6.418 -1.109 1 96.44 217 ILE B N 1
ATOM 3367 C CA . ILE B 1 217 ? -4.988 6.645 -0.882 1 96.44 217 ILE B CA 1
ATOM 3368 C C . ILE B 1 217 ? -4.227 6.504 -2.199 1 96.44 217 ILE B C 1
ATOM 3370 O O . ILE B 1 217 ? -4.43 5.543 -2.943 1 96.44 217 ILE B O 1
ATOM 3374 N N . THR B 1 218 ? -3.475 7.488 -2.58 1 97.44 218 THR B N 1
ATOM 3375 C CA . THR B 1 218 ? -2.574 7.336 -3.717 1 97.44 218 THR B CA 1
ATOM 3376 C C . THR B 1 218 ? -1.124 7.246 -3.25 1 97.44 218 THR B C 1
ATOM 3378 O O . THR B 1 218 ? -0.668 8.078 -2.461 1 97.44 218 THR B O 1
ATOM 3381 N N . MET B 1 219 ? -0.478 6.176 -3.596 1 97.44 219 MET B N 1
ATOM 3382 C CA . MET B 1 219 ? 0.957 5.988 -3.396 1 97.44 219 MET B CA 1
ATOM 3383 C C . MET B 1 219 ? 1.736 6.41 -4.641 1 97.44 219 MET B C 1
ATOM 3385 O O . MET B 1 219 ? 1.476 5.914 -5.738 1 97.44 219 MET B O 1
ATOM 3389 N N . ILE B 1 220 ? 2.623 7.359 -4.52 1 98.19 220 ILE B N 1
ATOM 3390 C CA . ILE B 1 220 ? 3.41 7.895 -5.625 1 98.19 220 ILE B CA 1
ATOM 3391 C C . ILE B 1 220 ? 4.895 7.66 -5.359 1 98.19 220 ILE B C 1
ATOM 3393 O O . ILE B 1 220 ? 5.449 8.188 -4.391 1 98.19 220 ILE B O 1
ATOM 3397 N N . VAL B 1 221 ? 5.562 6.918 -6.23 1 97.69 221 VAL B N 1
ATOM 3398 C CA . VAL B 1 221 ? 6.977 6.59 -6.07 1 97.69 221 VAL B CA 1
ATOM 3399 C C . VAL B 1 221 ? 7.801 7.336 -7.117 1 97.69 221 VAL B C 1
ATOM 3401 O O . VAL B 1 221 ? 7.535 7.227 -8.32 1 97.69 221 VAL B O 1
ATOM 3404 N N . LYS B 1 222 ? 8.719 8.055 -6.598 1 98.19 222 LYS B N 1
ATOM 3405 C CA . LYS B 1 222 ? 9.625 8.758 -7.504 1 98.19 222 LYS B CA 1
ATOM 3406 C C . LYS B 1 222 ? 10.609 7.789 -8.156 1 98.19 222 LYS B C 1
ATOM 3408 O O . LYS B 1 222 ? 11.227 6.969 -7.477 1 98.19 222 LYS B O 1
ATOM 3413 N N . LEU B 1 223 ? 10.758 7.863 -9.453 1 95.12 223 LEU B N 1
ATOM 3414 C CA . LEU B 1 223 ? 11.641 6.969 -10.203 1 95.12 223 LEU B CA 1
ATOM 3415 C C . LEU B 1 223 ? 13.055 7.547 -10.281 1 95.12 223 LEU B C 1
ATOM 3417 O O . LEU B 1 223 ? 13.227 8.766 -10.266 1 95.12 223 LEU B O 1
#

Solvent-accessible surface area (backbone atoms only — not comparable to full-atom values): 22468 Å² total; per-residue (Å²): 117,48,69,54,50,56,48,48,49,48,52,38,48,52,50,53,38,47,50,32,52,79,77,50,69,61,57,50,49,48,53,52,46,45,46,66,75,37,58,87,59,32,79,72,57,79,53,67,66,56,34,38,39,45,24,32,53,31,48,50,65,63,34,41,32,32,40,33,38,46,38,54,55,24,59,60,56,45,35,41,48,70,46,28,55,91,86,18,38,32,45,34,19,29,69,54,64,75,41,36,55,54,16,52,55,48,25,50,74,68,70,40,43,90,27,52,48,77,44,80,38,65,54,68,60,54,43,49,55,46,65,71,38,72,81,37,54,38,57,25,39,36,34,39,42,53,60,73,40,56,45,43,44,56,51,52,63,57,44,56,60,30,29,24,84,35,11,32,41,39,34,54,52,63,29,50,85,54,41,63,57,37,84,87,57,72,53,63,43,47,44,14,45,48,50,31,36,57,48,57,57,70,36,85,58,44,45,43,28,44,38,66,28,91,47,13,33,31,45,37,25,32,99,114,50,70,54,48,55,50,48,49,48,53,37,47,52,50,54,37,46,48,31,51,81,78,52,68,62,56,49,48,46,53,52,47,44,46,66,73,38,58,88,57,33,80,70,56,78,54,67,64,59,34,37,39,46,25,33,51,30,48,50,64,64,32,40,32,33,40,34,38,46,38,54,56,24,59,58,57,45,36,40,48,72,44,28,56,88,87,17,39,30,46,33,21,29,70,53,64,75,40,37,55,55,16,52,54,47,25,49,74,66,70,40,43,91,28,54,48,76,45,79,38,62,54,67,60,55,43,50,54,47,66,70,38,72,82,36,54,38,56,25,39,36,32,38,43,53,59,73,40,56,46,44,44,56,53,51,63,55,45,56,60,30,29,25,83,35,12,32,41,39,34,54,52,63,31,50,85,54,43,63,58,37,85,86,58,72,53,63,43,46,46,14,45,48,50,31,36,60,48,55,55,70,35,87,58,44,44,44,29,43,37,66,28,90,48,14,32,31,45,36,26,32,101

Radius of gyration: 21.47 Å; Cα contacts (8 Å, |Δi|>4): 893; chains: 2; bounding box: 54×57×52 Å

InterPro domains:
  IPR002935 Class I-like SAM-dependent O-methyltransferase [PF01596] (23-222)
  IPR002935 Class I-like SAM-dependent O-methyltransferase [PS51682] (3-223)
  IPR029063 S-adenosyl-L-methionine-dependent methyltransferase superfamily [G3DSA:3.40.50.150] (3-223)
  IPR029063 S-adenosyl-L-methionine-dependent methyltransferase superfamily [SSF53335] (19-222)
  IPR050362 Cation-dependent O-methyltransferase [PTHR10509] (22-222)

Foldseek 3Di:
DVVVVVVVVVVVVCVVLCVPDDDDPLLVVLLVCCCVVVVVCSVLDDDRSVLVVLLVVCLVQQWAEEEEEDQFQNSSVQSNLVSHPLNGAYEYEEADPVRPVNNCVSCVVSPRNVRYDYDHDDVLVVLVVLVVDPVQFQVGQEYEYRDQQLCVQVCVVSCLRSHHAFRKYKYPLLCVQVVLVPPVDDPSNSVSSVVNVVCQVPDPQWDWDWDPDDNIMMMITGD/DVVVVVVVVVVVVCVVLCVPDDDDPLLVVLLVCCCVVVVVCSVLDDDRSVLVVLLVVCQVQQWAEEEEEDQFQNSSVQSNLVSHPLNGAYEYEEADPVRPVNNCVSCVVSPRNVRYDYDHDDVLVVLVVLVVDPVQFQVGQEYEYRDQQLCVQVCVVSCLRSHHAQRKYKYPLLCVQVLLVPPVDDPSNSVSSVVNVVCQVPDPQWDWDWDPDDNIMMMITGD

Nearest PDB structures (foldseek):
  5kva-assembly1_A  TM=9.336E-01  e=2.838E-23  Sorghum bicolor
  8xds-assembly1_B  TM=9.435E-01  e=2.678E-22  Lycoris longituba
  3c3y-assembly1_B  TM=9.394E-01  e=2.521E-22  Mesembryanthemum crystallinum
  8xdu-assembly1_B  TM=9.434E-01  e=6.653E-22  Lycoris longituba
  8xdq-assembly1_A  TM=9.426E-01  e=7.511E-22  Lycoris aurea

pLDDT: mean 92.55, std 12.51, range [22.48, 98.94]